Protein AF-A0AAN5C5C3-F1 (afdb_monomer)

Nearest PDB structures (foldseek):
  8wz2-assembly1_R  TM=2.291E-01  e=8.027E-01  Homo sapiens
  8jcw-assembly1_3  TM=1.690E-01  e=6.431E+00  Homo sapiens

pLDDT: mean 82.6, std 15.54, range [24.56, 98.69]

Structure (mmCIF, N/CA/C/O backbone):
data_AF-A0AAN5C5C3-F1
#
_entry.id   AF-A0AAN5C5C3-F1
#
loop_
_atom_site.group_PDB
_atom_site.id
_atom_site.type_symbol
_atom_site.label_atom_id
_atom_site.label_alt_id
_atom_site.label_comp_id
_atom_site.label_asym_id
_atom_site.label_entity_id
_atom_site.label_seq_id
_atom_site.pdbx_PDB_ins_code
_atom_site.Cartn_x
_atom_site.Cartn_y
_atom_site.Cartn_z
_atom_site.occupancy
_atom_site.B_iso_or_equiv
_atom_site.auth_seq_id
_atom_site.auth_comp_id
_atom_site.auth_asym_id
_atom_site.auth_atom_id
_atom_site.pdbx_PDB_model_num
ATOM 1 N N . GLN A 1 1 ? -3.144 19.388 16.489 1.00 56.44 1 GLN A N 1
ATOM 2 C CA . GLN A 1 1 ? -3.581 19.458 15.080 1.00 56.44 1 GLN A CA 1
ATOM 3 C C . GLN A 1 1 ? -3.253 18.118 14.445 1.00 56.44 1 GLN A C 1
ATOM 5 O O . GLN A 1 1 ? -2.147 17.645 14.670 1.00 56.44 1 GLN A O 1
ATOM 10 N N . GLY A 1 2 ? -4.219 17.470 13.795 1.00 73.62 2 GLY A N 1
ATOM 11 C CA . GLY A 1 2 ? -4.042 16.172 13.140 1.00 73.62 2 GLY A CA 1
ATOM 12 C C . GLY A 1 2 ? -3.839 16.317 11.632 1.00 73.62 2 GLY A C 1
ATOM 13 O O . GLY A 1 2 ? -3.724 17.427 11.111 1.00 73.62 2 GLY A O 1
ATOM 14 N N . PHE A 1 3 ? -3.787 15.183 10.933 1.00 79.75 3 PHE A N 1
ATOM 15 C CA . PHE A 1 3 ? -3.511 15.142 9.497 1.00 79.75 3 PHE A CA 1
ATOM 16 C C . PHE A 1 3 ? -4.696 15.624 8.640 1.00 79.75 3 PHE A C 1
ATOM 18 O O . PHE A 1 3 ? -4.510 16.448 7.748 1.00 79.75 3 PHE A O 1
ATOM 25 N N . MET A 1 4 ? -5.912 15.164 8.950 1.00 88.69 4 MET A N 1
ATOM 26 C CA . MET A 1 4 ? -7.164 15.534 8.259 1.00 88.69 4 MET A CA 1
ATOM 27 C C . MET A 1 4 ? -8.215 16.134 9.206 1.00 88.69 4 MET A C 1
ATOM 29 O O . MET A 1 4 ? -9.395 16.261 8.871 1.00 88.69 4 MET A O 1
ATOM 33 N N . SER A 1 5 ? -7.811 16.474 10.428 1.00 92.00 5 SER A N 1
ATOM 34 C CA . SER A 1 5 ? -8.719 16.986 11.446 1.00 92.00 5 SER A CA 1
ATOM 35 C C . SER A 1 5 ? -8.003 17.823 12.499 1.00 92.00 5 SER A C 1
ATOM 37 O O . SER A 1 5 ? -6.778 17.792 12.653 1.00 92.00 5 SER A O 1
ATOM 39 N N . VAL A 1 6 ? -8.781 18.586 13.256 1.00 93.38 6 VAL A N 1
ATOM 40 C CA . VAL A 1 6 ? -8.332 19.278 14.464 1.00 93.38 6 VAL A CA 1
ATOM 41 C C . VAL A 1 6 ? -9.159 18.771 15.635 1.00 93.38 6 VAL A C 1
ATOM 43 O O . VAL A 1 6 ? -10.382 18.757 15.555 1.00 93.38 6 VAL A O 1
ATOM 46 N N . CYS A 1 7 ? -8.489 18.393 16.725 1.00 92.06 7 CYS A N 1
ATOM 47 C CA . CYS A 1 7 ? -9.123 18.056 17.999 1.00 92.06 7 CYS A CA 1
ATOM 48 C C . CYS A 1 7 ? -8.905 19.191 19.007 1.00 92.06 7 CYS A C 1
ATOM 50 O O . CYS A 1 7 ? -7.772 19.638 19.210 1.00 92.06 7 CYS A O 1
ATOM 52 N N . CYS A 1 8 ? -9.977 19.615 19.667 1.00 93.50 8 CYS A N 1
ATOM 53 C CA . CYS A 1 8 ? -9.989 20.641 20.702 1.00 93.50 8 CYS A CA 1
ATOM 54 C C . CYS A 1 8 ? -10.593 20.081 21.993 1.00 93.50 8 CYS A C 1
ATOM 56 O O . CYS A 1 8 ? -11.620 19.407 21.959 1.00 93.50 8 CYS A O 1
ATOM 58 N N . LEU A 1 9 ? -9.991 20.401 23.140 1.00 93.62 9 LEU A N 1
ATOM 59 C CA . LEU A 1 9 ? -10.583 20.107 24.443 1.00 93.62 9 LEU A CA 1
ATOM 60 C C . LEU A 1 9 ? -11.595 21.201 24.800 1.00 93.62 9 LEU A C 1
ATOM 62 O O . LEU A 1 9 ? -11.223 22.358 24.991 1.00 93.62 9 LEU A O 1
ATOM 66 N N . LEU A 1 10 ? -12.860 20.824 24.936 1.00 92.81 10 LEU A N 1
ATOM 67 C CA . LEU A 1 10 ? -13.931 21.676 25.431 1.00 92.81 10 LEU A CA 1
ATOM 68 C C . LEU A 1 10 ? -14.189 21.391 26.913 1.00 92.81 10 LEU A C 1
ATOM 70 O O . LEU A 1 10 ? -14.230 20.242 27.352 1.00 92.81 10 LEU A O 1
ATOM 74 N N . ARG A 1 11 ? -14.390 22.458 27.687 1.00 92.62 11 ARG A N 1
ATOM 75 C CA . ARG A 1 11 ? -14.824 22.402 29.089 1.00 92.62 11 ARG A CA 1
ATOM 76 C C . ARG A 1 11 ? -16.151 23.150 29.206 1.00 92.62 11 ARG A C 1
ATOM 78 O O . ARG A 1 11 ? -16.129 24.366 29.406 1.00 92.62 11 ARG A O 1
ATOM 85 N N . PRO A 1 12 ? -17.285 22.473 28.972 1.00 88.44 12 PRO A N 1
ATOM 86 C CA . PRO A 1 12 ? -18.586 23.126 29.003 1.00 88.44 12 PRO A CA 1
ATOM 87 C C . PRO A 1 12 ? -18.926 23.607 30.419 1.00 88.44 12 PRO A C 1
ATOM 89 O O . PRO A 1 12 ? -18.671 22.920 31.406 1.00 88.44 12 PRO A O 1
ATOM 92 N N . ASN A 1 13 ? -19.523 24.797 30.506 1.00 88.69 13 ASN A N 1
ATOM 93 C CA . ASN A 1 13 ? -20.133 25.310 31.729 1.00 88.69 13 ASN A CA 1
ATOM 94 C C . ASN A 1 13 ? -21.654 25.183 31.595 1.00 88.69 13 ASN A C 1
ATOM 96 O O . ASN A 1 13 ? -22.300 26.047 31.002 1.00 88.69 13 ASN A O 1
ATOM 100 N N . TRP A 1 14 ? -22.209 24.074 32.083 1.00 87.88 14 TRP A N 1
ATOM 101 C CA . TRP A 1 14 ? -23.636 23.780 31.975 1.00 87.88 14 TRP A CA 1
ATOM 102 C C . TRP A 1 14 ? -24.447 24.672 32.926 1.00 87.88 14 TRP A C 1
ATOM 104 O O . TRP A 1 14 ? -24.346 24.564 34.149 1.00 87.88 14 TRP A O 1
ATOM 114 N N . ILE A 1 15 ? -25.247 25.576 32.356 1.00 87.25 15 ILE A N 1
ATOM 115 C CA . ILE A 1 15 ? -26.135 26.489 33.088 1.00 87.25 15 ILE A CA 1
ATOM 116 C C . ILE A 1 15 ? -27.577 26.004 32.912 1.00 87.25 15 ILE A C 1
ATOM 118 O O . ILE A 1 15 ? -27.973 25.639 31.809 1.00 87.25 15 ILE A O 1
ATOM 122 N N . GLY A 1 16 ? -28.369 26.026 33.987 1.00 83.06 16 GLY A N 1
ATOM 123 C CA . GLY A 1 16 ? -29.788 25.647 33.957 1.00 83.06 16 GLY A CA 1
ATOM 124 C C . GLY A 1 16 ? -30.074 24.161 34.196 1.00 83.06 16 GLY A C 1
ATOM 125 O O . GLY A 1 16 ? -31.240 23.802 34.308 1.00 83.06 16 GLY A O 1
ATOM 126 N N . SER A 1 17 ? -29.042 23.324 34.336 1.00 78.50 17 SER A N 1
ATOM 127 C CA . SER A 1 17 ? -29.181 21.921 34.734 1.00 78.50 17 SER A CA 1
ATOM 128 C C . SER A 1 17 ? -29.479 21.798 36.230 1.00 78.50 17 SER A C 1
ATOM 130 O O . SER A 1 17 ? -28.832 22.467 37.052 1.00 78.50 17 SER A O 1
ATOM 132 N N . ASN A 1 18 ? -30.418 20.929 36.596 1.00 82.38 18 ASN A N 1
ATOM 133 C CA . ASN A 1 18 ? -30.685 20.614 38.001 1.00 82.38 18 ASN A CA 1
ATOM 134 C C . ASN A 1 18 ? -29.505 19.835 38.639 1.00 82.38 18 ASN A C 1
ATOM 136 O O . ASN A 1 18 ? -28.556 19.448 37.954 1.00 82.38 18 ASN A O 1
ATOM 140 N N . GLU A 1 19 ? -29.512 19.663 39.968 1.00 76.19 19 GLU A N 1
ATOM 141 C CA . GLU A 1 19 ? -28.416 18.991 40.696 1.00 76.19 19 GLU A CA 1
ATOM 142 C C . GLU A 1 19 ? -28.151 17.570 40.171 1.00 76.19 19 GLU A C 1
ATOM 144 O O . GLU A 1 19 ? -26.992 17.199 40.024 1.00 76.19 19 GLU A O 1
ATOM 149 N N . GLU A 1 20 ? -29.190 16.807 39.818 1.00 76.88 20 GLU A N 1
ATOM 150 C CA . GLU A 1 20 ? -29.055 15.440 39.294 1.00 76.88 20 GLU A CA 1
ATOM 151 C C . GLU A 1 20 ? -28.475 15.419 37.869 1.00 76.88 20 GLU A C 1
ATOM 153 O O . GLU A 1 20 ? -27.585 14.626 37.567 1.00 76.88 20 GLU A O 1
ATOM 158 N N . GLU A 1 21 ? -28.901 16.342 37.003 1.00 78.19 21 GLU A N 1
ATOM 159 C CA . GLU A 1 21 ? -28.392 16.495 35.635 1.00 78.19 21 GLU A CA 1
ATOM 160 C C . GLU A 1 21 ? -26.916 16.904 35.611 1.00 78.19 21 GLU A C 1
ATOM 162 O O . GLU A 1 21 ? -26.162 16.444 34.753 1.00 78.19 21 GLU A O 1
ATOM 167 N N . LYS A 1 22 ? -26.462 17.720 36.572 1.00 74.19 22 LYS A N 1
ATOM 168 C CA . LYS A 1 22 ? -25.048 18.120 36.666 1.00 74.19 22 LYS A CA 1
ATOM 169 C C . LYS A 1 22 ? -24.101 16.936 36.850 1.00 74.19 22 LYS A C 1
ATOM 171 O O . LYS A 1 22 ? -22.965 17.022 36.393 1.00 74.19 22 LYS A O 1
ATOM 176 N N . PHE A 1 23 ? -24.546 15.856 37.496 1.00 75.31 23 PHE A N 1
ATOM 177 C CA . PHE A 1 23 ? -23.739 14.640 37.654 1.00 75.31 23 PHE A CA 1
ATOM 178 C C . PHE A 1 23 ? -23.695 13.777 36.387 1.00 75.31 23 PHE A C 1
ATOM 180 O O . PHE A 1 23 ? -22.777 12.974 36.242 1.00 75.31 23 PHE A O 1
ATOM 187 N N . LEU A 1 24 ? -24.661 13.939 35.480 1.00 80.44 24 LEU A N 1
ATOM 188 C CA . LEU A 1 24 ? -24.757 13.178 34.231 1.00 80.44 24 LEU A CA 1
ATOM 189 C C . LEU A 1 24 ? -24.098 13.894 33.045 1.00 80.44 24 LEU A C 1
ATOM 191 O O . LEU A 1 24 ? -23.748 13.252 32.057 1.00 80.44 24 LEU A O 1
ATOM 195 N N . LEU A 1 25 ? -23.934 15.217 33.120 1.00 84.88 25 LEU A N 1
ATOM 196 C CA . LEU A 1 25 ? -23.355 16.009 32.041 1.00 84.88 25 LEU A CA 1
ATOM 197 C C . LEU A 1 25 ? -21.815 15.933 32.026 1.00 84.88 25 LEU A C 1
ATOM 199 O O . LEU A 1 25 ? -21.166 16.079 33.065 1.00 84.88 25 LEU A O 1
ATOM 203 N N . PRO A 1 26 ? -21.190 15.780 30.846 1.00 83.75 26 PRO A N 1
ATOM 204 C CA . PRO A 1 26 ? -19.743 15.650 30.739 1.00 83.75 26 PRO A CA 1
ATOM 205 C C . PRO A 1 26 ? -19.029 16.966 31.072 1.00 83.75 26 PRO A C 1
ATOM 207 O O . PRO A 1 26 ? -19.395 18.039 30.587 1.00 83.75 26 PRO A O 1
ATOM 210 N N . CYS A 1 27 ? -17.961 16.885 31.869 1.00 86.31 27 CYS A N 1
ATOM 211 C CA . CYS A 1 27 ? -17.161 18.042 32.295 1.00 86.31 27 CYS A CA 1
ATOM 212 C C . CYS A 1 27 ? -15.995 18.377 31.345 1.00 86.31 27 CYS A C 1
ATOM 214 O O . CYS A 1 27 ? -15.473 19.495 31.350 1.00 86.31 27 CYS A O 1
ATOM 216 N N . LYS A 1 28 ? -15.575 17.408 30.525 1.00 91.81 28 LYS A N 1
ATOM 217 C CA . LYS A 1 28 ? -14.534 17.542 29.503 1.00 91.81 28 LYS A CA 1
ATOM 218 C C . LYS A 1 28 ? -14.973 16.790 28.252 1.00 91.81 28 LYS A C 1
ATOM 220 O O . LYS A 1 28 ? -15.345 15.622 28.327 1.00 91.81 28 LYS A O 1
ATOM 225 N N . LEU A 1 29 ? -14.885 17.457 27.111 1.00 92.06 29 LEU A N 1
ATOM 226 C CA . LEU A 1 29 ? -15.281 16.937 25.809 1.00 92.06 2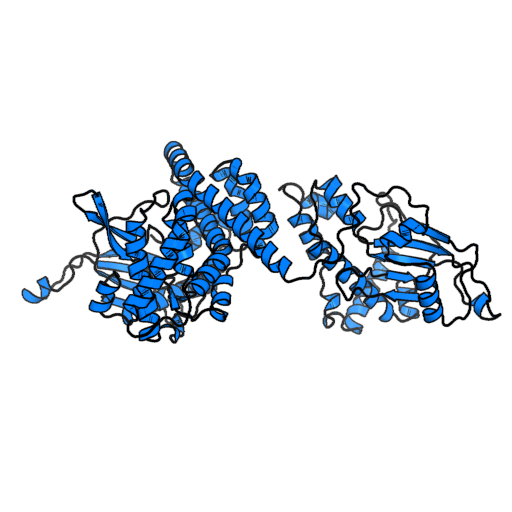9 LEU A CA 1
ATOM 227 C C . LEU A 1 29 ? -14.158 17.132 24.801 1.00 92.06 29 LEU A C 1
ATOM 229 O O . LEU A 1 29 ? -13.423 18.114 24.873 1.00 92.06 29 LEU A O 1
ATOM 233 N N . VAL A 1 30 ? -14.052 16.234 23.832 1.00 92.38 30 VAL A N 1
ATOM 234 C CA . VAL A 1 30 ? -13.208 16.432 22.653 1.00 92.38 30 VAL A CA 1
ATOM 235 C C . VAL A 1 30 ? -14.108 16.836 21.495 1.00 92.38 30 VAL A C 1
ATOM 237 O O . VAL A 1 30 ? -15.010 16.091 21.130 1.00 92.38 30 VAL A O 1
ATOM 240 N N . TYR A 1 31 ? -13.855 18.010 20.921 1.00 93.31 31 TYR A N 1
ATOM 241 C CA . TYR A 1 31 ? -14.450 18.466 19.668 1.00 93.31 31 TYR A CA 1
ATOM 242 C C . TYR A 1 31 ? -13.453 18.256 18.537 1.00 93.31 31 TYR A C 1
ATOM 244 O O . TYR A 1 31 ? -12.410 18.910 18.495 1.00 93.31 31 TYR A O 1
ATOM 252 N N . LYS A 1 32 ? -13.764 17.322 17.644 1.00 94.06 32 LYS A N 1
ATOM 253 C CA . LYS A 1 32 ? -12.986 17.004 16.450 1.00 94.06 32 LYS A CA 1
ATOM 254 C C . LYS A 1 32 ? -13.719 17.548 15.233 1.00 94.06 32 LYS A C 1
ATOM 256 O O . LYS A 1 32 ? -14.900 17.271 15.075 1.00 94.06 32 LYS A O 1
ATOM 261 N N . PHE A 1 33 ? -13.047 18.291 14.364 1.00 93.75 33 PHE A N 1
ATOM 262 C CA . PHE A 1 33 ? -13.636 18.754 13.106 1.00 93.75 33 PHE A CA 1
ATOM 263 C C . PHE A 1 33 ? -12.686 18.547 11.931 1.00 93.75 33 PHE A C 1
ATOM 265 O O . PHE A 1 33 ? -11.462 18.536 12.096 1.00 93.75 33 PHE A O 1
ATOM 272 N N . SER A 1 34 ? -13.268 18.348 10.752 1.00 93.88 34 SER A N 1
ATOM 273 C CA . SER A 1 34 ? -12.546 18.106 9.502 1.00 93.88 34 SER A CA 1
ATOM 274 C C . SER A 1 34 ? -11.717 19.325 9.107 1.00 93.88 34 SER A C 1
ATOM 276 O O . SER A 1 34 ? -12.213 20.451 9.125 1.00 93.88 34 SER A O 1
ATOM 278 N N . TYR A 1 35 ? -10.446 19.106 8.769 1.00 92.69 35 TYR A N 1
ATOM 279 C CA . TYR A 1 35 ? -9.515 20.181 8.430 1.00 92.69 35 TYR A CA 1
ATOM 280 C C . TYR A 1 35 ? -8.357 19.664 7.569 1.00 92.69 35 TYR A C 1
ATOM 282 O O . TYR A 1 35 ? -7.659 18.732 7.963 1.00 92.69 35 TYR A O 1
ATOM 290 N N . SER A 1 36 ? -8.109 20.291 6.419 1.00 90.06 36 SER A N 1
ATOM 291 C CA . SER A 1 36 ? -7.112 19.847 5.434 1.00 90.06 36 SER A CA 1
ATOM 292 C C . SER A 1 36 ? -5.690 20.346 5.676 1.00 90.06 36 SER A C 1
ATOM 294 O O . SER A 1 36 ? -4.762 19.822 5.068 1.00 90.06 36 SER A O 1
ATOM 296 N N . GLY A 1 37 ? -5.464 21.333 6.547 1.00 88.38 37 GLY A N 1
ATOM 297 C CA . GLY A 1 37 ? -4.162 22.010 6.587 1.00 88.38 37 GLY A CA 1
ATOM 298 C C . GLY A 1 37 ? -2.974 21.114 6.967 1.00 88.38 37 GLY A C 1
ATOM 299 O O . GLY A 1 37 ? -1.850 21.422 6.589 1.00 88.38 37 GLY A O 1
ATOM 300 N N . GLY A 1 38 ? -3.191 19.988 7.661 1.00 85.88 38 GLY A N 1
ATOM 301 C CA . GLY A 1 38 ? -2.140 18.983 7.880 1.00 85.88 38 GLY A CA 1
ATOM 302 C C . GLY A 1 38 ? -1.745 18.262 6.584 1.00 85.88 38 GLY A C 1
ATOM 303 O O . GLY A 1 38 ? -0.564 18.184 6.242 1.00 85.88 38 GLY A O 1
ATOM 304 N N . LEU A 1 39 ? -2.742 17.791 5.833 1.00 84.38 39 LEU A N 1
ATOM 305 C CA . LEU A 1 39 ? -2.598 17.191 4.506 1.00 84.38 39 LEU A CA 1
ATOM 306 C C . LEU A 1 39 ? -1.929 18.160 3.516 1.00 84.38 39 LEU A C 1
ATOM 308 O O . LEU A 1 39 ? -0.985 17.787 2.819 1.00 84.38 39 LEU A O 1
ATOM 312 N N . GLU A 1 40 ? -2.381 19.413 3.488 1.00 86.62 40 GLU A N 1
ATOM 313 C CA . GLU A 1 40 ? -1.831 20.472 2.635 1.00 86.62 40 GLU A CA 1
ATOM 314 C C . GLU A 1 40 ? -0.393 20.833 3.009 1.00 86.62 40 GLU A C 1
ATOM 316 O O . GLU A 1 40 ? 0.440 20.988 2.120 1.00 86.62 40 GLU A O 1
ATOM 321 N N . ALA A 1 41 ? -0.063 20.909 4.303 1.00 84.12 41 ALA A N 1
ATOM 322 C CA . ALA A 1 41 ? 1.305 21.168 4.748 1.00 84.12 41 ALA A CA 1
ATOM 323 C C . ALA A 1 41 ? 2.269 20.074 4.266 1.00 84.12 41 ALA A C 1
ATOM 325 O O . ALA A 1 41 ? 3.349 20.376 3.750 1.00 84.12 41 ALA A O 1
ATOM 326 N N . VAL A 1 42 ? 1.860 18.804 4.368 1.00 80.88 42 VAL A N 1
ATOM 327 C CA . VAL A 1 42 ? 2.649 17.677 3.854 1.00 80.88 42 VAL A CA 1
ATOM 328 C C . VAL A 1 42 ? 2.784 17.749 2.335 1.00 80.88 42 VAL A C 1
ATOM 330 O O . VAL A 1 42 ? 3.887 17.578 1.814 1.00 80.88 42 VAL A O 1
ATOM 333 N N . ALA A 1 43 ? 1.706 18.050 1.612 1.00 78.75 43 ALA A N 1
ATOM 334 C CA . ALA A 1 43 ? 1.766 18.215 0.165 1.00 78.75 43 ALA A CA 1
ATOM 335 C C . ALA A 1 43 ? 2.708 19.350 -0.244 1.00 78.75 43 ALA A C 1
ATOM 337 O O . ALA A 1 43 ? 3.620 19.132 -1.038 1.00 78.75 43 ALA A O 1
ATOM 338 N N . HIS A 1 44 ? 2.577 20.529 0.356 1.00 81.56 44 HIS A N 1
ATOM 339 C CA . HIS A 1 44 ? 3.449 21.661 0.076 1.00 81.56 44 HIS A CA 1
ATOM 340 C C . HIS A 1 44 ? 4.923 21.314 0.351 1.00 81.56 44 HIS A C 1
ATOM 342 O O . HIS A 1 44 ? 5.792 21.575 -0.481 1.00 81.56 44 HIS A O 1
ATOM 348 N N . GLN A 1 45 ? 5.217 20.650 1.473 1.00 79.88 45 GLN A N 1
ATOM 349 C CA . GLN A 1 45 ? 6.586 20.280 1.838 1.00 79.88 45 GLN A CA 1
ATOM 350 C C . GLN A 1 45 ? 7.188 19.183 0.940 1.00 79.88 45 GLN A C 1
ATOM 352 O O . GLN A 1 45 ? 8.387 19.210 0.642 1.00 79.88 45 GLN A O 1
ATOM 357 N N . LEU A 1 46 ? 6.395 18.197 0.511 1.00 73.81 46 LEU A N 1
ATOM 358 C CA . LEU A 1 46 ? 6.893 17.057 -0.266 1.00 73.81 46 LEU A CA 1
ATOM 359 C C . LEU A 1 46 ? 6.830 17.280 -1.776 1.00 73.81 46 LEU A C 1
ATOM 361 O O . LEU A 1 46 ? 7.810 16.989 -2.477 1.00 73.81 46 LEU A O 1
ATOM 365 N N . LEU A 1 47 ? 5.692 17.776 -2.259 1.00 68.56 47 LEU A N 1
ATOM 366 C CA . LEU A 1 47 ? 5.362 17.961 -3.670 1.00 68.56 47 LEU A CA 1
ATOM 367 C C . LEU A 1 47 ? 5.719 19.355 -4.188 1.00 68.56 47 LEU A C 1
ATOM 369 O O . LEU A 1 47 ? 5.909 19.503 -5.392 1.00 68.56 47 LEU A O 1
ATOM 373 N N . GLY A 1 48 ? 5.815 20.364 -3.315 1.00 72.88 48 GLY A N 1
ATOM 374 C CA . GLY A 1 48 ? 5.967 21.757 -3.748 1.00 72.88 48 GLY A CA 1
ATOM 375 C C . GLY A 1 48 ? 4.786 22.239 -4.594 1.00 72.88 48 GLY A C 1
ATOM 376 O O . GLY A 1 48 ? 4.957 23.109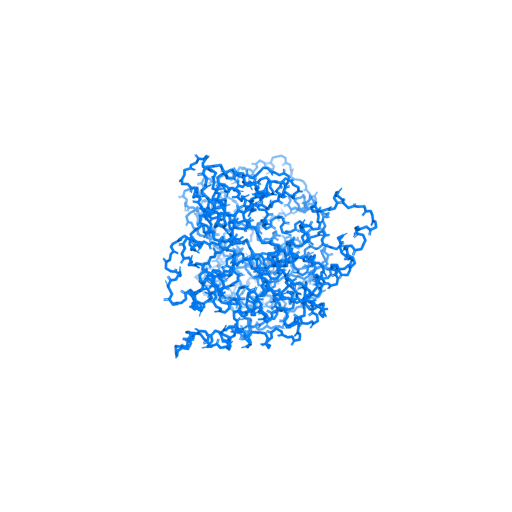 -5.444 1.00 72.88 48 GLY A O 1
ATOM 377 N N . CYS A 1 49 ? 3.611 21.631 -4.419 1.00 67.56 49 CYS A N 1
ATOM 378 C CA . CYS A 1 49 ? 2.403 21.969 -5.153 1.00 67.56 49 CYS A CA 1
ATOM 379 C C . CYS A 1 49 ? 1.211 22.086 -4.209 1.00 67.56 49 CYS A C 1
ATOM 381 O O . CYS A 1 49 ? 1.199 21.507 -3.119 1.00 67.56 49 CYS A O 1
ATOM 383 N N . ASN A 1 50 ? 0.192 22.800 -4.676 1.00 73.38 50 ASN A N 1
ATOM 384 C CA . ASN A 1 50 ? -1.119 22.775 -4.050 1.00 73.38 50 ASN A CA 1
ATOM 385 C C . ASN A 1 50 ? -1.830 21.479 -4.436 1.00 73.38 50 ASN A C 1
ATOM 387 O O . ASN A 1 50 ? -1.654 20.959 -5.544 1.00 73.38 50 ASN A O 1
ATOM 391 N N . LEU A 1 51 ? -2.612 20.950 -3.504 1.00 75.81 51 LEU A N 1
ATOM 392 C CA . LEU A 1 51 ? -3.490 19.823 -3.775 1.00 75.81 51 LEU A CA 1
ATOM 393 C C . LEU A 1 51 ? -4.734 20.295 -4.522 1.00 75.81 51 LEU A C 1
ATOM 395 O O . LEU A 1 51 ? -5.141 21.448 -4.415 1.00 75.81 51 LEU A O 1
ATOM 399 N N . ASN A 1 52 ? -5.336 19.382 -5.278 1.00 81.44 52 ASN A N 1
ATOM 400 C CA . ASN A 1 52 ? -6.634 19.624 -5.886 1.00 81.44 52 ASN A CA 1
ATOM 401 C C . ASN A 1 52 ? -7.706 19.657 -4.779 1.00 81.44 52 ASN A C 1
ATOM 403 O O . ASN A 1 52 ? -7.839 18.689 -4.026 1.00 81.44 52 ASN A O 1
ATOM 407 N N . GLU A 1 53 ? -8.451 20.761 -4.696 1.00 84.06 53 GLU A N 1
ATOM 408 C CA . GLU A 1 53 ? -9.475 20.995 -3.671 1.00 84.06 53 GLU A CA 1
ATOM 409 C C . GLU A 1 53 ? -10.582 19.932 -3.679 1.00 84.06 53 GLU A C 1
ATOM 411 O O . GLU A 1 53 ? -10.990 19.484 -2.611 1.00 84.06 53 GLU A O 1
ATOM 416 N N . GLU A 1 54 ? -11.007 19.442 -4.849 1.00 84.56 54 GLU A N 1
ATOM 417 C CA . GLU A 1 54 ? -12.018 18.379 -4.958 1.00 84.56 54 GLU A CA 1
ATOM 418 C C . GLU A 1 54 ? -11.515 17.065 -4.347 1.00 84.56 54 GLU A C 1
ATOM 420 O O . GLU A 1 54 ? -12.256 16.355 -3.669 1.00 84.56 54 GLU A O 1
ATOM 425 N N . VAL A 1 55 ? -10.233 16.743 -4.551 1.00 82.38 55 VAL A N 1
ATOM 426 C CA . VAL A 1 55 ? -9.619 15.527 -3.994 1.00 82.38 55 VAL A CA 1
ATOM 427 C C . VAL A 1 55 ? -9.490 15.638 -2.473 1.00 82.38 55 VAL A C 1
ATOM 429 O O . VAL A 1 55 ? -9.751 14.666 -1.762 1.00 82.38 55 VAL A O 1
ATOM 432 N N . ILE A 1 56 ? -9.121 16.818 -1.966 1.00 86.19 56 ILE A N 1
ATOM 433 C CA . ILE A 1 56 ? -9.080 17.095 -0.524 1.00 86.19 56 ILE A CA 1
ATOM 434 C C . ILE A 1 56 ? -10.477 16.962 0.077 1.00 86.19 56 ILE A C 1
ATOM 436 O O . ILE A 1 56 ? -10.648 16.266 1.078 1.00 86.19 56 ILE A O 1
ATOM 440 N N . TYR A 1 57 ? -11.467 17.611 -0.533 1.00 88.94 57 TYR A N 1
ATOM 441 C CA . TYR A 1 57 ? -12.846 17.585 -0.070 1.00 88.94 57 TYR A CA 1
ATOM 442 C C . TYR A 1 57 ? -13.379 16.152 -0.028 1.00 88.94 57 TYR A C 1
ATOM 444 O O . TYR A 1 57 ? -13.925 15.730 0.990 1.00 88.94 57 TYR A O 1
ATOM 452 N N . GLU A 1 58 ? -13.130 15.359 -1.073 1.00 88.56 58 GLU A N 1
ATOM 453 C CA . GLU A 1 58 ? -13.521 13.951 -1.109 1.00 88.56 58 GLU A CA 1
ATOM 454 C C . GLU A 1 58 ? -12.873 13.132 0.015 1.00 88.56 58 GLU A C 1
ATOM 456 O O . GLU A 1 58 ? -13.540 12.308 0.650 1.00 88.56 58 GLU A O 1
ATOM 461 N N . ALA A 1 59 ? -11.583 13.360 0.283 1.00 89.12 59 ALA A N 1
ATOM 462 C CA . ALA A 1 59 ? -10.863 12.691 1.360 1.00 89.12 59 ALA A CA 1
ATOM 463 C C . ALA A 1 59 ? -11.433 13.061 2.739 1.00 89.12 59 ALA A C 1
ATOM 465 O O . ALA A 1 59 ? -11.678 12.169 3.554 1.00 89.12 59 ALA A O 1
ATOM 466 N N . LEU A 1 60 ? -11.694 14.350 2.988 1.00 92.12 60 LEU A N 1
ATOM 467 C CA . LEU A 1 60 ? -12.298 14.829 4.233 1.00 92.12 60 LEU A CA 1
ATOM 468 C C . LEU A 1 60 ? -13.715 14.279 4.418 1.00 92.12 60 LEU A C 1
ATOM 470 O O . LEU A 1 60 ? -14.027 13.745 5.481 1.00 92.12 60 LEU A O 1
ATOM 474 N N . ARG A 1 61 ? -14.550 14.352 3.375 1.00 93.00 61 ARG A N 1
ATOM 475 C CA . ARG A 1 61 ? -15.935 13.872 3.388 1.00 93.00 61 ARG A CA 1
ATOM 476 C C . ARG A 1 61 ? -16.007 12.387 3.711 1.00 93.00 61 ARG A C 1
ATOM 478 O O . ARG A 1 61 ? -16.721 12.003 4.635 1.00 93.00 61 ARG A O 1
ATOM 485 N N . LYS A 1 62 ? -15.251 11.551 2.989 1.00 92.88 62 LYS A N 1
ATOM 486 C CA . LYS A 1 62 ? -15.213 10.103 3.241 1.00 92.88 62 LYS A CA 1
ATOM 487 C C . LYS A 1 62 ? -14.730 9.790 4.649 1.00 92.88 62 LYS A C 1
ATOM 489 O O . LYS A 1 62 ? -15.401 9.044 5.352 1.00 92.88 62 LYS A O 1
ATOM 494 N N . SER A 1 63 ? -13.625 10.401 5.069 1.00 92.75 63 SER A N 1
ATOM 495 C CA . SER A 1 63 ? -13.030 10.140 6.382 1.00 92.75 63 SER A CA 1
ATOM 496 C C . SER A 1 63 ? -13.978 10.513 7.527 1.00 92.75 63 SER A C 1
ATOM 498 O O . SER A 1 63 ? -14.207 9.715 8.432 1.00 92.75 63 SER A O 1
ATOM 500 N N . ASN A 1 64 ? -14.580 11.707 7.471 1.00 93.69 64 ASN A N 1
ATOM 501 C CA . ASN A 1 64 ? -15.518 12.187 8.486 1.00 93.69 64 ASN A CA 1
ATOM 502 C C . ASN A 1 64 ? -16.800 11.356 8.530 1.00 93.69 64 ASN A C 1
ATOM 504 O O . ASN A 1 64 ? -17.232 10.951 9.606 1.00 93.69 64 ASN A O 1
ATOM 508 N N . ASN A 1 65 ? -17.418 11.110 7.374 1.00 93.88 65 ASN A N 1
ATOM 509 C CA . ASN A 1 65 ? -18.717 10.444 7.331 1.00 93.88 65 ASN A CA 1
ATOM 510 C C . ASN A 1 65 ? -18.586 8.955 7.684 1.00 93.88 65 ASN A C 1
ATOM 512 O O . ASN A 1 65 ? -19.471 8.422 8.345 1.00 93.88 65 ASN A O 1
ATOM 516 N N . CYS A 1 66 ? -17.472 8.295 7.336 1.00 93.69 66 CYS A N 1
ATOM 517 C CA . CYS A 1 66 ? -17.209 6.923 7.785 1.00 93.69 66 CYS A CA 1
ATOM 518 C C . CYS A 1 66 ? -17.017 6.849 9.303 1.00 93.69 66 CYS A C 1
ATOM 520 O O . CYS A 1 66 ? -17.622 5.997 9.951 1.00 93.69 66 CYS A O 1
ATOM 522 N N . GLU A 1 67 ? -16.221 7.755 9.881 1.00 93.94 67 GLU A N 1
ATOM 523 C CA . GLU A 1 67 ? -16.032 7.821 11.333 1.00 93.94 67 GLU A CA 1
ATOM 524 C C . GLU A 1 67 ? -17.364 8.102 12.053 1.00 93.94 67 GLU A C 1
ATOM 526 O O . GLU A 1 67 ? -17.725 7.392 12.992 1.00 93.94 67 GLU A O 1
ATOM 531 N N . GLY A 1 68 ? -18.130 9.091 11.581 1.00 93.12 68 GLY A N 1
ATOM 532 C CA . GLY A 1 68 ? -19.443 9.441 12.125 1.00 93.12 68 GLY A CA 1
ATOM 533 C C . GLY A 1 68 ? -20.447 8.290 12.050 1.00 93.12 68 GLY A C 1
ATOM 534 O O . GLY A 1 68 ? -21.084 7.969 13.056 1.00 93.12 68 GLY A O 1
ATOM 535 N N . LEU A 1 69 ? -20.530 7.610 10.900 1.00 93.44 69 LEU A N 1
ATOM 536 C CA . LEU A 1 69 ? -21.386 6.438 10.727 1.00 93.44 69 LEU A CA 1
ATOM 537 C C . LEU A 1 69 ? -20.998 5.324 11.702 1.00 93.44 69 LEU A C 1
ATOM 539 O O . LEU A 1 69 ? -21.876 4.801 12.383 1.00 93.44 69 LEU A O 1
ATOM 543 N N . PHE A 1 70 ? -19.710 4.984 11.815 1.00 94.12 70 PHE A N 1
ATOM 544 C CA . PHE A 1 70 ? -19.248 3.953 12.749 1.00 94.12 70 PHE A CA 1
ATOM 545 C C . PHE A 1 70 ? -19.709 4.238 14.180 1.00 94.12 70 PHE A C 1
ATOM 547 O O . PHE A 1 70 ? -20.321 3.380 14.816 1.00 94.12 70 PHE A O 1
ATOM 554 N N . TYR A 1 71 ? -19.497 5.465 14.653 1.00 91.88 71 TYR A N 1
ATOM 555 C CA . TYR A 1 71 ? -19.951 5.882 15.974 1.00 91.88 71 TYR A CA 1
ATOM 556 C C . TYR A 1 71 ? -21.480 5.865 16.117 1.00 91.88 71 TYR A C 1
ATOM 558 O O . TYR A 1 71 ? -21.988 5.504 17.175 1.00 91.88 71 TYR A O 1
ATOM 566 N N . SER A 1 72 ? -22.232 6.196 15.065 1.00 90.50 72 SER A N 1
ATOM 567 C CA . SER A 1 72 ? -23.701 6.157 15.100 1.00 90.50 72 SER A CA 1
ATOM 568 C C . SER A 1 72 ? -24.284 4.741 15.204 1.00 90.50 72 SER A C 1
ATOM 570 O O . SER A 1 72 ? -25.406 4.572 15.682 1.00 90.50 72 SER A O 1
ATOM 572 N N . LEU A 1 73 ? -23.530 3.725 14.769 1.00 90.19 73 LEU A N 1
ATOM 573 C CA . LEU A 1 73 ? -23.966 2.327 14.744 1.00 90.19 73 LEU A CA 1
ATOM 574 C C . LEU A 1 73 ? -23.678 1.578 16.052 1.00 90.19 73 LEU A C 1
ATOM 576 O O . LEU A 1 73 ? -24.214 0.489 16.256 1.00 90.19 73 LEU A O 1
ATOM 580 N N . ILE A 1 74 ? -22.847 2.127 16.943 1.00 88.12 74 ILE A N 1
ATOM 581 C CA . ILE A 1 74 ? -22.443 1.450 18.179 1.00 88.12 74 ILE A CA 1
ATOM 582 C C . ILE A 1 74 ? -23.158 2.019 19.407 1.00 88.12 74 ILE A C 1
ATOM 584 O O . ILE A 1 74 ? -23.231 3.223 19.635 1.00 88.12 74 ILE A O 1
ATOM 588 N N . THR A 1 75 ? -23.663 1.126 20.255 1.00 88.12 75 THR A N 1
ATOM 589 C CA . THR A 1 75 ? -24.201 1.491 21.572 1.00 88.12 75 THR A CA 1
ATOM 590 C C . THR A 1 75 ? -23.066 1.751 22.573 1.00 88.12 75 THR A C 1
ATOM 592 O O . THR A 1 75 ? -21.965 1.231 22.383 1.00 88.12 75 THR A O 1
ATOM 595 N N . PRO A 1 76 ? -23.312 2.434 23.710 1.00 86.69 76 PRO A N 1
ATOM 596 C CA . PRO A 1 76 ? -22.306 2.582 24.769 1.00 86.69 76 PRO A CA 1
ATOM 597 C C . PRO A 1 76 ? -21.739 1.247 25.283 1.00 86.69 76 PRO A C 1
ATOM 599 O O . PRO A 1 76 ? -20.549 1.139 25.578 1.00 86.69 76 PRO A O 1
ATOM 602 N N . SER A 1 77 ? -22.566 0.196 25.346 1.00 89.44 77 SER A N 1
ATOM 603 C CA . SER A 1 77 ? -22.115 -1.150 25.720 1.00 89.44 77 SER A CA 1
ATOM 604 C C . SER A 1 77 ? -21.179 -1.762 24.673 1.00 89.44 77 SER A C 1
ATOM 606 O O . SER A 1 77 ? -20.157 -2.346 25.036 1.00 89.44 77 SER A O 1
ATOM 608 N N . THR A 1 78 ? -21.493 -1.587 23.387 1.00 90.69 78 THR A N 1
ATOM 609 C CA . THR A 1 78 ? -20.648 -2.031 22.269 1.00 90.69 78 THR A CA 1
ATOM 610 C C . THR A 1 78 ? -19.340 -1.246 22.238 1.00 90.69 78 THR A C 1
ATOM 612 O O . THR A 1 78 ? -18.277 -1.841 22.087 1.00 90.69 78 THR A O 1
ATOM 615 N N . ALA A 1 79 ? -19.398 0.069 22.470 1.00 90.25 79 ALA A N 1
ATOM 616 C CA . ALA A 1 79 ? -18.227 0.933 22.535 1.00 90.25 79 ALA A CA 1
ATOM 617 C C . ALA A 1 79 ? -17.253 0.491 23.642 1.00 90.25 79 ALA A C 1
ATOM 619 O O . ALA A 1 79 ? -16.064 0.293 23.390 1.00 90.25 79 ALA A O 1
ATOM 620 N N . ASN A 1 80 ? -17.764 0.224 24.848 1.00 90.50 80 ASN A N 1
ATOM 621 C CA . ASN A 1 80 ? -16.955 -0.291 25.953 1.00 90.50 80 ASN A CA 1
ATOM 622 C C . ASN A 1 80 ? -16.352 -1.676 25.640 1.00 90.50 80 ASN A C 1
ATOM 624 O O . ASN A 1 80 ? -15.174 -1.925 25.895 1.00 90.50 80 ASN A O 1
ATOM 628 N N . TRP A 1 81 ? -17.133 -2.577 25.035 1.00 92.06 81 TRP A N 1
ATOM 629 C CA . TRP A 1 81 ? -16.659 -3.908 24.635 1.00 92.06 81 TRP A CA 1
ATOM 630 C C . TRP A 1 81 ? -15.549 -3.854 23.570 1.00 92.06 81 TRP A C 1
ATOM 632 O O . TRP A 1 81 ? -14.575 -4.611 23.659 1.00 92.06 81 TRP A O 1
ATOM 642 N N . LEU A 1 82 ? -15.646 -2.927 22.612 1.00 92.19 82 LEU A N 1
ATOM 643 C CA . LEU A 1 82 ? -14.617 -2.670 21.599 1.00 92.19 82 LEU A CA 1
ATOM 644 C C . LEU A 1 82 ? -13.410 -1.883 22.136 1.00 92.19 82 LEU A C 1
ATOM 646 O O . LEU A 1 82 ? -12.347 -1.916 21.515 1.00 92.19 82 LEU A O 1
ATOM 650 N N . ARG A 1 83 ? -13.546 -1.231 23.299 1.00 92.62 83 ARG A N 1
ATOM 651 C CA . ARG A 1 83 ? -12.614 -0.219 23.825 1.00 92.62 83 ARG A CA 1
ATOM 652 C C . ARG A 1 83 ? -12.477 0.972 22.875 1.00 92.62 83 ARG A C 1
ATOM 654 O O . ARG A 1 83 ? -11.379 1.286 22.426 1.00 92.62 83 ARG A O 1
ATOM 661 N N . VAL A 1 84 ? -13.594 1.621 22.566 1.00 90.62 84 VAL A N 1
ATOM 662 C CA . VAL A 1 84 ? -13.641 2.876 21.796 1.00 90.62 84 VAL A CA 1
ATOM 663 C C . VAL A 1 84 ? -14.360 3.965 22.592 1.00 90.62 84 VAL A C 1
ATOM 665 O O . VAL A 1 84 ? -15.174 3.637 23.460 1.00 90.62 84 VAL A O 1
ATOM 668 N N . PRO A 1 85 ? -14.079 5.258 22.342 1.00 86.25 85 PRO A N 1
ATOM 669 C CA . PRO A 1 85 ? -14.759 6.346 23.035 1.00 86.25 85 PRO A CA 1
ATOM 670 C C . PRO A 1 85 ? -16.268 6.329 22.778 1.00 86.25 85 PRO A C 1
ATOM 672 O O . PRO A 1 85 ? -16.715 6.010 21.678 1.00 86.25 85 PRO A O 1
ATOM 675 N N . GLY A 1 86 ? -17.060 6.710 23.780 1.00 76.81 86 GLY A N 1
ATOM 676 C CA . GLY A 1 86 ? -18.492 6.926 23.595 1.00 76.81 86 GLY A CA 1
ATOM 677 C C . GLY A 1 86 ? -18.743 8.168 22.726 1.00 76.81 86 GLY A C 1
ATOM 678 O O . GLY A 1 86 ? -18.228 9.245 23.056 1.00 76.81 86 GLY A O 1
ATOM 679 N N . PRO A 1 87 ? -19.508 8.062 21.626 1.00 72.56 87 PRO A N 1
ATOM 680 C CA . PRO A 1 87 ? -19.865 9.226 20.829 1.00 72.56 87 PRO A CA 1
ATOM 681 C C . PRO A 1 87 ? -20.995 10.013 21.489 1.00 72.56 87 PRO A C 1
ATOM 683 O O . PRO A 1 87 ? -21.921 9.432 22.052 1.00 72.56 87 PRO A O 1
ATOM 686 N N . LEU A 1 88 ? -20.937 11.342 21.386 1.00 78.19 88 LEU A N 1
ATOM 687 C CA . LEU A 1 88 ? -22.000 12.224 21.877 1.00 78.19 88 LEU A CA 1
ATOM 688 C C . LEU A 1 88 ? -22.802 12.823 20.728 1.00 78.19 88 LEU A C 1
ATOM 690 O O . LEU A 1 88 ? -24.029 12.766 20.734 1.00 78.19 88 LEU A O 1
ATOM 694 N N . CYS A 1 89 ? -22.124 13.386 19.729 1.00 85.94 89 CYS A N 1
ATOM 695 C CA . CYS A 1 89 ? -22.776 13.869 18.518 1.00 85.94 89 CYS A CA 1
ATOM 696 C C . CYS A 1 89 ? -21.818 13.862 17.330 1.00 85.94 89 CYS A C 1
ATOM 698 O O . CYS A 1 89 ? -20.610 14.016 17.497 1.00 85.94 89 CYS A O 1
ATOM 700 N N . TYR A 1 90 ? -22.366 13.713 16.128 1.00 90.81 90 TYR A N 1
ATOM 701 C CA . TYR A 1 90 ? -21.617 13.828 14.884 1.00 90.81 90 TYR A CA 1
ATOM 702 C C . TYR A 1 90 ? -22.418 14.640 13.861 1.00 90.81 90 TYR A C 1
ATOM 704 O O . TYR A 1 90 ? -23.650 14.641 13.884 1.00 90.81 90 TYR A O 1
ATOM 712 N N . LYS A 1 91 ? -21.707 15.333 12.972 1.00 93.31 91 LYS A N 1
ATOM 713 C CA . LYS A 1 91 ? -22.246 16.014 11.798 1.00 93.31 91 LYS A CA 1
ATOM 714 C C . LYS A 1 91 ? -21.494 15.528 10.562 1.00 93.31 91 LYS A C 1
ATOM 716 O O . LYS A 1 91 ? -20.262 15.582 10.512 1.00 93.31 91 LYS A O 1
ATOM 721 N N . GLU A 1 92 ? -22.246 15.085 9.563 1.00 93.62 92 GLU A N 1
ATOM 722 C CA . GLU A 1 92 ? -21.719 14.719 8.249 1.00 93.62 92 GLU A CA 1
ATOM 723 C C . GLU A 1 92 ? -21.334 15.948 7.417 1.00 93.62 92 GLU A C 1
ATOM 725 O O . GLU A 1 92 ? -21.809 17.063 7.642 1.00 93.62 92 GLU A O 1
ATOM 730 N N . ILE A 1 93 ? -20.479 15.716 6.425 1.00 92.69 93 ILE A N 1
ATOM 731 C CA . ILE A 1 93 ? -20.253 16.623 5.301 1.00 92.69 93 ILE A CA 1
ATOM 732 C C . ILE A 1 93 ? -21.215 16.184 4.194 1.00 92.69 93 ILE A C 1
ATOM 734 O O . ILE A 1 93 ? -20.997 15.128 3.591 1.00 92.69 93 ILE A O 1
ATOM 738 N N . ALA A 1 94 ? -22.291 16.944 3.973 1.00 88.81 94 ALA A N 1
ATOM 739 C CA . ALA A 1 94 ? -23.323 16.614 2.991 1.00 88.81 94 ALA A CA 1
ATOM 740 C C . ALA A 1 94 ? -23.150 17.414 1.693 1.00 88.81 94 ALA A C 1
ATOM 742 O O . ALA A 1 94 ? -23.278 16.852 0.605 1.00 88.81 94 ALA A O 1
ATOM 743 N N . GLU A 1 95 ? -22.820 18.700 1.816 1.00 86.50 95 GLU A N 1
ATOM 744 C CA . GLU A 1 95 ? -22.664 19.628 0.694 1.00 86.50 95 GLU A CA 1
ATOM 745 C C . GLU A 1 95 ? -21.280 20.292 0.688 1.00 86.50 95 GLU A C 1
ATOM 747 O O . GLU A 1 95 ? -20.510 20.221 1.656 1.00 86.50 95 GLU A O 1
ATOM 752 N N . ASP A 1 96 ? -20.921 20.916 -0.433 1.00 74.56 96 ASP A N 1
ATOM 753 C CA . ASP A 1 96 ? -19.682 21.685 -0.534 1.00 74.56 96 ASP A CA 1
ATOM 754 C C . ASP A 1 96 ? -19.722 22.865 0.449 1.00 74.56 96 ASP A C 1
ATOM 756 O O . ASP A 1 96 ? -20.688 23.626 0.508 1.00 74.56 96 ASP A O 1
ATOM 760 N N . GLY A 1 97 ? -18.662 23.014 1.244 1.00 78.56 97 GLY A N 1
ATOM 761 C CA . GLY A 1 97 ? -18.576 24.026 2.302 1.00 78.56 97 GLY A CA 1
ATOM 762 C C . GLY A 1 97 ? -19.056 23.564 3.683 1.00 78.56 97 GLY A C 1
ATOM 763 O O . GLY A 1 97 ? -18.839 24.282 4.662 1.00 78.56 97 GLY A O 1
ATOM 764 N N . ASP A 1 98 ? -19.636 22.364 3.812 1.00 87.31 98 ASP A N 1
ATOM 765 C CA . ASP A 1 98 ? -19.887 21.775 5.126 1.00 87.31 98 ASP A CA 1
ATOM 766 C C . ASP A 1 98 ? -18.584 21.440 5.861 1.00 87.31 98 ASP A C 1
ATOM 768 O O . ASP A 1 98 ? -17.644 20.871 5.304 1.00 87.31 98 ASP A O 1
ATOM 772 N N . VAL A 1 99 ? -18.571 21.704 7.170 1.00 91.19 99 VAL A N 1
ATOM 773 C CA . VAL A 1 99 ? -17.535 21.207 8.081 1.00 91.19 99 VAL A CA 1
ATOM 774 C C . VAL A 1 99 ? -18.121 20.090 8.933 1.00 91.19 99 VAL A C 1
ATOM 776 O O . VAL A 1 99 ? -18.945 20.330 9.823 1.00 91.19 99 VAL A O 1
ATOM 779 N N . GLY A 1 100 ? -17.671 18.870 8.655 1.00 92.81 100 GLY A N 1
ATOM 780 C CA . GLY A 1 100 ? -17.986 17.694 9.452 1.00 92.81 100 GLY A CA 1
ATOM 781 C C . GLY A 1 100 ? -17.288 17.746 10.800 1.00 92.81 100 GLY A C 1
ATOM 782 O O . GLY A 1 100 ? -16.144 18.208 10.898 1.00 92.81 100 GLY A O 1
ATOM 783 N N . HIS A 1 101 ? -17.977 17.293 11.841 1.00 93.19 101 HIS A N 1
ATOM 784 C CA . HIS A 1 101 ? -17.432 17.278 13.189 1.00 93.19 101 HIS A CA 1
ATOM 785 C C . HIS A 1 101 ? -18.003 16.154 14.045 1.00 93.19 101 HIS A C 1
ATOM 787 O O . HIS A 1 101 ? -19.071 15.617 13.776 1.00 93.19 101 HIS A O 1
ATOM 793 N N . LEU A 1 102 ? -17.285 15.837 15.112 1.00 91.88 102 LEU A N 1
ATOM 794 C CA . LEU A 1 102 ? -17.584 14.793 16.074 1.00 91.88 102 LEU A CA 1
ATOM 795 C C . LEU A 1 102 ? -17.268 15.326 17.474 1.00 91.88 102 LEU A C 1
ATOM 797 O O . LEU A 1 102 ? -16.185 15.868 17.710 1.00 91.88 102 LEU A O 1
ATOM 801 N N . MET A 1 103 ? -18.205 15.173 18.406 1.00 91.00 103 MET A N 1
ATOM 802 C CA . MET A 1 103 ? -17.958 15.370 19.831 1.00 91.00 103 MET A CA 1
ATOM 803 C C . MET A 1 103 ? -18.005 14.031 20.552 1.00 91.00 103 MET A C 1
ATOM 805 O O . MET A 1 103 ? -18.920 13.230 20.358 1.00 91.00 103 MET A O 1
ATOM 809 N N . MET A 1 104 ? -17.020 13.816 21.412 1.00 89.06 104 MET A N 1
ATOM 810 C CA . MET A 1 104 ? -16.885 12.609 22.221 1.00 89.06 104 MET A CA 1
ATOM 811 C C . MET A 1 104 ? -16.423 12.966 23.629 1.00 89.06 104 MET A C 1
ATOM 813 O O . MET A 1 104 ? -15.899 14.059 23.877 1.00 89.06 104 MET A O 1
ATOM 817 N N . GLU A 1 105 ? -16.615 12.038 24.557 1.00 85.06 105 GLU A N 1
ATOM 818 C CA . GLU A 1 105 ? -16.103 12.185 25.914 1.00 85.06 105 GLU A CA 1
ATOM 819 C C . GLU A 1 105 ? -14.574 12.277 25.919 1.00 85.06 105 GLU A C 1
ATOM 821 O O . GLU A 1 105 ? -13.875 11.597 25.164 1.00 85.06 105 GLU A O 1
ATOM 826 N N . HIS A 1 106 ? -14.033 13.135 26.784 1.00 89.31 106 HIS A N 1
ATOM 827 C CA . HIS A 1 106 ? -12.593 13.185 26.991 1.00 89.31 106 HIS A CA 1
ATOM 828 C C . HIS A 1 106 ? -12.130 11.999 27.835 1.00 89.31 106 HIS A C 1
ATOM 830 O O . HIS A 1 106 ? -12.549 11.838 28.981 1.00 89.31 106 HIS A O 1
ATOM 836 N N . ILE A 1 107 ? -11.177 11.241 27.301 1.00 87.19 107 ILE A N 1
ATOM 837 C CA . ILE A 1 107 ? -10.561 10.113 27.991 1.00 87.19 107 ILE A CA 1
ATOM 838 C C . ILE A 1 107 ? -9.157 10.524 28.439 1.00 87.19 107 ILE A C 1
ATOM 840 O O . ILE A 1 107 ? -8.330 10.941 27.632 1.00 87.19 107 ILE A O 1
ATOM 844 N N . GLU A 1 108 ? -8.893 10.422 29.742 1.00 87.62 108 GLU A N 1
ATOM 845 C CA . GLU A 1 108 ? -7.548 10.605 30.293 1.00 87.62 108 GLU A CA 1
ATOM 846 C C . GLU A 1 108 ? -6.717 9.344 30.064 1.00 87.62 108 GLU A C 1
ATOM 848 O O . GLU A 1 108 ? -7.139 8.258 30.446 1.00 87.62 108 GLU A O 1
ATOM 853 N N . GLY A 1 109 ? -5.532 9.475 29.479 1.00 86.56 109 GLY A N 1
ATOM 854 C CA . GLY A 1 109 ? -4.608 8.364 29.276 1.00 86.56 109 GLY A CA 1
ATOM 855 C C . GLY A 1 109 ? -3.335 8.824 28.581 1.00 86.56 109 GLY A C 1
ATOM 856 O O . GLY A 1 109 ? -3.160 10.015 28.310 1.00 86.56 109 GLY A O 1
ATOM 857 N N . THR A 1 110 ? -2.433 7.885 28.308 1.00 88.19 110 THR A N 1
ATOM 858 C CA . THR A 1 110 ? -1.147 8.174 27.664 1.00 88.19 110 THR A CA 1
ATOM 859 C C . THR A 1 110 ? -0.974 7.393 26.366 1.00 88.19 110 THR A C 1
ATOM 861 O O . THR A 1 110 ? -1.482 6.286 26.207 1.00 88.19 110 THR A O 1
ATOM 864 N N . SER A 1 111 ? -0.247 7.992 25.427 1.00 88.06 111 SER A N 1
ATOM 865 C CA . SER A 1 111 ? 0.305 7.338 24.237 1.00 88.06 111 SER A CA 1
ATOM 866 C C . SER A 1 111 ? 1.830 7.375 24.341 1.00 88.06 111 SER A C 1
ATOM 868 O O . SER A 1 111 ? 2.380 8.116 25.158 1.00 88.06 111 SER A O 1
ATOM 870 N N . PHE A 1 112 ? 2.514 6.593 23.513 1.00 82.94 112 PHE A N 1
ATOM 871 C CA . PHE A 1 112 ? 3.971 6.613 23.388 1.00 82.94 112 PHE A CA 1
ATOM 872 C C . PHE A 1 112 ? 4.403 6.967 21.960 1.00 82.94 112 PHE A C 1
ATOM 874 O O . PHE A 1 112 ? 3.570 7.065 21.052 1.00 82.94 112 PHE A O 1
ATOM 881 N N . ASP A 1 113 ? 5.701 7.198 21.778 1.00 82.19 113 ASP A N 1
ATOM 882 C CA . ASP A 1 113 ? 6.262 7.671 20.518 1.00 82.19 113 ASP A CA 1
ATOM 883 C C . ASP A 1 113 ? 6.476 6.540 19.506 1.00 82.19 113 ASP A C 1
ATOM 885 O O . ASP A 1 113 ? 6.652 5.372 19.845 1.00 82.19 113 ASP A O 1
ATOM 889 N N . CYS A 1 114 ? 6.518 6.891 18.220 1.00 80.62 114 CYS A N 1
ATOM 890 C CA . CYS A 1 114 ? 6.653 5.928 17.122 1.00 80.62 114 CYS A CA 1
ATOM 891 C C . CYS A 1 114 ? 7.932 5.074 17.134 1.00 80.62 114 CYS A C 1
ATOM 893 O O . CYS A 1 114 ? 7.956 4.010 16.505 1.00 80.62 114 CYS A O 1
ATOM 895 N N . HIS A 1 115 ? 8.988 5.526 17.813 1.00 80.25 115 HIS A N 1
ATOM 896 C CA . HIS A 1 115 ? 10.235 4.773 17.966 1.00 80.25 115 HIS A CA 1
ATOM 897 C C . HIS A 1 115 ? 10.191 3.748 19.106 1.00 80.25 115 HIS A C 1
ATOM 899 O O . HIS A 1 115 ? 11.069 2.891 19.162 1.00 80.25 115 HIS A O 1
ATOM 905 N N . ASP A 1 116 ? 9.200 3.811 19.998 1.00 85.25 116 ASP A N 1
ATOM 906 C CA . ASP A 1 116 ? 9.043 2.841 21.082 1.00 85.25 116 ASP A CA 1
ATOM 907 C C . ASP A 1 116 ? 8.292 1.584 20.603 1.00 85.25 116 ASP A C 1
ATOM 909 O O . ASP A 1 116 ? 7.660 1.556 19.538 1.00 85.25 116 ASP A O 1
ATOM 913 N N . HIS A 1 117 ? 8.382 0.515 21.399 1.00 90.31 117 HIS A N 1
ATOM 914 C CA . HIS A 1 117 ? 7.794 -0.788 21.092 1.00 90.31 117 HIS A CA 1
ATOM 915 C C . HIS A 1 117 ? 6.792 -1.223 22.165 1.00 90.31 117 HIS A C 1
ATOM 917 O O . HIS A 1 117 ? 6.935 -0.923 23.356 1.00 90.31 117 HIS A O 1
ATOM 923 N N . SER A 1 118 ? 5.785 -1.975 21.732 1.00 92.94 118 SER A N 1
ATOM 924 C CA . SER A 1 118 ? 4.884 -2.716 22.611 1.00 92.94 118 SER A CA 1
ATOM 925 C C . SER A 1 118 ? 5.411 -4.126 22.850 1.00 92.94 118 SER A C 1
ATOM 927 O O . SER A 1 118 ? 5.976 -4.756 21.959 1.00 92.94 118 SER A O 1
ATOM 929 N N . SER A 1 119 ? 5.189 -4.636 24.053 1.00 94.38 119 SER A N 1
ATOM 930 C CA . SER A 1 119 ? 5.345 -6.052 24.361 1.00 94.38 119 SER A CA 1
ATOM 931 C C . SER A 1 119 ? 4.285 -6.890 23.639 1.00 94.38 119 SER A C 1
ATOM 933 O O . SER A 1 119 ? 3.225 -6.395 23.251 1.00 94.38 119 SER A O 1
ATOM 935 N N . ILE A 1 120 ? 4.538 -8.194 23.519 1.00 96.94 120 ILE A N 1
ATOM 936 C CA . ILE A 1 120 ? 3.587 -9.145 22.925 1.00 96.94 120 ILE A CA 1
ATOM 937 C C . ILE A 1 120 ? 2.234 -9.112 23.654 1.00 96.94 120 ILE A C 1
ATOM 939 O O . ILE A 1 120 ? 1.199 -9.029 23.001 1.00 96.94 120 ILE A O 1
ATOM 943 N N . ALA A 1 121 ? 2.238 -9.069 24.991 1.00 95.69 121 ALA A N 1
ATOM 944 C CA . ALA A 1 121 ? 1.016 -9.018 25.798 1.00 95.69 121 ALA A CA 1
ATOM 945 C C . ALA A 1 121 ? 0.188 -7.740 25.556 1.00 95.69 121 ALA A C 1
ATOM 947 O O . ALA A 1 121 ? -1.039 -7.765 25.595 1.00 95.69 121 ALA A O 1
ATOM 948 N N . GLU A 1 122 ? 0.838 -6.607 25.289 1.00 95.75 122 GLU A N 1
ATOM 949 C CA . GLU A 1 122 ? 0.149 -5.363 24.926 1.00 95.75 122 GLU A CA 1
ATOM 950 C C . GLU A 1 122 ? -0.449 -5.444 23.520 1.00 95.75 122 GLU A C 1
ATOM 952 O O . GLU A 1 122 ? -1.590 -5.030 23.314 1.00 95.75 122 GLU A O 1
ATOM 957 N N . VAL A 1 123 ? 0.269 -6.043 22.566 1.00 97.31 123 VAL A N 1
ATOM 958 C CA . VAL A 1 123 ? -0.250 -6.278 21.210 1.00 97.31 123 VAL A CA 1
ATOM 959 C C . VAL A 1 123 ? -1.448 -7.233 21.227 1.00 97.31 123 VAL A C 1
ATOM 961 O O . VAL A 1 123 ? -2.433 -6.986 20.533 1.00 97.31 123 VAL A O 1
ATOM 964 N N . GLU A 1 124 ? -1.431 -8.273 22.062 1.00 97.94 124 GLU A N 1
ATOM 965 C CA . GLU A 1 124 ? -2.556 -9.204 22.236 1.00 97.94 124 GLU A CA 1
ATOM 966 C C . GLU A 1 124 ? -3.834 -8.517 22.753 1.00 97.94 124 GLU A C 1
ATOM 968 O O . GLU A 1 124 ? -4.941 -8.887 22.343 1.00 97.94 124 GLU A O 1
ATOM 973 N N . GLN A 1 125 ? -3.713 -7.481 23.596 1.00 97.06 125 GLN A N 1
ATOM 974 C CA . GLN A 1 125 ? -4.870 -6.683 24.028 1.00 97.06 125 GLN A CA 1
ATOM 975 C C . GLN A 1 125 ? -5.546 -5.990 22.837 1.00 97.06 125 GLN A C 1
ATOM 977 O O . GLN A 1 125 ? -6.773 -5.995 22.739 1.00 97.06 125 GLN A O 1
ATOM 982 N N . ILE A 1 126 ? -4.753 -5.440 21.913 1.00 97.06 126 ILE A N 1
ATOM 983 C CA . ILE A 1 126 ? -5.255 -4.744 20.720 1.00 97.06 126 ILE A CA 1
ATOM 984 C C . ILE A 1 126 ? -5.840 -5.750 19.729 1.00 97.06 126 ILE A C 1
ATOM 986 O O . ILE A 1 126 ? -6.947 -5.553 19.235 1.00 97.06 126 ILE A O 1
ATOM 990 N N . ILE A 1 127 ? -5.145 -6.868 19.493 1.00 98.19 127 ILE A N 1
ATOM 991 C CA . ILE A 1 127 ? -5.628 -7.964 18.643 1.00 98.19 127 ILE A CA 1
ATOM 992 C C . ILE A 1 127 ? -6.984 -8.487 19.127 1.00 98.19 127 ILE A C 1
ATOM 994 O O . ILE A 1 127 ? -7.854 -8.777 18.308 1.00 98.19 127 ILE A O 1
ATOM 998 N N . SER A 1 128 ? -7.196 -8.561 20.443 1.00 97.69 128 SER A N 1
ATOM 999 C CA . SER A 1 128 ? -8.492 -8.946 21.010 1.00 97.69 128 SER A CA 1
ATOM 1000 C C . SER A 1 128 ? -9.597 -7.941 20.653 1.00 97.69 128 SER A C 1
ATOM 1002 O O . SER A 1 128 ? -10.693 -8.353 20.283 1.00 97.69 128 SER A O 1
ATOM 1004 N N . SER A 1 129 ? -9.321 -6.632 20.702 1.00 96.88 129 SER A N 1
ATOM 1005 C CA . SER A 1 129 ? -10.266 -5.596 20.252 1.00 96.88 129 SER A CA 1
ATOM 1006 C C . SER A 1 129 ? -10.533 -5.649 18.740 1.00 96.88 129 SER A C 1
ATOM 1008 O O . SER A 1 129 ? -11.686 -5.532 18.328 1.00 96.88 129 SER A O 1
ATOM 1010 N N . ILE A 1 130 ? -9.512 -5.897 17.910 1.00 97.31 130 ILE A N 1
ATOM 1011 C CA . ILE A 1 130 ? -9.674 -6.072 16.452 1.00 97.31 130 ILE A CA 1
ATOM 1012 C C . ILE A 1 130 ? -10.549 -7.294 16.152 1.00 97.31 130 ILE A C 1
ATOM 1014 O O . ILE A 1 130 ? -11.473 -7.211 15.345 1.00 97.31 130 ILE A O 1
ATOM 1018 N N . ALA A 1 131 ? -10.326 -8.416 16.841 1.00 97.56 131 ALA A N 1
ATOM 1019 C CA . ALA A 1 131 ? -11.136 -9.619 16.666 1.00 97.56 131 ALA A CA 1
ATOM 1020 C C . ALA A 1 131 ? -12.621 -9.368 16.993 1.00 97.56 131 ALA A C 1
ATOM 1022 O O . ALA A 1 131 ? -13.503 -9.879 16.297 1.00 97.56 131 ALA A O 1
ATOM 1023 N N . ARG A 1 132 ? -12.914 -8.540 18.006 1.00 97.06 132 ARG A N 1
ATOM 1024 C CA . ARG A 1 132 ? -14.283 -8.103 18.332 1.00 97.06 132 ARG A CA 1
ATOM 1025 C C . ARG A 1 132 ? -14.888 -7.234 17.239 1.00 97.06 132 ARG A C 1
ATOM 1027 O O . ARG A 1 132 ? -16.028 -7.482 16.859 1.00 97.06 132 ARG A O 1
ATOM 1034 N N . LEU A 1 133 ? -14.129 -6.276 16.700 1.00 96.56 133 LEU A N 1
ATOM 1035 C CA . LEU A 1 133 ? -14.559 -5.437 15.576 1.00 96.56 133 LEU A CA 1
ATOM 1036 C C . LEU A 1 133 ? -14.912 -6.288 14.350 1.00 96.56 133 LEU A C 1
ATOM 1038 O O . LEU A 1 133 ? -15.997 -6.147 13.791 1.00 96.56 133 LEU A O 1
ATOM 1042 N N . GLN A 1 134 ? -14.032 -7.211 13.961 1.00 95.81 134 GLN A N 1
ATOM 1043 C CA . GLN A 1 134 ? -14.255 -8.082 12.805 1.00 95.81 134 GLN A CA 1
ATOM 1044 C C . GLN A 1 134 ? -15.436 -9.040 13.035 1.00 95.81 134 GLN A C 1
ATOM 1046 O O . GLN A 1 134 ? -16.237 -9.280 12.131 1.00 95.81 134 GLN A O 1
ATOM 1051 N N . SER A 1 135 ? -15.615 -9.523 14.268 1.00 95.19 135 SER A N 1
ATOM 1052 C CA . SER A 1 135 ? -16.782 -10.330 14.647 1.00 95.19 135 SER A CA 1
ATOM 1053 C C . SER A 1 135 ? -18.082 -9.522 14.603 1.00 95.19 135 SER A C 1
ATOM 1055 O O . SER A 1 135 ? -19.097 -10.026 14.123 1.00 95.19 135 SER A O 1
ATOM 1057 N N . LEU A 1 136 ? -18.064 -8.269 15.073 1.00 94.00 136 LEU A N 1
ATOM 1058 C CA . LEU A 1 136 ? -19.196 -7.345 14.983 1.00 94.00 136 LEU A CA 1
ATOM 1059 C C . LEU A 1 136 ? -19.548 -7.055 13.522 1.00 94.00 136 LEU A C 1
ATOM 1061 O O . LEU A 1 136 ? -20.718 -7.115 13.158 1.00 94.00 136 LEU A O 1
ATOM 1065 N N . SER A 1 137 ? -18.537 -6.833 12.677 1.00 94.38 137 SER A N 1
ATOM 1066 C CA . SER A 1 137 ? -18.719 -6.638 11.238 1.00 94.38 137 SER A CA 1
ATOM 1067 C C . SER A 1 137 ? -19.520 -7.767 10.604 1.00 94.38 137 SER A C 1
ATOM 1069 O O . SER A 1 137 ? -20.404 -7.498 9.797 1.00 94.38 137 SER A O 1
ATOM 1071 N N . TYR A 1 138 ? -19.235 -9.017 10.974 1.00 91.31 138 TYR A N 1
ATOM 1072 C CA . TYR A 1 138 ? -19.964 -10.173 10.460 1.00 91.31 138 TYR A CA 1
ATOM 1073 C C . TYR A 1 138 ? -21.390 -10.259 11.018 1.00 91.31 138 TYR A C 1
ATOM 1075 O O . TYR A 1 138 ? -22.342 -10.466 10.266 1.00 91.31 138 TYR A O 1
ATOM 1083 N N . LYS A 1 139 ? -21.545 -10.103 12.340 1.00 90.56 139 LYS A N 1
ATOM 1084 C CA . LYS A 1 139 ? -22.840 -10.236 13.030 1.00 90.56 139 LYS A CA 1
ATOM 1085 C C . LYS A 1 139 ? -23.852 -9.194 12.556 1.00 90.56 139 LYS A C 1
ATOM 1087 O O . LYS A 1 139 ? -24.987 -9.549 12.253 1.00 90.56 139 LYS A O 1
ATOM 1092 N N . GLU A 1 140 ? -23.405 -7.949 12.430 1.00 91.50 140 GLU A N 1
ATOM 1093 C CA . GLU A 1 140 ? -24.245 -6.807 12.057 1.00 91.50 140 GLU A CA 1
ATOM 1094 C C . GLU A 1 140 ? -24.200 -6.498 10.554 1.00 91.50 140 GLU A C 1
ATOM 1096 O O . GLU A 1 140 ? -24.834 -5.551 10.099 1.00 91.50 140 GLU A O 1
ATOM 1101 N N . LYS A 1 141 ? -23.470 -7.300 9.762 1.00 91.94 141 LYS A N 1
ATOM 1102 C CA . LYS A 1 141 ? -23.317 -7.131 8.305 1.00 91.94 141 LYS A CA 1
ATOM 1103 C C . LYS A 1 141 ? -22.844 -5.725 7.925 1.00 91.94 141 LYS A C 1
ATOM 1105 O O . LYS A 1 141 ? -23.336 -5.115 6.971 1.00 91.94 141 LYS A O 1
ATOM 1110 N N . LEU A 1 142 ? -21.881 -5.200 8.687 1.00 91.81 142 LEU A N 1
ATOM 1111 C CA . LEU A 1 142 ? -21.389 -3.830 8.520 1.00 91.81 142 LEU A CA 1
ATOM 1112 C C . LEU A 1 142 ? -20.738 -3.615 7.146 1.00 91.81 142 LEU A C 1
ATOM 1114 O O . LEU A 1 142 ? -20.765 -2.509 6.614 1.00 91.81 142 LEU A O 1
ATOM 1118 N N . ASP A 1 143 ? -20.243 -4.680 6.516 1.00 89.06 143 ASP A N 1
ATOM 1119 C CA . ASP A 1 143 ? -19.701 -4.679 5.156 1.00 89.06 143 ASP A CA 1
ATOM 1120 C C . ASP A 1 143 ? -20.730 -4.294 4.072 1.00 89.06 143 ASP A C 1
ATOM 1122 O O . ASP A 1 143 ? -20.363 -3.957 2.942 1.00 89.06 143 ASP A O 1
ATOM 1126 N N . GLN A 1 144 ? -22.027 -4.317 4.393 1.00 92.00 144 GLN A N 1
ATOM 1127 C CA . GLN A 1 144 ? -23.094 -3.944 3.465 1.00 92.00 144 GLN A CA 1
ATOM 1128 C C . GLN A 1 144 ? -23.286 -2.430 3.350 1.00 92.00 144 GLN A C 1
ATOM 1130 O O . GLN A 1 144 ? -23.782 -1.972 2.315 1.00 92.00 144 GLN A O 1
ATOM 1135 N N . HIS A 1 145 ? -22.842 -1.652 4.341 1.00 93.50 145 HIS A N 1
ATOM 1136 C CA . HIS A 1 145 ? -22.900 -0.193 4.291 1.00 93.50 145 HIS A CA 1
ATOM 1137 C C . HIS A 1 145 ? -21.981 0.337 3.187 1.00 93.50 145 HIS A C 1
ATOM 1139 O O . HIS A 1 145 ? -20.800 -0.006 3.100 1.00 93.50 145 HIS A O 1
ATOM 1145 N N . LYS A 1 146 ? -22.537 1.162 2.296 1.00 92.31 146 LYS A N 1
ATOM 1146 C CA . LYS A 1 146 ? -21.823 1.683 1.120 1.00 92.31 146 LYS A CA 1
ATOM 1147 C C . LYS A 1 146 ? -20.737 2.685 1.511 1.00 92.31 146 LYS A C 1
ATOM 1149 O O . LYS A 1 146 ? -19.746 2.807 0.803 1.00 92.31 146 LYS A O 1
ATOM 1154 N N . GLU A 1 147 ? -20.922 3.373 2.629 1.00 91.69 147 GLU A N 1
ATOM 1155 C CA . GLU A 1 147 ? -20.033 4.402 3.152 1.00 91.69 147 GLU A CA 1
ATOM 1156 C C . GLU A 1 147 ? -18.668 3.798 3.501 1.00 91.69 147 GLU A C 1
ATOM 1158 O O . GLU A 1 147 ? -17.642 4.340 3.107 1.00 91.69 147 GLU A O 1
ATOM 1163 N N . PHE A 1 148 ? -18.644 2.601 4.097 1.00 95.00 148 PHE A N 1
ATOM 1164 C CA . PHE A 1 148 ? -17.402 1.884 4.399 1.00 95.00 148 PHE A CA 1
ATOM 1165 C C . PHE A 1 148 ? -16.699 1.306 3.156 1.00 95.00 148 PHE A C 1
ATOM 1167 O O . PHE A 1 148 ? -15.569 0.832 3.261 1.00 95.00 148 PHE A O 1
ATOM 1174 N N . LYS A 1 149 ? -17.311 1.346 1.962 1.00 92.81 149 LYS A N 1
ATOM 1175 C CA . LYS A 1 149 ? -16.722 0.825 0.712 1.00 92.81 149 LYS A CA 1
ATOM 1176 C C . LYS A 1 149 ? -15.879 1.885 0.014 1.00 92.81 149 LYS A C 1
ATOM 1178 O O . LYS A 1 149 ? -16.209 2.367 -1.071 1.00 92.81 149 LYS A O 1
ATOM 1183 N N . TRP A 1 150 ? -14.757 2.227 0.630 1.00 91.56 150 TRP A N 1
ATOM 1184 C CA . TRP A 1 150 ? -13.775 3.140 0.062 1.00 91.56 150 TRP A CA 1
ATOM 1185 C C . TRP A 1 150 ? -12.353 2.653 0.341 1.00 91.56 150 TRP A C 1
ATOM 1187 O O . TRP A 1 150 ? -12.125 1.803 1.194 1.00 91.56 150 TRP A O 1
ATOM 1197 N N . ASN A 1 151 ? -11.395 3.180 -0.422 1.00 91.06 151 ASN A N 1
ATOM 1198 C CA . ASN A 1 151 ? -9.984 2.844 -0.275 1.00 91.06 151 ASN A CA 1
ATOM 1199 C C . ASN A 1 151 ? -9.237 4.063 0.310 1.00 91.06 151 ASN A C 1
ATOM 1201 O O . ASN A 1 151 ? -8.943 4.997 -0.456 1.00 91.06 151 ASN A O 1
ATOM 1205 N N . PRO A 1 152 ? -8.937 4.088 1.626 1.00 89.00 152 PRO A N 1
ATOM 1206 C CA . PRO A 1 152 ? -8.193 5.186 2.246 1.00 89.00 152 PRO A CA 1
ATOM 1207 C C . PRO A 1 152 ? -6.784 5.318 1.669 1.00 89.00 152 PRO A C 1
ATOM 1209 O O . PRO A 1 152 ? -6.347 6.428 1.371 1.00 89.00 152 PRO A O 1
ATOM 1212 N N . TRP A 1 153 ? -6.108 4.200 1.393 1.00 86.06 153 TRP A N 1
ATOM 1213 C CA . TRP A 1 153 ? -4.758 4.186 0.823 1.00 86.06 153 TRP A CA 1
ATOM 1214 C C . TRP A 1 153 ? -4.694 4.856 -0.542 1.00 86.06 153 TRP A C 1
ATOM 1216 O O . TRP A 1 153 ? -3.763 5.607 -0.822 1.00 86.06 153 TRP A O 1
ATOM 1226 N N . LYS A 1 154 ? -5.701 4.624 -1.388 1.00 85.81 154 LYS A N 1
ATOM 1227 C CA . LYS A 1 154 ? -5.814 5.288 -2.687 1.00 85.81 154 LYS A CA 1
ATOM 1228 C C . LYS A 1 154 ? -6.189 6.754 -2.529 1.00 85.81 154 LYS A C 1
ATOM 1230 O O . LYS A 1 154 ? -5.510 7.596 -3.098 1.00 85.81 154 LYS A O 1
ATOM 1235 N N . THR A 1 155 ? -7.244 7.048 -1.771 1.00 83.38 155 THR A N 1
ATOM 1236 C CA . THR A 1 155 ? -7.824 8.400 -1.671 1.00 83.38 155 THR A CA 1
ATOM 1237 C C . THR A 1 155 ? -6.843 9.378 -1.020 1.00 83.38 155 THR A C 1
ATOM 1239 O O . THR A 1 155 ? -6.587 10.459 -1.542 1.00 83.38 155 THR A O 1
ATOM 1242 N N . ILE A 1 156 ? -6.213 8.973 0.082 1.00 77.12 156 ILE A N 1
ATOM 1243 C CA . ILE A 1 156 ? -5.191 9.773 0.769 1.00 77.12 156 ILE A CA 1
ATOM 1244 C C . ILE A 1 156 ? -3.865 9.710 -0.002 1.00 77.12 156 ILE A C 1
ATOM 1246 O O . ILE A 1 156 ? -3.150 10.708 -0.123 1.00 77.12 156 ILE A O 1
ATOM 1250 N N . GLY A 1 157 ? -3.537 8.549 -0.579 1.00 74.31 157 GLY A N 1
ATOM 1251 C CA . GLY A 1 157 ? -2.329 8.365 -1.378 1.00 74.31 157 GLY A CA 1
ATOM 1252 C C . GLY A 1 157 ? -2.277 9.262 -2.613 1.00 74.31 157 GLY A C 1
ATOM 1253 O O . GLY A 1 157 ? -1.207 9.785 -2.930 1.00 74.31 157 GLY A O 1
ATOM 1254 N N . THR A 1 158 ? -3.419 9.519 -3.260 1.00 71.88 158 THR A N 1
ATOM 1255 C CA . THR A 1 158 ? -3.522 10.477 -4.369 1.00 71.88 158 THR A CA 1
ATOM 1256 C C . THR A 1 158 ? -3.227 11.912 -3.954 1.00 71.88 158 THR A C 1
ATOM 1258 O O . THR A 1 158 ? -2.770 12.683 -4.793 1.00 71.88 158 THR A O 1
ATOM 1261 N N . CYS A 1 159 ? -3.418 12.260 -2.679 1.00 69.50 159 CYS A N 1
ATOM 1262 C CA . CYS A 1 159 ? -3.070 13.577 -2.163 1.00 69.50 159 CYS A CA 1
ATOM 1263 C C . CYS A 1 159 ? -1.559 13.694 -1.933 1.00 69.50 159 CYS A C 1
ATOM 1265 O O . CYS A 1 159 ? -0.902 14.542 -2.520 1.00 69.50 159 CYS A O 1
ATOM 1267 N N . VAL A 1 160 ? -0.981 12.834 -1.090 1.00 70.31 160 VAL A N 1
ATOM 1268 C CA . VAL A 1 160 ? 0.357 13.096 -0.517 1.00 70.31 160 VAL A CA 1
ATOM 1269 C C . VAL A 1 160 ? 1.406 12.020 -0.768 1.00 70.31 160 VAL A C 1
ATOM 1271 O O . VAL A 1 160 ? 2.593 12.305 -0.648 1.00 70.31 160 VAL A O 1
ATOM 1274 N N . LEU A 1 161 ? 1.015 10.796 -1.129 1.00 71.81 161 LEU A N 1
ATOM 1275 C CA . LEU A 1 161 ? 1.944 9.665 -1.246 1.00 71.81 161 LEU A CA 1
ATOM 1276 C C . LEU A 1 161 ? 2.092 9.154 -2.678 1.00 71.81 161 LEU A C 1
ATOM 1278 O O . LEU A 1 161 ? 2.518 8.022 -2.863 1.00 71.81 161 LEU A O 1
ATOM 1282 N N . THR A 1 162 ? 1.803 9.975 -3.693 1.00 74.06 162 THR A N 1
ATOM 1283 C CA . THR A 1 162 ? 1.876 9.587 -5.114 1.00 74.06 162 THR A CA 1
ATOM 1284 C C . THR A 1 162 ? 3.171 8.842 -5.469 1.00 74.06 162 THR A C 1
ATOM 1286 O O . THR A 1 162 ? 4.205 9.016 -4.826 1.00 74.06 162 THR A O 1
ATOM 1289 N N . LYS A 1 163 ? 3.179 8.060 -6.556 1.00 76.19 163 LYS A N 1
ATOM 1290 C CA . LYS A 1 163 ? 4.388 7.338 -7.011 1.00 76.19 163 LYS A CA 1
ATOM 1291 C C . LYS A 1 163 ? 5.628 8.234 -7.139 1.00 76.19 163 LYS A C 1
ATOM 1293 O O . LYS A 1 163 ? 6.738 7.803 -6.834 1.00 76.19 163 LYS A O 1
ATOM 1298 N N . ALA A 1 164 ? 5.443 9.483 -7.572 1.00 75.00 164 ALA A N 1
ATOM 1299 C CA . ALA A 1 164 ? 6.523 10.458 -7.683 1.00 75.00 164 ALA A CA 1
ATOM 1300 C C . ALA A 1 164 ? 7.072 10.872 -6.306 1.00 75.00 164 ALA A C 1
ATOM 1302 O O . ALA A 1 164 ? 8.289 10.865 -6.112 1.00 75.00 164 ALA A O 1
ATOM 1303 N N . VAL A 1 165 ? 6.191 11.163 -5.340 1.00 75.31 165 VAL A N 1
ATOM 1304 C CA . VAL A 1 165 ? 6.589 11.447 -3.946 1.00 75.31 165 VAL A CA 1
ATOM 1305 C C . VAL A 1 165 ? 7.252 10.239 -3.329 1.00 75.31 165 VAL A C 1
ATOM 1307 O O . VAL A 1 165 ? 8.304 10.374 -2.712 1.00 75.31 165 VAL A O 1
ATOM 1310 N N . SER A 1 166 ? 6.672 9.062 -3.551 1.00 81.19 166 SER A N 1
ATOM 1311 C CA . SER A 1 166 ? 7.213 7.808 -3.064 1.00 81.19 166 SER A CA 1
ATOM 1312 C C . SER A 1 166 ? 8.651 7.634 -3.540 1.00 81.19 166 SER A C 1
ATOM 1314 O O . SER A 1 166 ? 9.548 7.445 -2.730 1.00 81.19 166 SER A O 1
ATOM 1316 N N . ARG A 1 167 ? 8.921 7.839 -4.833 1.00 85.25 167 ARG A N 1
ATOM 1317 C CA . ARG A 1 167 ? 10.286 7.775 -5.369 1.00 85.25 167 ARG A CA 1
ATOM 1318 C C . ARG A 1 167 ? 11.230 8.789 -4.717 1.00 85.25 167 ARG A C 1
ATOM 1320 O O . ARG A 1 167 ? 12.364 8.434 -4.409 1.00 85.25 167 ARG A O 1
ATOM 1327 N N . LYS A 1 168 ? 10.772 10.029 -4.509 1.00 82.88 168 LYS A N 1
ATOM 1328 C CA . LYS A 1 168 ? 11.568 11.100 -3.889 1.00 82.88 168 LYS A CA 1
ATOM 1329 C C . LYS A 1 168 ? 11.921 10.766 -2.440 1.00 82.88 168 LYS A C 1
ATOM 1331 O O . LYS A 1 168 ? 13.088 10.801 -2.081 1.00 82.88 168 LYS A O 1
ATOM 1336 N N . VAL A 1 169 ? 10.928 10.408 -1.630 1.00 84.12 169 VAL A N 1
ATOM 1337 C CA . VAL A 1 169 ? 11.131 10.107 -0.210 1.00 84.12 169 VAL A CA 1
ATOM 1338 C C . VAL A 1 169 ? 11.960 8.832 -0.039 1.00 84.12 169 VAL A C 1
ATOM 1340 O O . VAL A 1 169 ? 12.910 8.869 0.732 1.00 84.12 169 VAL A O 1
ATOM 1343 N N . VAL A 1 170 ? 11.708 7.761 -0.811 1.00 87.56 170 VAL A N 1
ATOM 1344 C CA . VAL A 1 170 ? 12.546 6.540 -0.805 1.00 87.56 170 VAL A CA 1
ATOM 1345 C C . VAL A 1 170 ? 14.016 6.873 -1.075 1.00 87.56 170 VAL A C 1
ATOM 1347 O O . VAL A 1 170 ? 14.895 6.375 -0.379 1.00 87.56 170 VAL A O 1
ATOM 1350 N N . ALA A 1 171 ? 14.297 7.723 -2.067 1.00 88.25 171 ALA A N 1
ATOM 1351 C CA . ALA A 1 171 ? 15.665 8.098 -2.421 1.00 88.25 171 ALA A CA 1
ATOM 1352 C C . ALA A 1 171 ? 16.386 8.905 -1.324 1.00 88.25 171 ALA A C 1
ATOM 1354 O O . ALA A 1 171 ? 17.613 8.913 -1.288 1.00 88.25 171 ALA A O 1
ATOM 1355 N N . GLU A 1 172 ? 15.644 9.565 -0.433 1.00 89.19 172 GLU A N 1
ATOM 1356 C CA . GLU A 1 172 ? 16.194 10.350 0.675 1.00 89.19 172 GLU A CA 1
ATOM 1357 C C . GLU A 1 172 ? 16.393 9.523 1.963 1.00 89.19 172 GLU A C 1
ATOM 1359 O O . GLU A 1 172 ? 17.140 9.959 2.838 1.00 89.19 172 GLU A O 1
ATOM 1364 N N . ILE A 1 173 ? 15.811 8.315 2.072 1.00 89.62 173 ILE A N 1
ATOM 1365 C CA . ILE A 1 173 ? 15.928 7.435 3.256 1.00 89.62 173 ILE A CA 1
ATOM 1366 C C . ILE A 1 173 ? 17.389 7.221 3.700 1.00 89.62 173 ILE A C 1
ATOM 1368 O O . ILE A 1 173 ? 17.646 7.352 4.899 1.00 89.62 173 ILE A O 1
ATOM 1372 N N . PRO A 1 174 ? 18.373 6.963 2.808 1.00 90.19 174 PRO A N 1
ATOM 1373 C CA . PRO A 1 174 ? 19.767 6.830 3.235 1.00 90.19 174 PRO A CA 1
ATOM 1374 C C . PRO A 1 174 ? 20.331 8.105 3.880 1.00 90.19 174 PRO A C 1
ATOM 1376 O O . PRO A 1 174 ? 21.139 8.027 4.800 1.00 90.19 174 PRO A O 1
ATOM 1379 N N . GLY A 1 175 ? 19.874 9.282 3.442 1.00 86.31 175 GLY A N 1
ATOM 1380 C CA . GLY A 1 175 ? 20.233 10.562 4.056 1.00 86.31 175 GLY A CA 1
ATOM 1381 C C . GLY A 1 175 ? 19.537 10.814 5.397 1.00 86.31 175 GLY A C 1
ATOM 1382 O O . GLY A 1 175 ? 20.032 11.598 6.200 1.00 86.31 175 GLY A O 1
ATOM 1383 N N . PHE A 1 176 ? 18.405 10.156 5.655 1.00 84.94 176 PHE A N 1
ATOM 1384 C CA . PH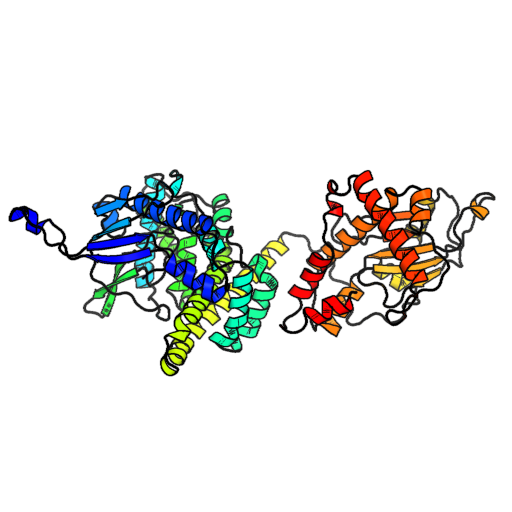E A 1 176 ? 17.667 10.271 6.913 1.00 84.94 176 PHE A CA 1
ATOM 1385 C C . PHE A 1 176 ? 18.209 9.363 8.006 1.00 84.94 176 PHE A C 1
ATOM 1387 O O . PHE A 1 176 ? 18.335 9.801 9.147 1.00 84.94 176 PHE A O 1
ATOM 1394 N N . TYR A 1 177 ? 18.495 8.109 7.655 1.00 85.38 177 TYR A N 1
ATOM 1395 C CA . TYR A 1 177 ? 18.743 7.048 8.631 1.00 85.38 177 TYR A CA 1
ATOM 1396 C C . TYR A 1 177 ? 20.117 6.385 8.498 1.00 85.38 177 TYR A C 1
ATOM 1398 O O . TYR A 1 177 ? 20.499 5.647 9.400 1.00 85.38 177 TYR A O 1
ATOM 1406 N N . GLY A 1 178 ? 20.866 6.647 7.420 1.00 86.69 178 GLY A N 1
ATOM 1407 C CA . GLY A 1 178 ? 22.230 6.149 7.225 1.00 86.69 178 GLY A CA 1
ATOM 1408 C C . GLY A 1 178 ? 22.449 5.406 5.903 1.00 86.69 178 GLY A C 1
ATOM 1409 O O . GLY A 1 178 ? 21.531 4.833 5.311 1.00 86.69 178 GLY A O 1
ATOM 1410 N N . ALA A 1 179 ? 23.707 5.379 5.451 1.00 88.75 179 ALA A N 1
ATOM 1411 C CA . ALA A 1 179 ? 24.114 4.782 4.173 1.00 88.75 179 ALA A CA 1
ATOM 1412 C C . ALA A 1 179 ? 23.862 3.264 4.083 1.00 88.75 179 ALA A C 1
ATOM 1414 O O . ALA A 1 179 ? 23.740 2.718 2.989 1.00 88.75 179 ALA A O 1
ATOM 1415 N N . GLU A 1 180 ? 23.723 2.576 5.217 1.00 88.88 180 GLU A N 1
ATOM 1416 C CA . GLU A 1 180 ? 23.358 1.156 5.283 1.00 88.88 180 GLU A CA 1
ATOM 1417 C C . GLU A 1 180 ? 22.048 0.827 4.558 1.00 88.88 180 GLU A C 1
ATOM 1419 O O . GLU A 1 180 ? 21.909 -0.269 4.021 1.00 88.88 180 GLU A O 1
ATOM 1424 N N . PHE A 1 181 ? 21.116 1.780 4.453 1.00 91.38 181 PHE A N 1
ATOM 1425 C CA . PHE A 1 181 ? 19.867 1.603 3.712 1.00 91.38 181 PHE A CA 1
ATOM 1426 C C . PHE A 1 181 ? 20.068 1.503 2.194 1.00 91.38 181 PHE A C 1
ATOM 1428 O O . PHE A 1 181 ? 19.190 0.977 1.507 1.00 91.38 181 PHE A O 1
ATOM 1435 N N . GLU A 1 182 ? 21.190 1.980 1.640 1.00 88.62 182 GLU A N 1
ATOM 1436 C CA . GLU A 1 182 ? 21.389 2.088 0.189 1.00 88.62 182 GLU A CA 1
ATOM 1437 C C . GLU A 1 182 ? 21.059 0.809 -0.601 1.00 88.62 182 GLU A C 1
ATOM 1439 O O . GLU A 1 182 ? 20.318 0.910 -1.584 1.00 88.62 182 GLU A O 1
ATOM 1444 N N . PRO A 1 183 ? 21.530 -0.398 -0.222 1.00 85.44 183 PRO A N 1
ATOM 1445 C CA . PRO A 1 183 ? 21.253 -1.609 -0.991 1.00 85.44 183 PRO A CA 1
ATOM 1446 C C . PRO A 1 183 ? 19.756 -1.943 -1.051 1.00 85.44 183 PRO A C 1
ATOM 1448 O O . PRO A 1 183 ? 19.251 -2.356 -2.097 1.00 85.44 183 PRO A O 1
ATOM 1451 N N . LEU A 1 184 ? 19.033 -1.736 0.053 1.00 89.94 184 LEU A N 1
ATOM 1452 C CA . LEU A 1 184 ? 17.591 -1.979 0.144 1.00 89.94 184 LEU A CA 1
ATOM 1453 C C . LEU A 1 184 ? 16.816 -0.945 -0.672 1.00 89.94 184 LEU A C 1
ATOM 1455 O O . LEU A 1 184 ? 15.914 -1.290 -1.434 1.00 89.94 184 LEU A O 1
ATOM 1459 N N . ILE A 1 185 ? 17.227 0.316 -0.577 1.00 88.50 185 ILE A N 1
ATOM 1460 C CA . ILE A 1 185 ? 16.609 1.435 -1.282 1.00 88.50 185 ILE A CA 1
ATOM 1461 C C . ILE A 1 185 ? 16.783 1.316 -2.792 1.00 88.50 185 ILE A C 1
ATOM 1463 O O . ILE A 1 185 ? 15.819 1.526 -3.527 1.00 88.50 185 ILE A O 1
ATOM 1467 N N . ARG A 1 186 ? 17.950 0.879 -3.277 1.00 81.81 186 ARG A N 1
ATOM 1468 C CA . ARG A 1 186 ? 18.157 0.581 -4.706 1.00 81.81 186 ARG A CA 1
ATOM 1469 C C . ARG A 1 186 ? 17.160 -0.467 -5.210 1.00 81.81 186 ARG A C 1
ATOM 1471 O O . ARG A 1 186 ? 16.525 -0.259 -6.244 1.00 81.81 186 ARG A O 1
ATOM 1478 N N . LYS A 1 187 ? 16.947 -1.552 -4.455 1.00 85.69 187 LYS A N 1
ATOM 1479 C CA . LYS A 1 187 ? 15.963 -2.597 -4.797 1.00 85.69 187 LYS A CA 1
ATOM 1480 C C . LYS A 1 187 ? 14.521 -2.082 -4.780 1.00 85.69 187 LYS A C 1
ATOM 1482 O O . LYS A 1 187 ? 13.742 -2.405 -5.680 1.00 85.69 187 LYS A O 1
ATOM 1487 N N . MET A 1 188 ? 14.168 -1.263 -3.789 1.00 86.62 188 MET A N 1
ATOM 1488 C CA . MET A 1 188 ? 12.846 -0.638 -3.712 1.00 86.62 188 MET A CA 1
ATOM 1489 C C . MET A 1 188 ? 12.600 0.313 -4.882 1.00 86.62 188 MET A C 1
ATOM 1491 O O . MET A 1 188 ? 11.558 0.224 -5.519 1.00 86.62 188 MET A O 1
ATOM 1495 N N . LEU A 1 189 ? 13.565 1.173 -5.223 1.00 82.88 189 LEU A N 1
ATOM 1496 C CA . LEU A 1 189 ? 13.466 2.105 -6.351 1.00 82.88 189 LEU A CA 1
ATOM 1497 C C . LEU A 1 189 ? 13.334 1.389 -7.702 1.00 82.88 189 LEU A C 1
ATOM 1499 O O . LEU A 1 189 ? 12.592 1.872 -8.565 1.00 82.88 189 LEU A O 1
ATOM 1503 N N . PHE A 1 190 ? 14.017 0.248 -7.867 1.00 79.06 190 PHE A N 1
ATOM 1504 C CA . PHE A 1 190 ? 13.926 -0.609 -9.054 1.00 79.06 190 PHE A CA 1
ATOM 1505 C C . PHE A 1 190 ? 12.496 -1.124 -9.274 1.00 79.06 190 PHE A C 1
ATOM 1507 O O . PHE A 1 190 ? 11.975 -1.072 -10.390 1.00 79.06 190 PHE A O 1
ATOM 1514 N N . SER A 1 191 ? 11.840 -1.576 -8.199 1.00 80.81 191 SER A N 1
ATOM 1515 C CA . SER A 1 191 ? 10.503 -2.195 -8.249 1.00 80.81 191 SER A CA 1
ATOM 1516 C C . SER A 1 191 ? 9.401 -1.293 -7.682 1.00 80.81 191 SER A C 1
ATOM 1518 O O . SER A 1 191 ? 8.347 -1.781 -7.283 1.00 80.81 191 SER A O 1
ATOM 1520 N N . ILE A 1 192 ? 9.616 0.025 -7.606 1.00 82.06 192 ILE A N 1
ATOM 1521 C CA . ILE A 1 192 ? 8.732 0.918 -6.835 1.00 82.06 192 ILE A CA 1
ATOM 1522 C C . ILE A 1 192 ? 7.291 0.937 -7.353 1.00 82.06 192 ILE A C 1
ATOM 1524 O O . ILE A 1 192 ? 6.358 1.123 -6.581 1.00 82.06 192 ILE A O 1
ATOM 1528 N N . ASP A 1 193 ? 7.101 0.719 -8.655 1.00 77.81 193 ASP A N 1
ATOM 1529 C CA . ASP A 1 193 ? 5.773 0.640 -9.262 1.00 77.81 193 ASP A CA 1
ATOM 1530 C C . ASP A 1 193 ? 4.963 -0.568 -8.792 1.00 77.81 193 ASP A C 1
ATOM 1532 O O . ASP A 1 193 ? 3.737 -0.505 -8.837 1.00 77.81 193 ASP A O 1
ATOM 1536 N N . GLU A 1 194 ? 5.651 -1.629 -8.369 1.00 81.12 194 GLU A N 1
ATOM 1537 C CA . GLU A 1 194 ? 5.080 -2.870 -7.845 1.00 81.12 194 GLU A CA 1
ATOM 1538 C C . GLU A 1 194 ? 4.942 -2.808 -6.313 1.00 81.12 194 GLU A C 1
ATOM 1540 O O . GLU A 1 194 ? 3.983 -3.340 -5.766 1.00 81.12 194 GLU A O 1
ATOM 1545 N N . PHE A 1 195 ? 5.857 -2.119 -5.614 1.00 79.12 195 PHE A N 1
ATOM 1546 C CA . PHE A 1 195 ? 5.732 -1.850 -4.174 1.00 79.12 195 PHE A CA 1
ATOM 1547 C C . PHE A 1 195 ? 4.589 -0.878 -3.855 1.00 79.12 195 PHE A C 1
ATOM 1549 O O . PHE A 1 195 ? 3.847 -1.080 -2.894 1.00 79.12 195 PHE A O 1
ATOM 1556 N N . TYR A 1 196 ? 4.440 0.184 -4.653 1.00 82.69 196 TYR A N 1
ATOM 1557 C CA . TYR A 1 196 ? 3.400 1.194 -4.471 1.00 82.69 196 TYR A CA 1
ATOM 1558 C C . TYR A 1 196 ? 2.098 0.776 -5.165 1.00 82.69 196 TYR A C 1
ATOM 1560 O O . TYR A 1 196 ? 1.673 1.356 -6.170 1.00 82.69 196 TYR A O 1
ATOM 1568 N N . ASP A 1 197 ? 1.469 -0.258 -4.616 1.00 86.44 197 ASP A N 1
ATOM 1569 C CA . ASP A 1 197 ? 0.220 -0.822 -5.114 1.00 86.44 197 ASP A CA 1
ATOM 1570 C C . ASP A 1 197 ? -0.923 -0.602 -4.116 1.00 86.44 197 ASP A C 1
ATOM 1572 O O . ASP A 1 197 ? -1.371 -1.511 -3.421 1.00 86.44 197 ASP A O 1
ATOM 1576 N N . VAL A 1 198 ? -1.419 0.636 -4.055 1.00 84.31 198 VAL A N 1
ATOM 1577 C CA . VAL A 1 198 ? -2.496 1.062 -3.135 1.00 84.31 198 VAL A CA 1
ATOM 1578 C C . VAL A 1 198 ? -3.827 0.323 -3.331 1.00 84.31 198 VAL A C 1
ATOM 1580 O O . VAL A 1 198 ? -4.742 0.479 -2.530 1.00 84.31 198 VAL A O 1
ATOM 1583 N N . GLU A 1 199 ? -3.957 -0.483 -4.385 1.00 88.62 199 GLU A N 1
ATOM 1584 C CA . GLU A 1 199 ? -5.136 -1.313 -4.649 1.00 88.62 199 GLU A CA 1
ATOM 1585 C C . GLU A 1 199 ? -4.982 -2.743 -4.114 1.00 88.62 199 GLU A C 1
ATOM 1587 O O . GLU A 1 199 ? -5.942 -3.513 -4.155 1.00 88.62 199 GLU A O 1
ATOM 1592 N N . ALA A 1 200 ? -3.800 -3.135 -3.620 1.00 87.31 200 ALA A N 1
ATOM 1593 C CA . ALA A 1 200 ? -3.576 -4.480 -3.088 1.00 87.31 200 ALA A CA 1
ATOM 1594 C C . ALA A 1 200 ? -4.559 -4.868 -1.967 1.00 87.31 200 ALA A C 1
ATOM 1596 O O . ALA A 1 200 ? -5.139 -5.951 -2.084 1.00 87.31 200 ALA A O 1
ATOM 1597 N N . PRO A 1 201 ? -4.854 -4.004 -0.970 1.00 86.06 201 PRO A N 1
ATOM 1598 C CA . PRO A 1 201 ? -5.870 -4.303 0.044 1.00 86.06 201 PRO A CA 1
ATOM 1599 C C . PRO A 1 201 ? -7.244 -4.609 -0.561 1.00 86.06 201 PRO A C 1
ATOM 1601 O O . PRO A 1 201 ? -7.879 -5.604 -0.221 1.00 86.06 201 PRO A O 1
ATOM 1604 N N . MET A 1 202 ? -7.661 -3.826 -1.559 1.00 88.00 202 MET A N 1
ATOM 1605 C CA . MET A 1 202 ? -8.954 -4.007 -2.225 1.00 88.00 202 MET A CA 1
ATOM 1606 C C . MET A 1 202 ? -9.006 -5.279 -3.079 1.00 88.00 202 MET A C 1
ATOM 1608 O O . MET A 1 202 ? -10.055 -5.910 -3.198 1.00 88.00 202 MET A O 1
ATOM 1612 N N . ARG A 1 203 ? -7.884 -5.695 -3.682 1.00 88.69 203 ARG A N 1
ATOM 1613 C CA . ARG A 1 203 ? -7.821 -6.958 -4.438 1.00 88.69 203 ARG A CA 1
ATOM 1614 C C . ARG A 1 203 ? -7.890 -8.185 -3.532 1.00 88.69 203 ARG A C 1
ATOM 1616 O O . ARG A 1 203 ? -8.426 -9.201 -3.972 1.00 88.69 203 ARG A O 1
ATOM 1623 N N . GLU A 1 204 ? -7.408 -8.101 -2.293 1.00 87.88 204 GLU A N 1
ATOM 1624 C CA . GLU A 1 204 ? -7.522 -9.197 -1.321 1.00 87.88 204 GLU A CA 1
ATOM 1625 C C . GLU A 1 204 ? -8.975 -9.513 -0.946 1.00 87.88 204 GLU A C 1
ATOM 1627 O O . GLU A 1 204 ? -9.284 -10.672 -0.676 1.00 87.88 204 GLU A O 1
ATOM 1632 N N . LEU A 1 205 ? -9.892 -8.544 -1.051 1.00 85.00 205 LEU A N 1
ATOM 1633 C CA . LEU A 1 205 ? -11.331 -8.756 -0.827 1.00 85.00 205 LEU A CA 1
ATOM 1634 C C . LEU A 1 205 ? -11.968 -9.751 -1.811 1.00 85.00 205 LEU A C 1
ATOM 1636 O O . LEU A 1 205 ? -13.078 -10.224 -1.592 1.00 85.00 205 LEU A O 1
ATOM 1640 N N . LYS A 1 206 ? -11.285 -10.072 -2.919 1.00 83.00 206 LYS A N 1
ATOM 1641 C CA . LYS A 1 206 ? -11.719 -11.122 -3.855 1.00 83.00 206 LYS A CA 1
ATOM 1642 C C . LYS A 1 206 ? -11.368 -12.530 -3.373 1.00 83.00 206 LYS A C 1
ATOM 1644 O O . LYS A 1 206 ? -11.889 -13.493 -3.925 1.00 83.00 206 LYS A O 1
ATOM 1649 N N . GLN A 1 207 ? -10.445 -12.646 -2.419 1.00 81.31 207 GLN A N 1
ATOM 1650 C CA . GLN A 1 207 ? -9.929 -13.917 -1.910 1.00 81.31 207 GLN A CA 1
ATOM 1651 C C . GLN A 1 207 ? -10.462 -14.237 -0.515 1.00 81.31 207 GLN A C 1
ATOM 1653 O O . GLN A 1 207 ? -10.697 -15.406 -0.228 1.00 81.31 207 GLN A O 1
ATOM 1658 N N . LEU A 1 208 ? -10.655 -13.222 0.335 1.00 87.50 208 LEU A N 1
ATOM 1659 C CA . LEU A 1 208 ? -11.164 -13.390 1.694 1.00 87.50 208 LEU A CA 1
ATOM 1660 C C . LEU A 1 208 ? -12.498 -12.672 1.905 1.00 87.50 208 LEU A C 1
ATOM 1662 O O . LEU A 1 208 ? -12.694 -11.591 1.346 1.00 87.50 208 LEU A O 1
ATOM 1666 N N . PRO A 1 209 ? -13.385 -13.230 2.751 1.00 89.75 209 PRO A N 1
ATOM 1667 C CA . PRO A 1 209 ? -14.579 -12.540 3.210 1.00 89.75 209 PRO A CA 1
ATOM 1668 C C . PRO A 1 209 ? -14.218 -11.162 3.791 1.00 89.75 209 PRO A C 1
ATOM 1670 O O . PRO A 1 209 ? -13.355 -11.088 4.673 1.00 89.75 209 PRO A O 1
ATOM 1673 N N . PRO A 1 210 ? -14.843 -10.082 3.297 1.00 93.44 210 PRO A N 1
ATOM 1674 C CA . PRO A 1 210 ? -14.566 -8.736 3.773 1.00 93.44 210 PRO A CA 1
ATOM 1675 C C . PRO A 1 210 ? -14.979 -8.564 5.237 1.00 93.44 210 PRO A C 1
ATOM 1677 O O . PRO A 1 210 ? -15.995 -9.105 5.674 1.00 93.44 210 PRO A O 1
ATOM 1680 N N . VAL A 1 211 ? -14.219 -7.755 5.972 1.00 94.81 211 VAL A N 1
ATOM 1681 C CA . VAL A 1 211 ? -14.546 -7.330 7.340 1.00 94.81 211 VAL A CA 1
ATOM 1682 C C . VAL A 1 211 ? -14.332 -5.829 7.482 1.00 94.81 211 VAL A C 1
ATOM 1684 O O . VAL A 1 211 ? -13.632 -5.212 6.681 1.00 94.81 211 VAL A O 1
ATOM 1687 N N . LEU A 1 212 ? -14.915 -5.231 8.514 1.00 96.12 212 LEU A N 1
ATOM 1688 C CA . LEU A 1 212 ? -14.579 -3.872 8.907 1.00 96.12 212 LEU A CA 1
ATOM 1689 C C . LEU A 1 212 ? -13.185 -3.858 9.543 1.00 96.12 212 LEU A C 1
ATOM 1691 O O . LEU A 1 212 ? -12.915 -4.614 10.480 1.00 96.12 212 LEU A O 1
ATOM 1695 N N . VAL A 1 213 ? -12.317 -2.998 9.022 1.00 96.44 213 VAL A N 1
ATOM 1696 C CA . VAL A 1 213 ? -10.970 -2.747 9.542 1.00 96.44 213 VAL A CA 1
ATOM 1697 C C . VAL A 1 213 ? -10.857 -1.289 9.960 1.00 96.44 213 VAL A C 1
ATOM 1699 O O . VAL A 1 213 ? -11.519 -0.419 9.392 1.00 96.44 213 VAL A O 1
ATOM 1702 N N . HIS A 1 214 ? -10.015 -1.012 10.948 1.00 96.38 214 HIS A N 1
ATOM 1703 C CA . HIS A 1 214 ? -9.743 0.345 11.407 1.00 96.38 214 HIS A CA 1
ATOM 1704 C C . HIS A 1 214 ? -8.910 1.134 10.385 1.00 96.38 214 HIS A C 1
ATOM 1706 O O . HIS A 1 214 ? -9.135 2.329 10.196 1.00 96.38 214 HIS A O 1
ATOM 1712 N N . GLY A 1 215 ? -7.916 0.500 9.757 1.00 93.06 215 GLY A N 1
ATOM 1713 C CA . GLY A 1 215 ? -7.120 1.079 8.670 1.00 93.06 215 GLY A CA 1
ATOM 1714 C C . GLY A 1 215 ? -6.024 2.074 9.081 1.00 93.06 215 GLY A C 1
ATOM 1715 O O . GLY A 1 215 ? -5.303 2.554 8.215 1.00 93.06 215 GLY A O 1
ATOM 1716 N N . ASP A 1 216 ? -5.854 2.384 10.372 1.00 92.31 216 ASP A N 1
ATOM 1717 C CA . ASP A 1 216 ? -4.781 3.272 10.867 1.00 92.31 216 ASP A CA 1
ATOM 1718 C C . ASP A 1 216 ? -4.364 2.912 12.305 1.00 92.31 216 ASP A C 1
ATOM 1720 O O . ASP A 1 216 ? -4.386 3.741 13.213 1.00 92.31 216 ASP A O 1
ATOM 1724 N N . LEU A 1 217 ? -4.026 1.642 12.552 1.00 92.12 217 LEU A N 1
ATOM 1725 C CA . LEU A 1 217 ? -3.647 1.153 13.886 1.00 92.12 217 LEU A CA 1
ATOM 1726 C C . LEU A 1 217 ? -2.148 1.300 14.163 1.00 92.12 217 LEU A C 1
ATOM 1728 O O . LEU A 1 217 ? -1.342 0.398 13.937 1.00 92.12 217 LEU A O 1
ATOM 1732 N N . TRP A 1 218 ? -1.783 2.450 14.710 1.00 91.19 218 TRP A N 1
ATOM 1733 C CA . TRP A 1 218 ? -0.429 2.780 15.149 1.00 91.19 218 TRP A CA 1
ATOM 1734 C C . TRP A 1 218 ? -0.462 3.381 16.554 1.00 91.19 218 TRP A C 1
ATOM 1736 O O . TRP A 1 218 ? -1.522 3.736 17.064 1.00 91.19 218 TRP A O 1
ATOM 1746 N N . GLN A 1 219 ? 0.699 3.499 17.197 1.00 90.00 219 GLN A N 1
ATOM 1747 C CA . GLN A 1 219 ? 0.796 3.847 18.617 1.00 90.00 219 GLN A CA 1
ATOM 1748 C C . GLN A 1 219 ? 0.073 5.141 19.011 1.00 90.00 219 GLN A C 1
ATOM 1750 O O . GLN A 1 219 ? -0.530 5.177 20.074 1.00 90.00 219 GLN A O 1
ATOM 1755 N N . SER A 1 220 ? 0.059 6.163 18.148 1.00 89.56 220 SER A N 1
ATOM 1756 C CA . SER A 1 220 ? -0.591 7.448 18.447 1.00 89.56 220 SER A CA 1
ATOM 1757 C C . SER A 1 220 ? -2.122 7.388 18.453 1.00 89.56 220 SER A C 1
ATOM 1759 O O . SER A 1 220 ? -2.758 8.297 18.979 1.00 89.56 220 SER A O 1
ATOM 1761 N N . ASN A 1 221 ? -2.703 6.309 17.922 1.00 93.50 221 ASN A N 1
ATOM 1762 C CA . ASN A 1 221 ? -4.141 6.040 17.940 1.00 93.50 221 ASN A CA 1
ATOM 1763 C C . ASN A 1 221 ? -4.527 5.065 19.068 1.00 93.50 221 ASN A C 1
ATOM 1765 O O . ASN A 1 221 ? -5.655 4.580 19.123 1.00 93.50 221 ASN A O 1
ATOM 1769 N N . LEU A 1 222 ? -3.598 4.769 19.982 1.00 94.19 222 LEU A N 1
ATOM 1770 C CA . LEU A 1 222 ? -3.799 3.847 21.093 1.00 94.19 222 LEU A CA 1
ATOM 1771 C C . LEU A 1 222 ? -3.530 4.565 22.408 1.00 94.19 222 LEU A C 1
ATOM 1773 O O . LEU A 1 222 ? -2.447 5.102 22.638 1.00 94.19 222 LEU A O 1
ATOM 1777 N N . MET A 1 223 ? -4.514 4.535 23.296 1.00 93.88 223 MET A N 1
ATOM 1778 C CA . MET A 1 223 ? -4.408 5.150 24.608 1.00 93.88 223 MET A CA 1
ATOM 1779 C C . MET A 1 223 ? -4.339 4.083 25.692 1.00 93.88 223 MET A C 1
ATOM 1781 O O . MET A 1 223 ? -5.087 3.104 25.667 1.00 93.88 223 MET A O 1
ATOM 1785 N N . TRP A 1 224 ? -3.460 4.300 26.663 1.00 94.00 224 TRP A N 1
ATOM 1786 C CA . TRP A 1 224 ? -3.120 3.338 27.701 1.00 94.00 224 TRP A CA 1
ATOM 1787 C C . TRP A 1 224 ? -3.330 3.922 29.095 1.00 94.00 224 TRP A C 1
ATOM 1789 O O . TRP A 1 224 ? -3.084 5.106 29.332 1.00 94.00 224 TRP A O 1
ATOM 1799 N N . ASP A 1 225 ? -3.734 3.056 30.020 1.00 93.94 225 ASP A N 1
ATOM 1800 C CA . ASP A 1 225 ? -3.548 3.264 31.451 1.00 93.94 225 ASP A CA 1
ATOM 1801 C C . ASP A 1 225 ? -2.240 2.590 31.881 1.00 93.94 225 ASP A C 1
ATOM 1803 O O . ASP A 1 225 ? -1.937 1.468 31.465 1.00 93.94 225 ASP A O 1
ATOM 1807 N N . ILE A 1 226 ? -1.460 3.278 32.716 1.00 90.31 226 ILE A N 1
ATOM 1808 C CA . ILE A 1 226 ? -0.261 2.711 33.338 1.00 90.31 226 ILE A CA 1
ATOM 1809 C C . ILE A 1 226 ? -0.672 2.172 34.702 1.00 90.31 226 ILE A C 1
ATOM 1811 O O . ILE A 1 226 ? -1.089 2.924 35.583 1.00 90.31 226 ILE A O 1
ATOM 1815 N N . THR A 1 227 ? -0.564 0.864 34.872 1.00 86.38 227 THR A N 1
ATOM 1816 C CA . THR A 1 227 ? -0.884 0.178 36.124 1.00 86.38 227 THR A CA 1
ATOM 1817 C C . THR A 1 227 ? 0.232 0.366 37.158 1.00 86.38 227 THR A C 1
ATOM 1819 O O . THR A 1 227 ? 1.349 0.795 36.855 1.00 86.38 227 THR A O 1
ATOM 1822 N N . ASN A 1 228 ? -0.048 0.002 38.414 1.00 84.38 228 ASN A N 1
ATOM 1823 C CA . ASN A 1 228 ? 0.906 0.140 39.523 1.00 84.38 228 ASN A CA 1
ATOM 1824 C C . ASN A 1 228 ? 2.225 -0.630 39.307 1.00 84.38 228 ASN A C 1
ATOM 1826 O O . ASN A 1 228 ? 3.264 -0.219 39.820 1.00 84.38 228 ASN A O 1
ATOM 1830 N N . ASP A 1 229 ? 2.198 -1.728 38.548 1.00 87.38 229 ASP A N 1
ATOM 1831 C CA . ASP A 1 229 ? 3.371 -2.536 38.186 1.00 87.38 229 ASP A CA 1
ATOM 1832 C C . ASP A 1 229 ? 4.091 -2.039 36.916 1.00 87.38 229 ASP A C 1
ATOM 1834 O O . ASP A 1 229 ? 4.994 -2.705 36.414 1.00 87.38 229 ASP A O 1
ATOM 1838 N N . LYS A 1 230 ? 3.734 -0.842 36.425 1.00 83.00 230 LYS A N 1
ATOM 1839 C CA . LYS A 1 230 ? 4.259 -0.214 35.201 1.00 83.00 230 LYS A CA 1
ATOM 1840 C C . LYS A 1 230 ? 3.953 -0.986 33.913 1.00 83.00 230 LYS A C 1
ATOM 1842 O O . LYS A 1 230 ? 4.604 -0.735 32.897 1.00 83.00 230 LYS A O 1
ATOM 1847 N N . THR A 1 231 ? 2.978 -1.894 33.926 1.00 86.50 231 THR A N 1
ATOM 1848 C CA . THR A 1 231 ? 2.445 -2.482 32.692 1.00 86.50 231 THR A CA 1
ATOM 1849 C C . THR A 1 231 ? 1.420 -1.537 32.058 1.00 86.50 231 THR A C 1
ATOM 1851 O O . THR A 1 231 ? 0.902 -0.624 32.709 1.00 86.50 231 THR A O 1
ATOM 1854 N N . ARG A 1 232 ? 1.172 -1.677 30.750 1.00 92.50 232 ARG A N 1
ATOM 1855 C CA . ARG A 1 232 ? 0.156 -0.871 30.064 1.00 92.50 232 ARG A CA 1
ATOM 1856 C C . ARG A 1 232 ? -1.098 -1.689 29.806 1.00 92.50 232 ARG A C 1
ATOM 1858 O O . ARG A 1 232 ? -1.061 -2.769 29.210 1.00 92.50 232 ARG A O 1
ATOM 1865 N N . GLN A 1 233 ? -2.229 -1.125 30.204 1.00 94.19 233 GLN A N 1
ATOM 1866 C CA . GLN A 1 233 ? -3.549 -1.651 29.895 1.00 94.19 233 GLN A CA 1
ATOM 1867 C C . GLN A 1 233 ? -4.179 -0.801 28.795 1.00 94.19 233 GLN A C 1
ATOM 1869 O O . GLN A 1 233 ? -4.271 0.418 28.930 1.00 94.19 233 GLN A O 1
ATOM 1874 N N . LEU A 1 234 ? -4.591 -1.431 27.691 1.00 94.75 234 LEU A N 1
ATOM 1875 C CA . LEU A 1 234 ? -5.215 -0.717 26.577 1.00 94.75 234 LEU A CA 1
ATOM 1876 C C . LEU A 1 234 ? -6.527 -0.100 27.065 1.00 94.75 234 LEU A C 1
ATOM 1878 O O . LEU A 1 234 ? -7.458 -0.829 27.409 1.00 94.75 234 LEU A O 1
ATOM 1882 N N . LYS A 1 235 ? -6.601 1.226 27.072 1.00 94.00 235 LYS A N 1
ATOM 1883 C CA . LYS A 1 235 ? -7.769 1.969 27.531 1.00 94.00 235 LYS A CA 1
ATOM 1884 C C . LYS A 1 235 ? -8.769 2.171 26.407 1.00 94.00 235 LYS A C 1
ATOM 1886 O O . LYS A 1 235 ? -9.940 1.840 26.564 1.00 94.00 235 LYS A O 1
ATOM 1891 N N . THR A 1 236 ? -8.308 2.700 25.275 1.00 93.88 236 THR A N 1
ATOM 1892 C CA . THR A 1 236 ? -9.172 2.979 24.125 1.00 93.88 236 THR A CA 1
ATOM 1893 C C . THR A 1 236 ? -8.391 3.055 22.810 1.00 93.88 236 THR A C 1
ATOM 1895 O O . THR A 1 236 ? -7.209 3.413 22.806 1.00 93.88 236 THR A O 1
ATOM 1898 N N . ILE A 1 237 ? -9.057 2.713 21.706 1.00 95.12 237 ILE A N 1
ATOM 1899 C CA . ILE A 1 237 ? -8.592 2.861 20.323 1.00 95.12 237 ILE A CA 1
ATOM 1900 C C . ILE A 1 237 ? -9.271 4.092 19.713 1.00 95.12 237 ILE A C 1
ATOM 1902 O O . ILE A 1 237 ? -10.496 4.235 19.760 1.00 95.12 237 ILE A O 1
ATOM 1906 N N . LEU A 1 238 ? -8.464 4.983 19.148 1.00 93.12 238 LEU A N 1
ATOM 1907 C CA . LEU A 1 238 ? -8.853 6.310 18.680 1.00 93.12 238 LEU A CA 1
ATOM 1908 C C . LEU A 1 238 ? -8.710 6.445 17.161 1.00 93.12 238 LEU A C 1
ATOM 1910 O O . LEU A 1 238 ? -7.998 5.684 16.527 1.00 93.12 238 LEU A O 1
ATOM 1914 N N . ASP A 1 239 ? -9.312 7.506 16.624 1.00 91.94 239 ASP A N 1
ATOM 1915 C CA . ASP A 1 239 ? -9.161 7.961 15.235 1.00 91.94 239 ASP A CA 1
ATOM 1916 C C . ASP A 1 239 ? -9.640 6.966 14.162 1.00 91.94 239 ASP A C 1
ATOM 1918 O O . ASP A 1 239 ? -8.877 6.399 13.383 1.00 91.94 239 ASP A O 1
ATOM 1922 N N . TRP A 1 240 ? -10.963 6.820 14.072 1.00 93.88 240 TRP A N 1
ATOM 1923 C CA . TRP A 1 240 ? -11.633 5.867 13.181 1.00 93.88 240 TRP A CA 1
ATOM 1924 C C . TRP A 1 240 ? -11.873 6.432 11.768 1.00 93.88 240 TRP A C 1
ATOM 1926 O O . TRP A 1 240 ? -12.724 5.948 11.028 1.00 93.88 240 TRP A O 1
ATOM 1936 N N . GLN A 1 241 ? -11.114 7.457 11.365 1.00 92.06 241 GLN A N 1
ATOM 1937 C CA . GLN A 1 241 ? -11.247 8.141 10.068 1.00 92.06 241 GLN A CA 1
ATOM 1938 C C . GLN A 1 241 ? -10.915 7.273 8.861 1.00 92.06 241 GLN A C 1
ATOM 1940 O O . GLN A 1 241 ? -11.378 7.564 7.765 1.00 92.06 241 GLN A O 1
ATOM 1945 N N . SER A 1 242 ? -10.116 6.224 9.054 1.00 93.62 242 SER A N 1
ATOM 1946 C CA . SER A 1 242 ? -9.730 5.292 7.989 1.00 93.62 242 SER A CA 1
ATOM 1947 C C . SER A 1 242 ? -10.554 4.004 8.005 1.00 93.62 242 SER A C 1
ATOM 1949 O O . SER A 1 242 ? -10.201 3.055 7.305 1.00 93.62 242 SER A O 1
ATOM 1951 N N . ILE A 1 243 ? -11.642 3.952 8.786 1.00 95.44 243 ILE A N 1
ATOM 1952 C CA . ILE A 1 243 ? -12.468 2.752 8.893 1.00 95.44 243 ILE A CA 1
ATOM 1953 C C . ILE A 1 243 ? -13.100 2.416 7.539 1.00 95.44 243 ILE A C 1
ATOM 1955 O O . ILE A 1 243 ? -13.677 3.277 6.862 1.00 95.44 243 ILE A O 1
ATOM 1959 N N . HIS A 1 244 ? -12.962 1.164 7.115 1.00 96.25 244 HIS A N 1
ATOM 1960 C CA . HIS A 1 244 ? -13.446 0.718 5.813 1.00 96.25 244 HIS A CA 1
ATOM 1961 C C . HIS A 1 244 ? -13.607 -0.801 5.753 1.00 96.25 244 HIS A C 1
ATOM 1963 O O . HIS A 1 244 ? -13.203 -1.535 6.655 1.00 96.25 244 HIS A O 1
ATOM 1969 N N . VAL A 1 245 ? -14.220 -1.276 4.671 1.00 96.19 245 VAL A N 1
ATOM 1970 C CA . VAL A 1 245 ? -14.283 -2.700 4.345 1.00 96.19 245 VAL A CA 1
ATOM 1971 C C . VAL A 1 245 ? -12.929 -3.148 3.795 1.00 96.19 245 VAL A C 1
ATOM 1973 O O . VAL A 1 245 ? -12.551 -2.759 2.690 1.00 96.19 245 VAL A O 1
ATOM 1976 N N . GLY A 1 246 ? -12.221 -3.973 4.562 1.00 94.94 246 GLY A N 1
ATOM 1977 C CA . GLY A 1 246 ? -10.850 -4.403 4.298 1.00 94.94 246 GLY A CA 1
ATOM 1978 C C . GLY A 1 246 ? -10.634 -5.906 4.493 1.00 94.94 246 GLY A C 1
ATOM 1979 O O . GLY A 1 246 ? -11.555 -6.670 4.806 1.00 94.94 246 GLY A O 1
ATOM 1980 N N . SER A 1 247 ? -9.396 -6.344 4.254 1.00 94.69 247 SER A N 1
ATOM 1981 C CA . SER A 1 247 ? -8.989 -7.731 4.516 1.00 94.69 247 SER A CA 1
ATOM 1982 C C . SER A 1 247 ? -8.811 -7.946 6.023 1.00 94.69 247 SER A C 1
ATOM 1984 O O . SER A 1 247 ? -8.209 -7.094 6.677 1.00 94.69 247 SER A O 1
ATOM 1986 N N . PRO A 1 248 ? -9.199 -9.102 6.596 1.00 94.06 248 PRO A N 1
ATOM 1987 C CA . PRO A 1 248 ? -8.968 -9.384 8.017 1.00 94.06 248 PRO A CA 1
ATOM 1988 C C . PRO A 1 248 ? -7.482 -9.372 8.419 1.00 94.06 248 PRO A C 1
ATOM 1990 O O . PRO A 1 248 ? -7.168 -9.251 9.603 1.00 94.06 248 PRO A O 1
ATOM 1993 N N . ALA A 1 249 ? -6.562 -9.476 7.452 1.00 96.31 249 ALA A N 1
ATOM 1994 C CA . ALA A 1 249 ? -5.122 -9.377 7.681 1.00 96.31 249 ALA A CA 1
ATOM 1995 C C . ALA A 1 249 ? -4.584 -7.934 7.697 1.00 96.31 249 ALA A C 1
ATOM 1997 O O . ALA A 1 249 ? -3.464 -7.717 8.156 1.00 96.31 249 ALA A O 1
ATOM 1998 N N . GLU A 1 250 ? -5.333 -6.958 7.186 1.00 95.50 250 GLU A N 1
ATOM 1999 C CA . GLU A 1 250 ? -4.845 -5.601 6.915 1.00 95.50 250 GLU A CA 1
ATOM 2000 C C . GLU A 1 250 ? -4.408 -4.860 8.183 1.00 95.50 250 GLU A C 1
ATOM 2002 O O . GLU A 1 250 ? -3.245 -4.461 8.298 1.00 95.50 250 GLU A O 1
ATOM 2007 N N . ASP A 1 251 ? -5.307 -4.770 9.165 1.00 96.88 251 ASP A N 1
ATOM 2008 C CA . ASP A 1 251 ? -5.021 -4.162 10.467 1.00 96.88 251 ASP A CA 1
ATOM 2009 C C . ASP A 1 251 ? -3.858 -4.867 11.175 1.00 96.88 251 ASP A C 1
ATOM 2011 O O . ASP A 1 251 ? -3.037 -4.212 11.810 1.00 96.88 251 ASP A O 1
ATOM 2015 N N . LEU A 1 252 ? -3.734 -6.193 11.034 1.00 97.94 252 LEU A N 1
ATOM 2016 C CA . LEU A 1 252 ? -2.647 -6.957 11.651 1.00 97.94 252 LEU A CA 1
ATOM 2017 C C . LEU A 1 252 ? -1.294 -6.623 11.026 1.00 97.94 252 LEU A C 1
ATOM 2019 O O . LEU A 1 252 ? -0.321 -6.434 11.749 1.00 97.94 252 LEU A O 1
ATOM 2023 N N . VAL A 1 253 ? -1.208 -6.531 9.697 1.00 96.38 253 VAL A N 1
ATOM 2024 C CA . VAL A 1 253 ? 0.037 -6.131 9.026 1.00 96.38 253 VAL A CA 1
ATOM 2025 C C . VAL A 1 253 ? 0.470 -4.754 9.519 1.00 96.38 253 VAL A C 1
ATOM 2027 O O . VAL A 1 253 ? 1.617 -4.581 9.930 1.00 96.38 253 VAL A O 1
ATOM 2030 N N . PHE A 1 254 ? -0.450 -3.791 9.521 1.00 93.19 254 PHE A N 1
ATOM 2031 C CA . PHE A 1 254 ? -0.153 -2.421 9.923 1.00 93.19 254 PHE A CA 1
ATOM 2032 C C . PHE A 1 254 ? 0.250 -2.334 11.407 1.00 93.19 254 PHE A C 1
ATOM 2034 O O . PHE A 1 254 ? 1.300 -1.775 11.733 1.00 93.19 254 PHE A O 1
ATOM 2041 N N . LEU A 1 255 ? -0.516 -2.983 12.290 1.00 96.25 255 LEU A N 1
ATOM 2042 C CA . LEU A 1 255 ? -0.272 -3.053 13.732 1.00 96.25 255 LEU A CA 1
ATOM 2043 C C . LEU A 1 255 ? 1.104 -3.647 14.055 1.00 96.25 255 LEU A C 1
ATOM 2045 O O . LEU A 1 255 ? 1.888 -3.038 14.784 1.00 96.25 255 LEU A O 1
ATOM 2049 N N . LEU A 1 256 ? 1.418 -4.831 13.516 1.00 97.31 256 LEU A N 1
ATOM 2050 C CA . LEU A 1 256 ? 2.667 -5.527 13.840 1.00 97.31 256 LEU A CA 1
ATOM 2051 C C . LEU A 1 256 ? 3.899 -4.765 13.341 1.00 97.31 256 LEU A C 1
ATOM 2053 O O . LEU A 1 256 ? 4.964 -4.846 13.949 1.00 97.31 256 LEU A O 1
ATOM 2057 N N . ILE A 1 257 ? 3.775 -4.014 12.248 1.00 95.62 257 ILE A N 1
ATOM 2058 C CA . ILE A 1 257 ? 4.860 -3.171 11.743 1.00 95.62 257 ILE A CA 1
ATOM 2059 C C . ILE A 1 257 ? 5.056 -1.939 12.631 1.00 95.62 257 ILE A C 1
ATOM 2061 O O . ILE A 1 257 ? 6.196 -1.585 12.940 1.00 95.62 257 ILE A O 1
ATOM 2065 N N . CYS A 1 258 ? 3.965 -1.292 13.042 1.00 93.81 258 CYS A N 1
ATOM 2066 C CA . CYS A 1 258 ? 4.022 -0.055 13.812 1.00 93.81 258 CYS A CA 1
ATOM 2067 C C . CYS A 1 258 ? 4.420 -0.274 15.276 1.00 93.81 258 CYS A C 1
ATOM 2069 O O . CYS A 1 258 ? 5.127 0.566 15.827 1.00 93.81 258 CYS A O 1
ATOM 2071 N N . LEU A 1 259 ? 4.003 -1.371 15.914 1.00 94.25 259 LEU A N 1
ATOM 2072 C CA . LEU A 1 259 ? 4.156 -1.541 17.365 1.00 94.25 259 LEU A CA 1
ATOM 2073 C C . LEU A 1 259 ? 5.310 -2.450 17.793 1.00 94.25 259 LEU A C 1
ATOM 2075 O O . LEU A 1 259 ? 5.801 -2.288 18.909 1.00 94.25 259 LEU A O 1
ATOM 2079 N N . LEU A 1 260 ? 5.742 -3.401 16.965 1.00 95.12 260 LEU A N 1
ATOM 2080 C CA . LEU A 1 260 ? 6.808 -4.334 17.341 1.00 95.12 260 LEU A CA 1
ATOM 2081 C C . LEU A 1 260 ? 8.183 -3.874 16.855 1.00 95.12 260 LEU A C 1
ATOM 2083 O O . LEU A 1 260 ? 8.313 -3.150 15.862 1.00 95.12 260 LEU A O 1
ATOM 2087 N N . SER A 1 261 ? 9.220 -4.362 17.538 1.00 93.06 261 SER A N 1
ATOM 2088 C CA . SER A 1 261 ? 10.578 -4.372 16.993 1.00 93.06 261 SER A CA 1
ATOM 2089 C C . SER A 1 261 ? 10.645 -5.279 15.754 1.00 93.06 261 SER A C 1
ATOM 2091 O O . SER A 1 261 ? 9.771 -6.126 15.527 1.00 93.06 261 SER A O 1
ATOM 2093 N N . GLY A 1 262 ? 11.679 -5.124 14.921 1.00 92.94 262 GLY A N 1
ATOM 2094 C CA . GLY A 1 262 ? 11.856 -6.011 13.767 1.00 92.94 262 GLY A CA 1
ATOM 2095 C C . GLY A 1 262 ? 12.099 -7.463 14.190 1.00 92.94 262 GLY A C 1
ATOM 2096 O O . GLY A 1 262 ? 11.571 -8.389 13.574 1.00 92.94 262 GLY A O 1
ATOM 2097 N N . GLU A 1 263 ? 12.842 -7.659 15.276 1.00 94.31 263 GLU A N 1
ATOM 2098 C CA . GLU A 1 263 ? 13.136 -8.954 15.881 1.00 94.31 263 GLU A CA 1
ATOM 2099 C C . GLU A 1 263 ? 11.868 -9.648 16.407 1.00 94.31 263 GLU A C 1
ATOM 2101 O O . GLU A 1 263 ? 11.597 -10.799 16.043 1.00 94.31 263 GLU A O 1
ATOM 2106 N N . ASP A 1 264 ? 11.049 -8.941 17.191 1.00 95.88 264 ASP A N 1
ATOM 2107 C CA . ASP A 1 264 ? 9.802 -9.492 17.728 1.00 95.88 264 ASP A CA 1
ATOM 2108 C C . ASP A 1 264 ? 8.809 -9.791 16.608 1.00 95.88 264 ASP A C 1
ATOM 2110 O O . ASP A 1 264 ? 8.191 -10.855 16.593 1.00 95.88 264 ASP A O 1
ATOM 2114 N N . ARG A 1 265 ? 8.695 -8.900 15.614 1.00 96.12 265 ARG A N 1
ATOM 2115 C CA . ARG A 1 265 ? 7.834 -9.119 14.446 1.00 96.12 265 ARG A CA 1
ATOM 2116 C C . ARG A 1 265 ? 8.227 -10.391 13.698 1.00 96.12 265 ARG A C 1
ATOM 2118 O O . ARG A 1 265 ? 7.362 -11.221 13.428 1.00 96.12 265 ARG A O 1
ATOM 2125 N N . ARG A 1 266 ? 9.515 -10.580 13.383 1.00 95.25 266 ARG A N 1
ATOM 2126 C CA . ARG A 1 266 ? 10.019 -11.781 12.684 1.00 95.25 266 ARG A CA 1
ATOM 2127 C C . ARG A 1 266 ? 9.740 -13.064 13.470 1.00 95.25 266 ARG A C 1
ATOM 2129 O O . ARG A 1 266 ? 9.422 -14.086 12.861 1.00 95.25 266 ARG A O 1
ATOM 2136 N N . THR A 1 267 ? 9.818 -12.992 14.797 1.00 97.19 267 THR A N 1
ATOM 2137 C CA . THR A 1 267 ? 9.651 -14.138 15.700 1.00 97.19 267 THR A CA 1
ATOM 2138 C C . THR A 1 267 ? 8.179 -14.486 15.940 1.00 97.19 267 THR A C 1
ATOM 2140 O O . THR A 1 267 ? 7.802 -15.656 15.873 1.00 97.19 267 THR A O 1
ATOM 2143 N N . HIS A 1 268 ? 7.328 -13.485 16.174 1.00 97.69 268 HIS A N 1
ATOM 2144 C CA . HIS A 1 268 ? 5.996 -13.673 16.758 1.00 97.69 268 HIS A CA 1
ATOM 2145 C C . HIS A 1 268 ? 4.822 -13.450 15.799 1.00 97.69 268 HIS A C 1
ATOM 2147 O O . HIS A 1 268 ? 3.687 -13.745 16.171 1.00 97.69 268 HIS A O 1
ATOM 2153 N N . TRP A 1 269 ? 5.031 -12.977 14.562 1.00 97.19 269 TRP A N 1
ATOM 2154 C CA . TRP A 1 269 ? 3.902 -12.655 13.673 1.00 97.19 269 TRP A CA 1
ATOM 2155 C C . TRP A 1 269 ? 2.942 -13.835 13.452 1.00 97.19 269 TRP A C 1
ATOM 2157 O O . TRP A 1 269 ? 1.730 -13.647 13.477 1.00 97.19 269 TRP A O 1
ATOM 2167 N N . ARG A 1 270 ? 3.453 -15.068 13.308 1.00 97.94 270 ARG A N 1
ATOM 2168 C CA . ARG A 1 270 ? 2.599 -16.258 13.141 1.00 97.94 270 ARG A CA 1
ATOM 2169 C C . ARG A 1 270 ? 1.781 -16.562 14.389 1.00 97.94 270 ARG A C 1
ATOM 2171 O O . ARG A 1 270 ? 0.591 -16.822 14.268 1.00 97.94 270 ARG A O 1
ATOM 2178 N N . SER A 1 271 ? 2.396 -16.529 15.574 1.00 98.31 271 SER A N 1
ATOM 2179 C CA . SER A 1 271 ? 1.682 -16.807 16.826 1.00 98.31 271 SER A CA 1
ATOM 2180 C C . SER A 1 271 ? 0.625 -15.745 17.117 1.00 98.31 271 SER A C 1
ATOM 2182 O O . SER A 1 271 ? -0.464 -16.090 17.562 1.00 98.31 271 SER A O 1
ATOM 2184 N N . LEU A 1 272 ? 0.907 -14.479 16.797 1.00 98.69 272 LEU A N 1
ATOM 2185 C CA . LEU A 1 272 ? -0.044 -13.377 16.940 1.00 98.69 272 LEU A CA 1
ATOM 2186 C C . LEU A 1 272 ? -1.229 -13.507 15.971 1.00 98.69 272 LEU A C 1
ATOM 2188 O O . LEU A 1 272 ? -2.368 -13.284 16.371 1.00 98.69 272 LEU A O 1
ATOM 2192 N N . LEU A 1 273 ? -0.994 -13.937 14.726 1.00 98.50 273 LEU A N 1
ATOM 2193 C CA . LEU A 1 273 ? -2.074 -14.232 13.776 1.00 98.50 273 LEU A CA 1
ATOM 2194 C C . LEU A 1 273 ? -2.921 -15.437 14.208 1.00 98.50 273 LEU A C 1
ATOM 2196 O O . LEU A 1 273 ? -4.146 -15.393 14.097 1.00 98.50 273 LEU A O 1
ATOM 2200 N N . SER A 1 274 ? -2.298 -16.484 14.752 1.00 98.44 274 SER A N 1
ATOM 2201 C CA . SER A 1 274 ? -3.023 -17.610 15.349 1.00 98.44 274 SER A CA 1
ATOM 2202 C C . SER A 1 274 ? -3.870 -17.169 16.544 1.00 98.44 274 SER A C 1
ATOM 2204 O O . SER A 1 274 ? -5.031 -17.557 16.647 1.00 98.44 274 SER A O 1
ATOM 2206 N N . PHE A 1 275 ? -3.320 -16.323 17.420 1.00 98.62 275 PHE A N 1
ATOM 2207 C CA . PHE A 1 275 ? -4.044 -15.760 18.560 1.00 98.62 275 PHE A CA 1
ATOM 2208 C C . PHE A 1 275 ? -5.226 -14.884 18.116 1.00 98.62 275 PHE A C 1
ATOM 2210 O O . PHE A 1 275 ? -6.312 -14.972 18.694 1.00 98.62 275 PHE A O 1
ATOM 2217 N N . HIS A 1 276 ? -5.054 -14.085 17.059 1.00 98.50 276 HIS A N 1
ATOM 2218 C CA . HIS A 1 276 ? -6.144 -13.329 16.442 1.00 98.50 276 HIS A CA 1
ATOM 2219 C C . HIS A 1 276 ? -7.253 -14.255 15.934 1.00 98.50 276 HIS A C 1
ATOM 2221 O O . HIS A 1 276 ? -8.410 -14.076 16.307 1.00 98.50 276 HIS A O 1
ATOM 2227 N N . TYR A 1 277 ? -6.906 -15.280 15.149 1.00 98.06 277 TYR A N 1
ATOM 2228 C CA . TYR A 1 277 ? -7.877 -16.234 14.606 1.00 98.06 277 TYR A CA 1
ATOM 2229 C C . TYR A 1 277 ? -8.680 -16.929 15.714 1.00 98.06 277 TYR A C 1
ATOM 2231 O O . TYR A 1 277 ? -9.908 -16.929 15.685 1.00 98.06 277 TYR A O 1
ATOM 2239 N N . GLN A 1 278 ? -7.996 -17.424 16.751 1.00 98.19 278 GLN A N 1
ATOM 2240 C CA . GLN A 1 278 ? -8.633 -18.023 17.930 1.00 98.19 278 GLN A CA 1
ATOM 2241 C C . GLN A 1 278 ? -9.524 -17.028 18.684 1.00 98.19 278 GLN A C 1
ATOM 2243 O O . GLN A 1 278 ? -10.542 -17.400 19.265 1.00 98.19 278 GLN A O 1
ATOM 2248 N N . SER A 1 279 ? -9.150 -15.749 18.704 1.00 98.06 279 SER A N 1
ATOM 2249 C CA . SER A 1 279 ? -9.965 -14.704 19.320 1.00 98.06 279 SER A CA 1
ATOM 2250 C C . SER A 1 279 ? -11.239 -14.445 18.520 1.00 98.06 279 SER A C 1
ATOM 2252 O O . SER A 1 279 ? -12.299 -14.369 19.130 1.00 98.06 279 SER A O 1
ATOM 2254 N N . ILE A 1 280 ? -11.181 -14.432 17.184 1.00 96.75 280 ILE A N 1
ATOM 2255 C CA . ILE A 1 280 ? -12.391 -14.365 16.350 1.00 96.75 280 ILE A CA 1
ATOM 2256 C C . ILE A 1 280 ? -13.270 -15.598 16.576 1.00 96.75 280 ILE A C 1
ATOM 2258 O O . ILE A 1 280 ? -14.470 -15.450 16.786 1.00 96.75 280 ILE A O 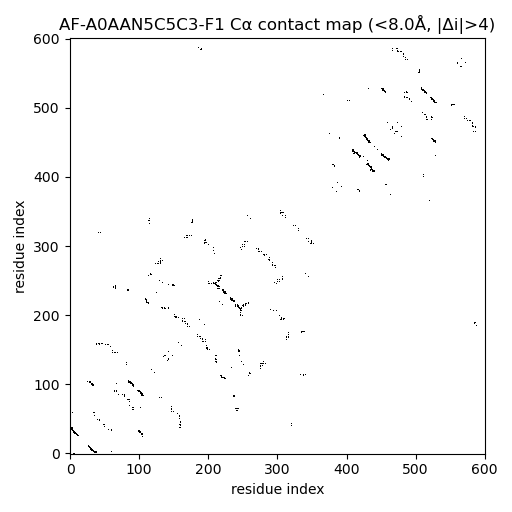1
ATOM 2262 N N . GLU A 1 281 ? -12.705 -16.810 16.591 1.00 96.62 281 GLU A N 1
ATOM 2263 C CA . GLU A 1 281 ? -13.483 -18.031 16.856 1.00 96.62 281 GLU A CA 1
ATOM 2264 C C . GLU A 1 281 ? -14.237 -17.956 18.192 1.00 96.62 281 GLU A C 1
ATOM 2266 O O . GLU A 1 281 ? -15.408 -18.332 18.264 1.00 96.62 281 GLU A O 1
ATOM 2271 N N . ARG A 1 282 ? -13.595 -17.426 19.244 1.00 96.94 282 ARG A N 1
ATOM 2272 C CA . ARG A 1 282 ? -14.241 -17.211 20.547 1.00 96.94 282 ARG A CA 1
ATOM 2273 C C . ARG A 1 282 ? -15.361 -16.176 20.476 1.00 96.94 282 ARG A C 1
ATOM 2275 O O . ARG A 1 282 ? -16.436 -16.426 21.010 1.00 96.94 282 ARG A O 1
ATOM 2282 N N . GLU A 1 283 ? -15.125 -15.040 19.826 1.00 96.12 283 GLU A N 1
ATOM 2283 C CA . GLU A 1 283 ? -16.103 -13.949 19.737 1.00 96.12 283 GLU A CA 1
ATOM 2284 C C . GLU A 1 283 ? -17.285 -14.290 18.804 1.00 96.12 283 GLU A C 1
ATOM 2286 O O . GLU A 1 283 ? -18.390 -13.774 18.988 1.00 96.12 283 GLU A O 1
ATOM 2291 N N . MET A 1 284 ? -17.102 -15.181 17.822 1.00 94.50 284 MET A N 1
ATOM 2292 C CA . MET A 1 284 ? -18.152 -15.635 16.897 1.00 94.50 284 MET A CA 1
ATOM 2293 C C . MET A 1 284 ? -18.956 -16.847 17.390 1.00 94.50 284 MET A C 1
ATOM 2295 O O . MET A 1 284 ? -20.020 -17.123 16.828 1.00 94.50 284 MET A O 1
ATOM 2299 N N . ALA A 1 285 ? -18.488 -17.562 18.417 1.00 93.38 285 ALA A N 1
ATOM 2300 C CA . ALA A 1 285 ? -19.105 -18.804 18.876 1.00 93.38 285 ALA A CA 1
ATOM 2301 C C . ALA A 1 285 ? -20.627 -18.660 19.138 1.00 93.38 285 ALA A C 1
ATOM 2303 O O . ALA A 1 285 ? -21.060 -17.665 19.727 1.00 93.38 285 ALA A O 1
ATOM 2304 N N . PRO A 1 286 ? -21.458 -19.646 18.730 1.00 92.25 286 PRO A N 1
ATOM 2305 C CA . PRO A 1 286 ? -21.096 -20.953 18.160 1.00 92.25 286 PRO A CA 1
ATOM 2306 C C . PRO A 1 286 ? -20.817 -20.946 16.644 1.00 92.25 286 PRO A C 1
ATOM 2308 O O . PRO A 1 286 ? -20.487 -21.994 16.088 1.00 92.25 286 PRO A O 1
ATOM 2311 N N . ALA A 1 287 ? -20.962 -19.804 15.964 1.00 92.00 287 ALA A N 1
ATOM 2312 C CA . ALA A 1 287 ? -20.580 -19.680 14.561 1.00 92.00 287 ALA A CA 1
ATOM 2313 C C . ALA A 1 287 ? -19.049 -19.680 14.412 1.00 92.00 287 ALA A C 1
ATOM 2315 O O . ALA A 1 287 ? -18.313 -19.440 15.369 1.00 92.00 287 ALA A O 1
ATOM 2316 N N . LYS A 1 288 ? -18.567 -19.948 13.197 1.00 89.81 288 LYS A N 1
ATOM 2317 C CA . LYS A 1 288 ? -17.140 -19.912 12.859 1.00 89.81 288 LYS A CA 1
ATOM 2318 C C . LYS A 1 288 ? -16.858 -18.860 11.786 1.00 89.81 288 LYS A C 1
ATOM 2320 O O . LYS A 1 288 ? -17.763 -18.568 10.999 1.00 89.81 288 LYS A O 1
ATOM 2325 N N . PRO A 1 289 ? -15.625 -18.329 11.723 1.00 91.31 289 PRO A N 1
ATOM 2326 C CA . PRO A 1 289 ? -15.191 -17.500 10.606 1.00 91.31 289 PRO A CA 1
ATOM 2327 C C . PRO A 1 289 ? -15.352 -18.246 9.279 1.00 91.31 289 PRO A C 1
ATOM 2329 O O . PRO A 1 289 ? -15.144 -19.457 9.203 1.00 91.31 289 PRO A O 1
ATOM 2332 N N . SER A 1 290 ? -15.680 -17.519 8.215 1.00 90.38 290 SER A N 1
ATOM 2333 C CA . SER A 1 290 ? -15.808 -18.055 6.853 1.00 90.38 290 SER A CA 1
ATOM 2334 C C . SER A 1 290 ? -14.466 -18.241 6.127 1.00 90.38 290 SER A C 1
ATOM 2336 O O . SER A 1 290 ? -14.453 -18.585 4.949 1.00 90.38 290 SER A O 1
ATOM 2338 N N . PHE A 1 291 ? -13.344 -18.030 6.819 1.00 93.12 291 PHE A N 1
ATOM 2339 C CA . PHE A 1 291 ? -11.979 -18.232 6.330 1.00 93.12 291 PHE A CA 1
ATOM 2340 C C . PHE A 1 291 ? -11.168 -19.067 7.331 1.00 93.12 291 PHE A C 1
ATOM 2342 O O . PHE A 1 291 ? -11.496 -19.127 8.520 1.00 93.12 291 PHE A O 1
ATOM 2349 N N . SER A 1 292 ? -10.105 -19.720 6.863 1.00 95.62 292 SER A N 1
ATOM 2350 C CA . SER A 1 292 ? -9.195 -20.514 7.697 1.00 95.62 292 SER A CA 1
ATOM 2351 C C . SER A 1 292 ? -8.015 -19.695 8.244 1.00 95.62 292 SER A C 1
ATOM 2353 O O . SER A 1 292 ? -7.738 -18.579 7.802 1.00 95.62 292 SER A O 1
ATOM 2355 N N . LEU A 1 293 ? -7.267 -20.252 9.201 1.00 96.44 293 LEU A N 1
ATOM 2356 C CA . LEU A 1 293 ? -6.009 -19.645 9.652 1.00 96.44 293 LEU A CA 1
ATOM 2357 C C . LEU A 1 293 ? -4.984 -19.536 8.506 1.00 96.44 293 LEU A C 1
ATOM 2359 O O . LEU A 1 293 ? -4.283 -18.530 8.407 1.00 96.44 293 LEU A O 1
ATOM 2363 N N . ASP A 1 294 ? -4.918 -20.535 7.623 1.00 96.94 294 ASP A N 1
ATOM 2364 C CA . ASP A 1 294 ? -4.004 -20.527 6.474 1.00 96.94 294 ASP A CA 1
ATOM 2365 C C . ASP A 1 294 ? -4.357 -19.420 5.474 1.00 96.94 294 ASP A C 1
ATOM 2367 O O . ASP A 1 294 ? -3.465 -18.751 4.945 1.00 96.94 294 ASP A O 1
ATOM 2371 N N . ASP A 1 295 ? -5.651 -19.165 5.281 1.00 95.50 295 ASP A N 1
ATOM 2372 C CA . ASP A 1 295 ? -6.155 -18.055 4.474 1.00 95.50 295 ASP A CA 1
ATOM 2373 C C . ASP A 1 295 ? -5.695 -16.696 5.032 1.00 95.50 295 ASP A C 1
ATOM 2375 O O . ASP A 1 295 ? -5.177 -15.851 4.290 1.00 95.50 295 ASP A O 1
ATOM 2379 N N . LEU A 1 296 ? -5.808 -16.508 6.355 1.00 96.19 296 LEU A N 1
ATOM 2380 C CA . LEU A 1 296 ? -5.352 -15.303 7.055 1.00 96.19 296 LEU A CA 1
ATOM 2381 C C . LEU A 1 296 ? -3.830 -15.118 6.936 1.00 96.19 296 LEU A C 1
ATOM 2383 O O . LEU A 1 296 ? -3.361 -14.030 6.593 1.00 96.19 296 LEU A O 1
ATOM 2387 N N . LEU A 1 297 ? -3.053 -16.181 7.175 1.00 96.25 297 LEU A N 1
ATOM 2388 C CA . LEU A 1 297 ? -1.593 -16.175 7.023 1.00 96.25 297 LEU A CA 1
ATOM 2389 C C . LEU A 1 297 ? -1.185 -15.847 5.580 1.00 96.25 297 LEU A C 1
ATOM 2391 O O . LEU A 1 297 ? -0.255 -15.070 5.354 1.00 96.25 297 LEU A O 1
ATOM 2395 N N . GLY A 1 298 ? -1.889 -16.416 4.600 1.00 94.31 298 GLY A N 1
ATOM 2396 C CA . GLY A 1 298 ? -1.681 -16.148 3.183 1.00 94.31 298 GLY A CA 1
ATOM 2397 C C . GLY A 1 298 ? -1.922 -14.682 2.827 1.00 94.31 298 GLY A C 1
ATOM 2398 O O . GLY A 1 298 ? -1.080 -14.077 2.159 1.00 94.31 298 GLY A O 1
ATOM 2399 N N . SER A 1 299 ? -3.025 -14.096 3.303 1.00 95.12 299 SER A N 1
ATOM 2400 C CA . SER A 1 299 ? -3.341 -12.685 3.046 1.00 95.12 299 SER A CA 1
ATOM 2401 C C . SER A 1 299 ? -2.350 -11.739 3.719 1.00 95.12 299 SER A C 1
ATOM 2403 O O . SER A 1 299 ? -1.861 -10.817 3.068 1.00 95.12 299 SER A O 1
ATOM 2405 N N . TYR A 1 300 ? -1.929 -12.026 4.956 1.00 95.88 300 TYR A N 1
ATOM 2406 C CA . TYR A 1 300 ? -0.869 -11.264 5.623 1.00 95.88 300 TYR A CA 1
ATOM 2407 C C . TYR A 1 300 ? 0.418 -11.236 4.795 1.00 95.88 300 TYR A C 1
ATOM 2409 O O . TYR A 1 300 ? 0.975 -10.167 4.563 1.00 95.88 300 TYR A O 1
ATOM 2417 N N . ILE A 1 301 ? 0.873 -12.389 4.289 1.00 93.75 301 ILE A N 1
ATOM 2418 C CA . ILE A 1 301 ? 2.092 -12.470 3.467 1.00 93.75 301 ILE A CA 1
ATOM 2419 C C . ILE A 1 301 ? 1.967 -11.621 2.195 1.00 93.75 301 ILE A C 1
ATOM 2421 O O . ILE A 1 301 ? 2.930 -10.953 1.819 1.00 93.75 301 ILE A O 1
ATOM 2425 N N . ARG A 1 302 ? 0.804 -11.642 1.531 1.00 91.75 302 ARG A N 1
ATOM 2426 C CA . ARG A 1 302 ? 0.569 -10.882 0.291 1.00 91.75 302 ARG A CA 1
ATOM 2427 C C . ARG A 1 302 ? 0.481 -9.376 0.533 1.00 91.75 302 ARG A C 1
ATOM 2429 O O . ARG A 1 302 ? 0.992 -8.609 -0.279 1.00 91.75 302 ARG A O 1
ATOM 2436 N N . LEU A 1 303 ? -0.123 -8.958 1.644 1.00 93.19 303 LEU A N 1
ATOM 2437 C CA . LEU A 1 303 ? -0.285 -7.545 1.998 1.00 93.19 303 LEU A CA 1
ATOM 2438 C C . LEU A 1 303 ? 0.977 -6.919 2.595 1.00 93.19 303 LEU A C 1
ATOM 2440 O O . LEU A 1 303 ? 1.224 -5.732 2.385 1.00 93.19 303 LEU A O 1
ATOM 2444 N N . PHE A 1 304 ? 1.797 -7.707 3.294 1.00 95.56 304 PHE A N 1
ATOM 2445 C CA . PHE A 1 304 ? 3.005 -7.239 3.970 1.00 95.56 304 PHE A CA 1
ATOM 2446 C C . PHE A 1 304 ? 3.942 -6.367 3.114 1.00 95.56 304 PHE A C 1
ATOM 2448 O O . PHE A 1 304 ? 4.292 -5.282 3.576 1.00 95.56 304 PHE A O 1
ATOM 2455 N N . PRO A 1 305 ? 4.371 -6.762 1.894 1.00 93.25 305 PRO A N 1
ATOM 2456 C CA . PRO A 1 305 ? 5.312 -5.947 1.123 1.00 93.25 305 PRO A CA 1
ATOM 2457 C C . PRO A 1 305 ? 4.731 -4.582 0.730 1.00 93.25 305 PRO A C 1
ATOM 2459 O O . PRO A 1 305 ? 5.474 -3.606 0.681 1.00 93.25 305 PRO A O 1
ATOM 2462 N N . VAL A 1 306 ? 3.419 -4.494 0.493 1.00 91.06 306 VAL A N 1
ATOM 2463 C CA . VAL A 1 306 ? 2.754 -3.246 0.093 1.00 91.06 306 VAL A CA 1
ATOM 2464 C C . VAL A 1 306 ? 2.511 -2.349 1.303 1.00 91.06 306 VAL A C 1
ATOM 2466 O O . VAL A 1 306 ? 2.947 -1.200 1.322 1.00 91.06 306 VAL A O 1
ATOM 2469 N N . LEU A 1 307 ? 1.851 -2.866 2.342 1.00 91.88 307 LEU A N 1
ATOM 2470 C CA . LEU A 1 307 ? 1.540 -2.076 3.535 1.00 91.88 307 LEU A CA 1
ATOM 2471 C C . LEU A 1 307 ? 2.807 -1.725 4.320 1.00 91.88 307 LEU A C 1
ATOM 2473 O O . LEU A 1 307 ? 2.933 -0.608 4.814 1.00 91.88 307 LEU A O 1
ATOM 2477 N N . GLY A 1 308 ? 3.794 -2.622 4.372 1.00 94.50 308 GLY A N 1
ATOM 2478 C CA . GLY A 1 308 ? 5.089 -2.326 4.976 1.00 94.50 308 GLY A CA 1
ATOM 2479 C C . GLY A 1 308 ? 5.874 -1.265 4.216 1.00 94.50 308 GLY A C 1
ATOM 2480 O O . GLY A 1 308 ? 6.493 -0.409 4.847 1.00 94.50 308 GLY A O 1
ATOM 2481 N N . PHE A 1 309 ? 5.787 -1.246 2.881 1.00 92.69 309 PHE A N 1
ATOM 2482 C CA . PHE A 1 309 ? 6.320 -0.138 2.092 1.00 92.69 309 PHE A CA 1
ATOM 2483 C C . PHE A 1 309 ? 5.600 1.175 2.432 1.00 92.69 309 PHE A C 1
ATOM 2485 O O . PHE A 1 309 ? 6.260 2.166 2.727 1.00 92.69 309 PHE A O 1
ATOM 2492 N N . ILE A 1 310 ? 4.263 1.185 2.489 1.00 88.88 310 ILE A N 1
ATOM 2493 C CA . ILE A 1 310 ? 3.477 2.373 2.869 1.00 88.88 310 ILE A CA 1
ATOM 2494 C C . ILE A 1 310 ? 3.866 2.893 4.263 1.00 88.88 310 ILE A C 1
ATOM 2496 O O . ILE A 1 310 ? 4.030 4.101 4.439 1.00 88.88 310 ILE A O 1
ATOM 2500 N N . VAL A 1 311 ? 4.068 2.014 5.248 1.00 90.62 311 VAL A N 1
ATOM 2501 C CA . VAL A 1 311 ? 4.480 2.418 6.602 1.00 90.62 311 VAL A CA 1
ATOM 2502 C C . VAL A 1 311 ? 5.907 2.974 6.621 1.00 90.62 311 VAL A C 1
ATOM 2504 O O . VAL A 1 311 ? 6.144 4.016 7.235 1.00 90.62 311 VAL A O 1
ATOM 2507 N N . LEU A 1 312 ? 6.848 2.346 5.906 1.00 91.75 312 LEU A N 1
ATOM 2508 C CA . LEU A 1 312 ? 8.214 2.864 5.755 1.00 91.75 312 LEU A CA 1
ATOM 2509 C C . LEU A 1 312 ? 8.203 4.284 5.165 1.00 91.75 312 LEU A C 1
ATOM 2511 O O . LEU A 1 312 ? 8.896 5.181 5.654 1.00 91.75 312 LEU A O 1
ATOM 2515 N N . MET A 1 313 ? 7.359 4.501 4.155 1.00 87.44 313 MET A N 1
ATOM 2516 C CA . MET A 1 313 ? 7.142 5.808 3.542 1.00 87.44 313 MET A CA 1
ATOM 2517 C C . MET A 1 313 ? 6.552 6.816 4.519 1.00 87.44 313 MET A C 1
ATOM 2519 O O . MET A 1 313 ? 7.068 7.927 4.637 1.00 87.44 313 MET A O 1
ATOM 2523 N N . ARG A 1 314 ? 5.505 6.428 5.250 1.00 85.06 314 ARG A N 1
ATOM 2524 C CA . ARG A 1 314 ? 4.853 7.278 6.249 1.00 85.06 314 ARG A CA 1
ATOM 2525 C C . ARG A 1 314 ? 5.840 7.747 7.313 1.00 85.06 314 ARG A C 1
ATOM 2527 O O . ARG A 1 314 ? 5.899 8.944 7.576 1.00 85.06 314 ARG A O 1
ATOM 2534 N N . PHE A 1 315 ? 6.637 6.851 7.895 1.00 87.44 315 PHE A N 1
ATOM 2535 C CA . PHE A 1 315 ? 7.613 7.249 8.915 1.00 87.44 315 PHE A CA 1
ATOM 2536 C C . PHE A 1 315 ? 8.719 8.144 8.353 1.00 87.44 315 PHE A C 1
ATOM 2538 O O . PHE A 1 315 ? 9.111 9.102 9.018 1.00 87.44 315 PHE A O 1
ATOM 2545 N N . SER A 1 316 ? 9.145 7.909 7.111 1.00 86.75 316 SER A N 1
ATOM 2546 C CA . SER A 1 316 ? 10.103 8.783 6.421 1.00 86.75 316 SER A CA 1
ATOM 2547 C C . SER A 1 316 ? 9.533 10.189 6.187 1.00 86.75 316 SER A C 1
ATOM 2549 O O . SER A 1 316 ? 10.237 11.184 6.357 1.00 86.75 316 SER A O 1
ATOM 2551 N N . VAL A 1 317 ? 8.243 10.291 5.847 1.00 84.12 317 VAL A N 1
ATOM 2552 C CA . VAL A 1 317 ? 7.533 11.573 5.715 1.00 84.12 317 VAL A CA 1
ATOM 2553 C C . VAL A 1 317 ? 7.405 12.276 7.062 1.00 84.12 317 VAL A C 1
ATOM 2555 O O . VAL A 1 317 ? 7.766 13.445 7.155 1.00 84.12 317 VAL A O 1
ATOM 2558 N N . ILE A 1 318 ? 6.945 11.575 8.104 1.00 81.81 318 ILE A N 1
ATOM 2559 C CA . ILE A 1 318 ? 6.824 12.132 9.459 1.00 81.81 318 ILE A CA 1
ATOM 2560 C C . ILE A 1 318 ? 8.174 12.677 9.914 1.00 81.81 318 ILE A C 1
ATOM 2562 O O . ILE A 1 318 ? 8.255 13.821 10.350 1.00 81.81 318 ILE A O 1
ATOM 2566 N N . TYR A 1 319 ? 9.240 11.894 9.750 1.00 83.94 319 TYR A N 1
ATOM 2567 C CA . TYR A 1 319 ? 10.582 12.329 10.101 1.00 83.94 319 TYR A CA 1
ATOM 2568 C C . TYR A 1 319 ? 10.966 13.612 9.363 1.00 83.94 319 TYR A C 1
ATOM 2570 O O . TYR A 1 319 ? 11.299 14.607 10.007 1.00 83.94 319 TYR A O 1
ATOM 2578 N N . LYS A 1 320 ? 10.829 13.631 8.030 1.00 82.19 320 LYS A N 1
ATOM 2579 C CA . LYS A 1 320 ? 11.141 14.798 7.195 1.00 82.19 320 LYS A CA 1
ATOM 2580 C C . LYS A 1 320 ? 10.348 16.045 7.596 1.00 82.19 320 LYS A C 1
ATOM 2582 O O . LYS A 1 320 ? 10.911 17.140 7.628 1.00 82.19 320 LYS A O 1
ATOM 2587 N N . CYS A 1 321 ? 9.061 15.890 7.896 1.00 80.56 321 CYS A N 1
ATOM 2588 C CA . CYS A 1 321 ? 8.185 16.978 8.327 1.00 80.56 321 CYS A CA 1
ATOM 2589 C C . CYS A 1 321 ? 8.530 17.493 9.728 1.00 80.56 321 CYS A C 1
ATOM 2591 O O . CYS A 1 321 ? 8.407 18.689 9.975 1.00 80.56 321 CYS A O 1
ATOM 2593 N N . SER A 1 322 ? 9.029 16.629 10.612 1.00 80.19 322 SER A N 1
ATOM 2594 C CA . SER A 1 322 ? 9.470 17.009 11.956 1.00 80.19 322 SER A CA 1
ATOM 2595 C C . SER A 1 322 ? 10.853 17.671 11.978 1.00 80.19 322 SER A C 1
ATOM 2597 O O . SER A 1 322 ? 11.119 18.464 12.883 1.00 80.19 322 SER A O 1
ATOM 2599 N N . LEU A 1 323 ? 11.721 17.417 10.985 1.00 77.62 323 LEU A N 1
ATOM 2600 C CA . LEU A 1 323 ? 13.099 17.943 10.932 1.00 77.62 323 LEU A CA 1
ATOM 2601 C C . LEU A 1 323 ? 13.244 19.445 11.244 1.00 77.62 323 LEU A C 1
ATOM 2603 O O . LEU A 1 323 ? 14.167 19.779 11.985 1.00 77.62 323 LEU A O 1
ATOM 2607 N N . PRO A 1 324 ? 12.402 20.363 10.722 1.00 79.88 324 PRO A N 1
ATOM 2608 C CA . PRO A 1 324 ? 12.557 21.797 10.984 1.00 79.88 324 PRO A CA 1
ATOM 2609 C C . PRO A 1 324 ? 12.331 22.191 12.449 1.00 79.88 324 PRO A C 1
ATOM 2611 O O . PRO A 1 324 ? 12.759 23.265 12.857 1.00 79.88 324 PRO A O 1
ATOM 2614 N N . SER A 1 325 ? 11.644 21.347 13.225 1.00 80.25 325 SER A N 1
ATOM 2615 C CA . SER A 1 325 ? 11.317 21.605 14.633 1.00 80.25 325 SER A CA 1
ATOM 2616 C C . SER A 1 325 ? 12.298 20.979 15.630 1.00 80.25 325 SER A C 1
ATOM 2618 O O . SER A 1 325 ? 12.283 21.346 16.802 1.00 80.25 325 SER A O 1
ATOM 2620 N N . LEU A 1 326 ? 13.152 20.053 15.181 1.00 81.81 326 LEU A N 1
ATOM 2621 C CA . LEU A 1 326 ? 14.103 19.339 16.034 1.00 81.81 326 LEU A CA 1
ATOM 2622 C C . LEU A 1 326 ? 15.460 20.052 16.054 1.00 81.81 326 LEU A C 1
ATOM 2624 O O . LEU A 1 326 ? 15.997 20.401 14.999 1.00 81.81 326 LEU A O 1
ATOM 2628 N N . ASN A 1 327 ? 16.042 20.203 17.246 1.00 87.69 327 ASN A N 1
ATOM 2629 C CA . ASN A 1 327 ? 17.457 20.558 17.388 1.00 87.69 327 ASN A CA 1
ATOM 2630 C C . ASN A 1 327 ? 18.359 19.372 16.974 1.00 87.69 327 ASN A C 1
ATOM 2632 O O . ASN A 1 327 ? 17.880 18.254 16.763 1.00 87.69 327 ASN A O 1
ATOM 2636 N N . ASP A 1 328 ? 19.666 19.611 16.847 1.00 84.69 328 ASP A N 1
ATOM 2637 C CA . ASP A 1 328 ? 20.608 18.596 16.357 1.00 84.69 328 ASP A CA 1
ATOM 2638 C C . ASP A 1 328 ? 20.685 17.356 17.266 1.00 84.69 328 ASP A C 1
ATOM 2640 O O . ASP A 1 328 ? 20.724 16.232 16.765 1.00 84.69 328 ASP A O 1
ATOM 2644 N N . GLU A 1 329 ? 20.643 17.526 18.593 1.00 86.31 329 GLU A N 1
ATOM 2645 C CA . GLU A 1 329 ? 20.681 16.400 19.536 1.00 86.31 329 GLU A CA 1
ATOM 2646 C C . GLU A 1 329 ? 19.434 15.515 19.439 1.00 86.31 329 GLU A C 1
ATOM 2648 O O . GLU A 1 329 ? 19.537 14.286 19.405 1.00 86.31 329 GLU A O 1
ATOM 2653 N N . ASP A 1 330 ? 18.251 16.127 19.386 1.00 83.81 330 ASP A N 1
ATOM 2654 C CA . ASP A 1 330 ? 16.980 15.415 19.281 1.00 83.81 330 ASP A CA 1
ATOM 2655 C C . ASP A 1 330 ? 16.837 14.744 17.915 1.00 83.81 330 ASP A C 1
ATOM 2657 O O . ASP A 1 330 ? 16.316 13.633 17.825 1.00 83.81 330 ASP A O 1
ATOM 2661 N N . ARG A 1 331 ? 17.375 15.360 16.853 1.00 81.88 331 ARG A N 1
ATOM 2662 C CA . ARG A 1 331 ? 17.457 14.749 15.523 1.00 81.88 331 ARG A CA 1
ATOM 2663 C C . ARG A 1 331 ? 18.309 13.483 15.539 1.00 81.88 331 ARG A C 1
ATOM 2665 O O . ARG A 1 331 ? 17.872 12.472 14.989 1.00 81.88 331 ARG A O 1
ATOM 2672 N N . ILE A 1 332 ? 19.489 13.518 16.163 1.00 82.12 332 ILE A N 1
ATOM 2673 C CA . ILE A 1 332 ? 20.366 12.342 16.285 1.00 82.12 332 ILE A CA 1
ATOM 2674 C C . ILE A 1 332 ? 19.649 11.240 17.068 1.00 82.12 332 ILE A C 1
ATOM 2676 O O . ILE A 1 332 ? 19.485 10.139 16.547 1.00 82.12 332 ILE A O 1
ATOM 2680 N N . LYS A 1 333 ? 19.123 11.547 18.261 1.00 81.94 333 LYS A N 1
ATOM 2681 C CA . LYS A 1 333 ? 18.413 10.568 19.105 1.00 81.94 333 LYS A CA 1
ATOM 2682 C C . LYS A 1 333 ? 17.206 9.957 18.394 1.00 81.94 333 LYS A C 1
ATOM 2684 O O . LYS A 1 333 ? 17.003 8.746 18.459 1.00 81.94 333 LYS A O 1
ATOM 2689 N N . PHE A 1 334 ? 16.397 10.777 17.722 1.00 80.25 334 PHE A N 1
ATOM 2690 C CA . PHE A 1 334 ? 15.237 10.298 16.973 1.00 80.25 334 PHE A CA 1
ATOM 2691 C C . PHE A 1 334 ? 15.664 9.375 15.825 1.00 80.25 334 PHE A C 1
ATOM 2693 O O . PHE A 1 334 ? 15.095 8.295 15.653 1.00 80.25 334 PHE A O 1
ATOM 2700 N N . SER A 1 335 ? 16.698 9.770 15.074 1.00 82.62 335 SER A N 1
ATOM 2701 C CA . SER A 1 335 ? 17.240 8.974 13.967 1.00 82.62 335 SER A CA 1
ATOM 2702 C C . SER A 1 335 ? 17.772 7.633 14.448 1.00 82.62 335 SER A C 1
ATOM 2704 O O . SER A 1 335 ? 17.410 6.614 13.875 1.00 82.62 335 SER A O 1
ATOM 2706 N N . GLU A 1 336 ? 18.572 7.616 15.515 1.00 83.06 336 GLU A N 1
ATOM 2707 C CA . GLU A 1 336 ? 19.158 6.395 16.081 1.00 83.06 336 GLU A CA 1
ATOM 2708 C C . GLU A 1 336 ? 18.094 5.410 16.570 1.00 83.06 336 GLU A C 1
ATOM 2710 O O . GLU A 1 336 ? 18.200 4.206 16.338 1.00 83.06 336 GLU A O 1
ATOM 2715 N N . ARG A 1 337 ? 17.040 5.905 17.230 1.00 81.81 337 ARG A N 1
ATOM 2716 C CA . ARG A 1 337 ? 15.970 5.036 17.740 1.00 81.81 337 ARG A CA 1
ATOM 2717 C C . ARG A 1 337 ? 15.102 4.467 16.621 1.00 81.81 337 ARG A C 1
ATOM 2719 O O . ARG A 1 337 ? 14.653 3.327 16.712 1.00 81.81 337 ARG A O 1
ATOM 2726 N N . MET A 1 338 ? 14.862 5.247 15.569 1.00 85.81 338 MET A N 1
ATOM 2727 C CA . MET A 1 338 ? 13.995 4.845 14.464 1.00 85.81 338 MET A CA 1
ATOM 2728 C C . MET A 1 338 ? 14.727 4.027 13.387 1.00 85.81 338 MET A C 1
ATOM 2730 O O . MET A 1 338 ? 14.126 3.134 12.784 1.00 85.81 338 MET A O 1
ATOM 2734 N N . SER A 1 339 ? 16.015 4.298 13.142 1.00 88.31 339 SER A N 1
ATOM 2735 C CA . SER A 1 339 ? 16.782 3.720 12.029 1.00 88.31 339 SER A CA 1
ATOM 2736 C C . SER A 1 339 ? 16.770 2.199 12.066 1.00 88.31 339 SER A C 1
ATOM 2738 O O . SER A 1 339 ? 16.409 1.572 11.075 1.00 88.31 339 SER A O 1
ATOM 2740 N N . ARG A 1 340 ? 17.047 1.586 13.222 1.00 88.88 340 ARG A N 1
ATOM 2741 C CA . ARG A 1 340 ? 17.067 0.125 13.358 1.00 88.88 340 ARG A CA 1
ATOM 2742 C C . ARG A 1 340 ? 15.719 -0.506 13.003 1.00 88.88 340 ARG A C 1
ATOM 2744 O O . ARG A 1 340 ? 15.672 -1.478 12.249 1.00 88.88 340 ARG A O 1
ATOM 2751 N N . LYS A 1 341 ? 14.622 0.061 13.511 1.00 89.38 341 LYS A N 1
ATOM 2752 C CA . LYS A 1 341 ? 13.253 -0.414 13.257 1.00 89.38 341 LYS A CA 1
ATOM 2753 C C . LYS A 1 341 ? 12.909 -0.348 11.769 1.00 89.38 341 LYS A C 1
ATOM 2755 O O . LYS A 1 341 ? 12.415 -1.328 11.205 1.00 89.38 341 LYS A O 1
ATOM 2760 N N . LEU A 1 342 ? 13.204 0.783 11.127 1.00 92.38 342 LEU A N 1
ATOM 2761 C CA . LEU A 1 342 ? 12.929 0.988 9.705 1.00 92.38 342 LEU A CA 1
ATOM 2762 C C . LEU A 1 342 ? 13.868 0.199 8.796 1.00 92.38 342 LEU A C 1
ATOM 2764 O O . LEU A 1 342 ? 13.436 -0.241 7.735 1.00 92.38 342 LEU A O 1
ATOM 2768 N N . PHE A 1 343 ? 15.112 -0.032 9.209 1.00 94.06 343 PHE A N 1
ATOM 2769 C CA . PHE A 1 343 ? 16.065 -0.851 8.467 1.00 94.06 343 PHE A CA 1
ATOM 2770 C C . PHE A 1 343 ? 15.564 -2.290 8.371 1.00 94.06 343 PHE A C 1
ATOM 2772 O O . PHE A 1 343 ? 15.426 -2.836 7.278 1.00 94.06 343 PHE A O 1
ATOM 2779 N N . LEU A 1 344 ? 15.185 -2.876 9.510 1.00 94.69 344 LEU A N 1
ATOM 2780 C CA . LEU A 1 344 ? 14.625 -4.227 9.550 1.00 94.69 344 LEU A CA 1
ATOM 2781 C C . LEU A 1 344 ? 13.292 -4.324 8.803 1.00 94.69 344 LEU A C 1
ATOM 2783 O O . LEU A 1 344 ? 13.025 -5.334 8.157 1.00 94.69 344 LEU A O 1
ATOM 2787 N N . LEU A 1 345 ? 12.457 -3.280 8.858 1.00 95.62 345 LEU A N 1
ATOM 2788 C CA . LEU A 1 345 ? 11.251 -3.202 8.032 1.00 95.62 345 LEU A CA 1
ATOM 2789 C C . LEU A 1 345 ? 11.591 -3.192 6.538 1.00 95.62 345 LEU A C 1
ATOM 2791 O O . LEU A 1 345 ? 10.972 -3.925 5.771 1.00 95.62 345 LEU A O 1
ATOM 2795 N N . ALA A 1 346 ? 12.578 -2.399 6.120 1.00 95.69 346 ALA A N 1
ATOM 2796 C CA . ALA A 1 346 ? 12.999 -2.330 4.729 1.00 95.69 346 ALA A CA 1
ATOM 2797 C C . ALA A 1 346 ? 13.547 -3.678 4.231 1.00 95.69 346 ALA A C 1
ATOM 2799 O O . ALA A 1 346 ? 13.199 -4.108 3.129 1.00 95.69 346 ALA A O 1
ATOM 2800 N N . GLU A 1 347 ? 14.333 -4.380 5.053 1.00 96.38 347 GLU A N 1
ATOM 2801 C CA . GLU A 1 347 ? 14.776 -5.749 4.770 1.00 96.38 347 GLU A CA 1
ATOM 2802 C C . GLU A 1 347 ? 13.594 -6.708 4.600 1.00 96.38 347 GLU A C 1
ATOM 2804 O O . GLU A 1 347 ? 13.545 -7.459 3.624 1.00 96.38 347 GLU A O 1
ATOM 2809 N N . ASP A 1 348 ? 12.632 -6.674 5.526 1.00 96.19 348 ASP A N 1
ATOM 2810 C CA . ASP A 1 348 ? 11.466 -7.559 5.501 1.00 96.19 348 ASP A CA 1
ATOM 2811 C C . ASP A 1 348 ? 10.609 -7.314 4.255 1.00 96.19 348 ASP A C 1
ATOM 2813 O O . ASP A 1 348 ? 10.183 -8.264 3.596 1.00 96.19 348 ASP A O 1
ATOM 2817 N N . VAL A 1 349 ? 10.376 -6.045 3.908 1.00 95.19 349 VAL A N 1
ATOM 2818 C CA . VAL A 1 349 ? 9.605 -5.633 2.727 1.00 95.19 349 VAL A CA 1
ATOM 2819 C C . VAL A 1 349 ? 10.274 -6.141 1.452 1.00 95.19 349 VAL A C 1
ATOM 2821 O O . VAL A 1 349 ? 9.620 -6.794 0.637 1.00 95.19 349 VAL A O 1
ATOM 2824 N N . VAL A 1 350 ? 11.582 -5.909 1.297 1.00 93.44 350 VAL A N 1
ATOM 2825 C CA . VAL A 1 350 ? 12.351 -6.374 0.133 1.00 93.44 350 VAL A CA 1
ATOM 2826 C C . VAL A 1 350 ? 12.347 -7.900 0.045 1.00 93.44 350 VAL A C 1
ATOM 2828 O O . VAL A 1 350 ? 12.040 -8.456 -1.010 1.00 93.44 350 VAL A O 1
ATOM 2831 N N . SER A 1 351 ? 12.638 -8.588 1.150 1.00 92.88 351 SER A N 1
ATOM 2832 C CA . SER A 1 351 ? 12.703 -10.053 1.206 1.00 92.88 351 SER A CA 1
ATOM 2833 C C . SER A 1 351 ? 11.351 -10.708 0.899 1.00 92.88 351 SER A C 1
ATOM 2835 O O . SER A 1 351 ? 11.268 -11.666 0.117 1.00 92.88 351 SER A O 1
ATOM 2837 N N . SER A 1 352 ? 10.268 -10.166 1.464 1.00 90.31 352 SER A N 1
ATOM 2838 C CA . SER A 1 352 ? 8.903 -10.643 1.227 1.00 90.31 352 SER A CA 1
ATOM 2839 C C . SER A 1 352 ? 8.480 -10.444 -0.231 1.00 90.31 352 SER A C 1
ATOM 2841 O O . SER A 1 352 ? 7.928 -11.356 -0.861 1.00 90.31 352 SER A O 1
ATOM 2843 N N . PHE A 1 353 ? 8.809 -9.289 -0.812 1.00 88.31 353 PHE A N 1
ATOM 2844 C CA . PHE A 1 353 ? 8.524 -8.983 -2.210 1.00 88.31 353 PHE A CA 1
ATOM 2845 C C . PHE A 1 353 ? 9.278 -9.906 -3.181 1.00 88.31 353 PHE A C 1
ATOM 2847 O O . PHE A 1 353 ? 8.668 -10.528 -4.055 1.00 88.31 353 PHE A O 1
ATOM 2854 N N . GLU A 1 354 ? 10.589 -10.083 -2.990 1.00 86.75 354 GLU A N 1
ATOM 2855 C CA . GLU A 1 354 ? 11.404 -10.995 -3.804 1.00 86.75 354 GLU A CA 1
ATOM 2856 C C . GLU A 1 354 ? 10.900 -12.446 -3.714 1.00 86.75 354 GLU A C 1
ATOM 2858 O O . GLU A 1 354 ? 10.828 -13.161 -4.719 1.00 86.75 354 GLU A O 1
ATOM 2863 N N . SER A 1 355 ? 10.504 -12.883 -2.516 1.00 82.25 355 SER A N 1
ATOM 2864 C CA . SER A 1 355 ? 9.929 -14.213 -2.291 1.00 82.25 355 SER A CA 1
ATOM 2865 C C . SER A 1 355 ? 8.593 -14.394 -3.013 1.00 82.25 355 SER A C 1
ATOM 2867 O O . SER A 1 355 ? 8.341 -15.457 -3.589 1.00 82.25 355 SER A O 1
ATOM 2869 N N . SER A 1 356 ? 7.754 -13.358 -3.027 1.00 77.50 356 SER A N 1
ATOM 2870 C CA . SER A 1 356 ? 6.462 -13.362 -3.718 1.00 77.50 356 SER A CA 1
ATOM 2871 C C . SER A 1 356 ? 6.633 -13.474 -5.236 1.00 77.50 356 SER A C 1
ATOM 2873 O O . SER A 1 356 ? 5.978 -14.311 -5.861 1.00 77.50 356 SER A O 1
ATOM 2875 N N . ARG A 1 357 ? 7.604 -12.756 -5.823 1.00 71.81 357 ARG A N 1
ATOM 2876 C CA . ARG A 1 357 ? 7.956 -12.900 -7.250 1.00 71.81 357 ARG A CA 1
ATOM 2877 C C . ARG A 1 357 ? 8.459 -14.302 -7.587 1.00 71.81 357 ARG A C 1
ATOM 2879 O O . ARG A 1 357 ? 8.043 -14.877 -8.588 1.00 71.81 357 ARG A O 1
ATOM 2886 N N . LYS A 1 358 ? 9.310 -14.902 -6.746 1.00 63.59 358 LYS A N 1
ATOM 2887 C CA . LYS A 1 358 ? 9.788 -16.285 -6.955 1.00 63.59 358 LYS A CA 1
ATOM 2888 C C . LYS A 1 358 ? 8.645 -17.308 -6.947 1.00 63.59 358 LYS A C 1
ATOM 2890 O O . LYS A 1 358 ? 8.701 -18.278 -7.697 1.00 63.59 358 LYS A O 1
ATOM 2895 N N . ARG A 1 359 ? 7.610 -17.106 -6.121 1.00 56.88 359 ARG A N 1
ATOM 2896 C CA . ARG A 1 359 ? 6.414 -17.970 -6.099 1.00 56.88 359 ARG A CA 1
ATOM 2897 C C . ARG A 1 359 ? 5.559 -17.804 -7.353 1.00 56.88 359 ARG A C 1
ATOM 2899 O O . ARG A 1 359 ? 5.129 -18.813 -7.897 1.00 56.88 359 ARG A O 1
ATOM 2906 N N . GLN A 1 360 ? 5.383 -16.577 -7.845 1.00 49.81 360 GLN A N 1
ATOM 2907 C CA . GLN A 1 360 ? 4.720 -16.332 -9.133 1.00 49.81 360 GLN A CA 1
ATOM 2908 C C . GLN A 1 360 ? 5.486 -16.986 -10.295 1.00 49.81 360 GLN A C 1
ATOM 2910 O O . GLN A 1 360 ? 4.875 -17.652 -11.124 1.00 49.81 360 GLN A O 1
ATOM 2915 N N . LYS A 1 361 ? 6.827 -16.914 -10.295 1.00 38.62 361 LYS A N 1
ATOM 2916 C CA . LYS A 1 361 ? 7.678 -17.577 -11.300 1.00 38.62 361 LYS A CA 1
ATOM 2917 C C . LYS A 1 361 ? 7.617 -19.108 -11.263 1.00 38.62 361 LYS A C 1
ATOM 2919 O O . LYS A 1 361 ? 7.779 -19.722 -12.302 1.00 38.62 361 LYS A O 1
ATOM 2924 N N . LYS A 1 362 ? 7.346 -19.745 -10.114 1.00 32.03 362 LYS A N 1
ATOM 2925 C CA . LYS A 1 362 ? 7.159 -21.213 -10.030 1.00 32.03 362 LYS A CA 1
ATOM 2926 C C . LYS A 1 362 ? 5.888 -21.719 -10.725 1.00 32.03 362 LYS A C 1
ATOM 2928 O O . LYS A 1 362 ? 5.785 -22.919 -10.956 1.00 32.03 362 LYS A O 1
ATOM 2933 N N . HIS A 1 363 ? 4.941 -20.835 -11.040 1.00 30.23 363 HIS A N 1
ATOM 2934 C CA . HIS A 1 363 ? 3.732 -21.166 -11.796 1.00 30.23 363 HIS A CA 1
ATOM 2935 C C . HIS A 1 363 ? 3.808 -20.786 -13.283 1.00 30.23 363 HIS A C 1
ATOM 2937 O O . HIS A 1 363 ? 2.855 -21.061 -14.006 1.00 30.23 363 HIS A O 1
ATOM 2943 N N . LEU A 1 364 ? 4.932 -20.232 -13.757 1.00 25.59 364 LEU A N 1
ATOM 2944 C CA . LEU A 1 364 ? 5.236 -20.125 -15.186 1.00 25.59 364 LEU A CA 1
ATOM 2945 C C . LEU A 1 364 ? 6.348 -21.130 -15.546 1.00 25.59 364 LEU A C 1
ATOM 2947 O O . LEU A 1 364 ? 7.351 -21.192 -14.831 1.00 25.59 364 LEU A O 1
ATOM 2951 N N . PRO A 1 365 ? 6.215 -21.931 -16.619 1.00 24.56 365 PRO A N 1
ATOM 2952 C CA . PRO A 1 365 ? 7.306 -22.784 -17.070 1.00 24.56 365 PRO A CA 1
ATOM 2953 C C . PRO A 1 365 ? 8.475 -21.907 -17.534 1.00 24.56 365 PRO A C 1
ATOM 2955 O O . PRO A 1 365 ? 8.311 -21.040 -18.384 1.00 24.56 365 PRO A O 1
ATOM 2958 N N . LEU A 1 366 ? 9.660 -22.134 -16.967 1.00 27.72 366 LEU A N 1
ATOM 2959 C CA . LEU A 1 366 ? 10.911 -21.545 -17.440 1.00 27.72 366 LEU A CA 1
ATOM 2960 C C . LEU A 1 366 ? 11.342 -22.261 -18.725 1.00 27.72 366 LEU A C 1
ATOM 2962 O O . LEU A 1 366 ? 11.697 -23.439 -18.669 1.00 27.72 366 LEU A O 1
ATOM 2966 N N . THR A 1 367 ? 11.371 -21.560 -19.855 1.00 29.75 367 THR A N 1
ATOM 2967 C CA . THR A 1 367 ? 12.083 -22.008 -21.057 1.00 29.75 367 THR A CA 1
ATOM 2968 C C . THR A 1 367 ? 13.472 -21.359 -21.134 1.00 29.75 367 THR A C 1
ATOM 2970 O O . THR A 1 367 ? 13.641 -20.153 -21.009 1.00 29.75 367 THR A O 1
ATOM 2973 N N . CYS A 1 368 ? 14.462 -22.247 -21.262 1.00 28.67 368 CYS A N 1
ATOM 2974 C CA . CYS A 1 368 ? 15.863 -22.121 -21.687 1.00 28.67 368 CYS A CA 1
ATOM 2975 C C . CYS A 1 368 ? 16.740 -20.941 -21.202 1.00 28.67 368 CYS A C 1
ATOM 2977 O O . CYS A 1 368 ? 16.733 -19.844 -21.742 1.00 28.67 368 CYS A O 1
ATOM 2979 N N . ALA A 1 369 ? 17.637 -21.241 -20.256 1.00 29.55 369 ALA A N 1
ATOM 2980 C CA . ALA A 1 369 ? 18.624 -20.328 -19.673 1.00 29.55 369 ALA A CA 1
ATOM 2981 C C . ALA A 1 369 ? 20.055 -20.506 -20.241 1.00 29.55 369 ALA A C 1
ATOM 2983 O O . ALA A 1 369 ? 20.991 -20.613 -19.450 1.00 29.55 369 ALA A O 1
ATOM 2984 N N . HIS A 1 370 ? 20.258 -20.644 -21.560 1.00 31.20 370 HIS A N 1
ATOM 2985 C CA . HIS A 1 370 ? 21.562 -21.104 -22.093 1.00 31.20 370 HIS A CA 1
ATOM 2986 C C . HIS A 1 370 ? 22.426 -20.141 -22.920 1.00 31.20 370 HIS A C 1
ATOM 2988 O O . HIS A 1 370 ? 23.566 -20.507 -23.180 1.00 31.20 370 HIS A O 1
ATOM 2994 N N . CYS A 1 371 ? 22.029 -18.898 -23.206 1.00 34.81 371 CYS A N 1
ATOM 2995 C CA . CYS A 1 371 ? 22.932 -17.960 -23.897 1.00 34.81 371 CYS A CA 1
ATOM 2996 C C . CYS A 1 371 ? 22.974 -16.593 -23.196 1.00 34.81 371 CYS A C 1
ATOM 2998 O O . CYS A 1 371 ? 22.086 -15.769 -23.374 1.00 34.81 371 CYS A O 1
ATOM 3000 N N . ARG A 1 372 ? 24.012 -16.336 -22.385 1.00 34.22 372 ARG A N 1
ATOM 3001 C CA . ARG A 1 372 ? 24.347 -14.992 -21.872 1.00 34.22 372 ARG A CA 1
ATOM 3002 C C . ARG A 1 372 ? 25.777 -14.625 -22.287 1.00 34.22 372 ARG A C 1
ATOM 3004 O O . ARG A 1 372 ? 26.701 -15.275 -21.795 1.00 34.22 372 ARG A O 1
ATOM 3011 N N . PRO A 1 373 ? 26.004 -13.596 -23.123 1.00 37.69 373 PRO A N 1
ATOM 3012 C CA . PRO A 1 373 ? 27.347 -13.113 -23.420 1.00 37.69 373 PRO A CA 1
ATOM 3013 C C . PRO A 1 373 ? 27.786 -11.995 -22.459 1.00 37.69 373 PRO A C 1
ATOM 3015 O O . PRO A 1 373 ? 27.017 -11.115 -22.089 1.00 37.69 373 PRO A O 1
ATOM 3018 N N . THR A 1 374 ? 29.067 -12.006 -22.087 1.00 34.41 374 THR A N 1
ATOM 3019 C CA . THR A 1 374 ? 29.734 -11.042 -21.190 1.00 34.41 374 THR A CA 1
ATOM 3020 C C . THR A 1 374 ? 30.439 -9.887 -21.927 1.00 34.41 374 THR A C 1
ATOM 3022 O O . THR A 1 374 ? 31.216 -9.152 -21.319 1.00 34.41 374 THR A O 1
ATOM 3025 N N . SER A 1 375 ? 30.199 -9.692 -23.233 1.00 39.38 375 SER A N 1
ATOM 3026 C CA . SER A 1 375 ? 30.792 -8.586 -24.012 1.00 39.38 375 SER A CA 1
ATOM 3027 C C . SER A 1 375 ? 30.010 -8.254 -25.294 1.00 39.38 375 SER A C 1
ATOM 3029 O O . SER A 1 375 ? 29.285 -9.104 -25.807 1.00 39.38 375 SER A O 1
ATOM 3031 N N . ILE A 1 376 ? 30.177 -7.026 -25.821 1.00 40.56 376 ILE A N 1
ATOM 3032 C CA . ILE A 1 376 ? 29.715 -6.648 -27.173 1.00 40.56 376 ILE A CA 1
ATOM 3033 C C . ILE A 1 376 ? 30.399 -7.587 -28.175 1.00 40.56 376 ILE A C 1
ATOM 3035 O O . ILE A 1 376 ? 31.635 -7.607 -28.197 1.00 40.56 376 ILE A O 1
ATOM 3039 N N . PRO A 1 377 ? 29.658 -8.340 -29.009 1.00 43.78 377 PRO A N 1
ATOM 3040 C CA . PRO A 1 377 ? 30.280 -9.219 -29.987 1.00 43.78 377 PRO A CA 1
ATOM 3041 C C . PRO A 1 377 ? 31.146 -8.407 -30.955 1.00 43.78 377 PRO A C 1
ATOM 3043 O O . PRO A 1 377 ? 30.656 -7.483 -31.610 1.00 43.78 377 PRO A O 1
ATOM 3046 N N . LYS A 1 378 ? 32.435 -8.760 -31.043 1.00 44.97 378 LYS A N 1
ATOM 3047 C CA . LYS A 1 378 ? 33.313 -8.360 -32.156 1.00 44.97 378 LYS A CA 1
ATOM 3048 C C . LYS A 1 378 ? 32.772 -8.945 -33.471 1.00 44.97 378 LYS A C 1
ATOM 3050 O O . LYS A 1 378 ? 31.914 -9.821 -33.428 1.00 44.97 378 LYS A O 1
ATOM 3055 N N . MET A 1 379 ? 33.258 -8.443 -34.614 1.00 41.03 379 MET A N 1
ATOM 3056 C CA . MET A 1 379 ? 32.841 -8.846 -35.969 1.00 41.03 379 MET A CA 1
ATOM 3057 C C . MET A 1 379 ? 32.519 -10.344 -36.070 1.00 41.03 379 MET A C 1
ATOM 3059 O O . MET A 1 379 ? 33.415 -11.184 -36.003 1.00 41.03 379 MET A O 1
ATOM 3063 N N . MET A 1 380 ? 31.233 -10.649 -36.253 1.00 53.91 380 MET A N 1
ATOM 3064 C CA . MET A 1 380 ? 30.753 -11.998 -36.539 1.00 53.91 380 MET A CA 1
ATOM 3065 C C . MET A 1 380 ? 30.848 -12.206 -38.048 1.00 53.91 380 MET A C 1
ATOM 3067 O O . MET A 1 380 ? 30.122 -11.578 -38.826 1.00 53.91 380 MET A O 1
ATOM 3071 N N . HIS A 1 381 ? 31.804 -13.030 -38.463 1.00 55.75 381 HIS A N 1
ATOM 3072 C CA . HIS A 1 381 ? 32.016 -13.393 -39.865 1.00 55.75 381 HIS A CA 1
ATOM 3073 C C . HIS A 1 381 ? 31.432 -14.759 -40.219 1.00 55.75 381 HIS A C 1
ATOM 3075 O O . HIS A 1 381 ? 31.367 -15.092 -41.402 1.00 55.75 381 HIS A O 1
ATOM 3081 N N . ASP A 1 382 ? 31.022 -15.536 -39.216 1.00 70.00 382 ASP A N 1
ATOM 3082 C CA . ASP A 1 382 ? 30.500 -16.877 -39.413 1.00 70.00 382 ASP A CA 1
ATOM 3083 C C . ASP A 1 382 ? 28.966 -16.875 -39.408 1.00 70.00 382 ASP A C 1
ATOM 3085 O O . ASP A 1 382 ? 28.307 -16.310 -38.534 1.00 70.00 382 ASP A O 1
ATOM 3089 N N . SER A 1 383 ? 28.399 -17.539 -40.412 1.00 76.88 383 SER A N 1
ATOM 3090 C CA . SER A 1 383 ? 26.970 -17.821 -40.504 1.00 76.88 383 SER A CA 1
ATOM 3091 C C . SER A 1 383 ? 26.440 -18.587 -39.286 1.00 76.88 383 SER A C 1
ATOM 3093 O O . SER A 1 383 ? 25.297 -18.364 -38.899 1.00 76.88 383 SER A O 1
ATOM 3095 N N . SER A 1 384 ? 27.262 -19.437 -38.654 1.00 77.75 384 SER A N 1
ATOM 3096 C CA . SER A 1 384 ? 26.871 -20.233 -37.482 1.00 77.75 384 SER A CA 1
ATOM 3097 C C . SER A 1 384 ? 26.429 -19.361 -36.298 1.00 77.75 384 SER A C 1
ATOM 3099 O O . SER A 1 384 ? 25.365 -19.589 -35.728 1.00 77.75 384 SER A O 1
ATOM 3101 N N . GLU A 1 385 ? 27.182 -18.301 -36.002 1.00 79.88 385 GLU A N 1
ATOM 3102 C CA . GLU A 1 385 ? 26.889 -17.357 -34.921 1.00 79.88 385 GLU A CA 1
ATOM 3103 C C . GLU A 1 385 ? 25.615 -16.545 -35.199 1.00 79.88 385 GLU A C 1
ATOM 3105 O O . GLU A 1 385 ? 24.813 -16.297 -34.300 1.00 79.88 385 GLU A O 1
ATOM 3110 N N . ILE A 1 386 ? 25.388 -16.154 -36.459 1.00 85.06 386 ILE A N 1
ATOM 3111 C CA . ILE A 1 386 ? 24.170 -15.432 -36.861 1.00 85.06 386 ILE A CA 1
ATOM 3112 C C . ILE A 1 386 ? 22.935 -16.314 -36.651 1.00 85.06 386 ILE A C 1
ATOM 3114 O O . ILE A 1 386 ? 21.913 -15.834 -36.158 1.00 85.06 386 ILE A O 1
ATOM 3118 N N . PHE A 1 387 ? 23.025 -17.597 -36.995 1.00 85.62 387 PHE A N 1
ATOM 3119 C CA . PHE A 1 387 ? 21.933 -18.553 -36.820 1.00 85.62 387 PHE A CA 1
ATOM 3120 C C . PHE A 1 387 ? 21.664 -18.904 -35.360 1.00 85.62 387 PHE A C 1
ATOM 3122 O O . PHE A 1 387 ? 20.503 -19.033 -34.979 1.00 85.62 387 PHE A O 1
ATOM 3129 N N . GLU A 1 388 ? 22.703 -18.970 -34.527 1.00 79.94 388 GLU A N 1
ATOM 3130 C CA . GLU A 1 388 ? 22.539 -19.129 -33.080 1.00 79.94 388 GLU A CA 1
ATOM 3131 C C . GLU A 1 388 ? 21.768 -17.949 -32.471 1.00 79.94 388 GLU A C 1
ATOM 3133 O O . GLU A 1 388 ? 20.830 -18.153 -31.705 1.00 79.94 388 GLU A O 1
ATOM 3138 N N . LEU A 1 389 ? 22.111 -16.713 -32.850 1.00 81.56 389 LEU A N 1
ATOM 3139 C CA . LEU A 1 389 ? 21.447 -15.515 -32.325 1.00 81.56 389 LEU A CA 1
ATOM 3140 C C . LEU A 1 389 ? 20.026 -15.315 -32.855 1.00 81.56 389 LEU A C 1
ATOM 3142 O O . LEU A 1 389 ? 19.173 -14.786 -32.146 1.00 81.56 389 LEU A O 1
ATOM 3146 N N . SER A 1 390 ? 19.789 -15.680 -34.112 1.00 84.69 390 SER A N 1
ATOM 3147 C CA . SER A 1 390 ? 18.478 -15.537 -34.748 1.00 84.69 390 SER A CA 1
ATOM 3148 C C . SER A 1 390 ? 17.538 -16.711 -34.483 1.00 84.69 390 SER A C 1
ATOM 3150 O O . SER A 1 390 ? 16.369 -16.635 -34.855 1.00 84.69 390 SER A O 1
ATOM 3152 N N . CYS A 1 391 ? 18.029 -17.781 -33.844 1.00 83.25 391 CYS A N 1
ATOM 3153 C CA . CYS A 1 391 ? 17.315 -19.048 -33.699 1.00 83.25 391 CYS A CA 1
ATOM 3154 C C . CYS A 1 391 ? 16.761 -19.547 -35.044 1.00 83.25 391 CYS A C 1
ATOM 3156 O O . CYS A 1 391 ? 15.602 -19.955 -35.114 1.00 83.25 391 CYS A O 1
ATOM 3158 N N . SER A 1 392 ? 17.570 -19.466 -36.107 1.00 88.00 392 SER A N 1
ATOM 3159 C CA . SER A 1 392 ? 17.144 -19.837 -37.458 1.00 88.00 392 SER A CA 1
ATOM 3160 C C . SER A 1 392 ? 18.167 -20.700 -38.200 1.00 88.00 392 SER A C 1
ATOM 3162 O O . SER A 1 392 ? 19.218 -21.048 -37.665 1.00 88.00 392 SER A O 1
ATOM 3164 N N . SER A 1 393 ? 17.871 -21.083 -39.441 1.00 91.38 393 SER A N 1
ATOM 3165 C CA . SER A 1 393 ? 18.758 -21.875 -40.288 1.00 91.38 393 SER A CA 1
ATOM 3166 C C . SER A 1 393 ? 18.640 -21.502 -41.763 1.00 91.38 393 SER A C 1
ATOM 3168 O O . SER A 1 393 ? 17.665 -20.903 -42.211 1.00 91.38 393 SER A O 1
ATOM 3170 N N . TRP A 1 394 ? 19.617 -21.938 -42.558 1.00 92.50 394 TRP A N 1
ATOM 3171 C CA . TRP A 1 394 ? 19.569 -21.801 -44.013 1.00 92.50 394 TRP A CA 1
ATOM 3172 C C . TRP A 1 394 ? 18.288 -22.354 -44.646 1.00 92.50 394 TRP A C 1
ATOM 3174 O O . TRP A 1 394 ? 17.780 -21.745 -45.583 1.00 92.50 394 TRP A O 1
ATOM 3184 N N . ALA A 1 395 ? 17.789 -23.491 -44.154 1.00 90.56 395 ALA A N 1
ATOM 3185 C CA . ALA A 1 395 ? 16.600 -24.137 -44.702 1.00 90.56 395 ALA A CA 1
ATOM 3186 C C . ALA A 1 395 ? 15.338 -23.301 -44.452 1.00 90.56 395 ALA A C 1
ATOM 3188 O O . ALA A 1 395 ? 14.535 -23.134 -45.362 1.00 90.56 395 ALA A O 1
ATOM 3189 N N . GLU A 1 396 ? 15.210 -22.731 -43.254 1.00 91.44 396 GLU A N 1
ATOM 3190 C CA . GLU A 1 396 ? 14.079 -21.872 -42.891 1.00 91.44 396 GLU A CA 1
ATOM 3191 C C . GLU A 1 396 ? 14.082 -20.572 -43.694 1.00 91.44 396 GLU A C 1
ATOM 3193 O O . GLU A 1 396 ? 13.067 -20.224 -44.292 1.00 91.44 396 GLU A O 1
ATOM 3198 N N . LEU A 1 397 ? 15.230 -19.882 -43.778 1.00 93.94 397 LEU A N 1
ATOM 3199 C CA . LEU A 1 397 ? 15.311 -18.646 -44.562 1.00 93.94 397 LEU A CA 1
ATOM 3200 C C . LEU A 1 397 ? 15.001 -18.896 -46.045 1.00 93.94 397 LEU A C 1
ATOM 3202 O O . LEU A 1 397 ? 14.352 -18.073 -46.689 1.00 93.94 397 LEU A O 1
ATOM 3206 N N . GLU A 1 398 ? 15.473 -20.019 -46.595 1.00 94.81 398 GLU A N 1
ATOM 3207 C CA . GLU A 1 398 ? 15.170 -20.412 -47.970 1.00 94.81 398 GLU A CA 1
ATOM 3208 C C . GLU A 1 398 ? 13.677 -20.700 -48.155 1.00 94.81 398 GLU A C 1
ATOM 3210 O O . GLU A 1 398 ? 13.078 -20.212 -49.111 1.00 94.81 398 GLU A O 1
ATOM 3215 N N . GLU A 1 399 ? 13.068 -21.474 -47.257 1.00 94.62 399 GLU A N 1
ATOM 3216 C CA . GLU A 1 399 ? 11.648 -21.820 -47.318 1.00 94.62 399 GLU A CA 1
ATOM 3217 C C . GLU A 1 399 ? 10.760 -20.572 -47.259 1.00 94.62 399 GLU A C 1
ATOM 3219 O O . GLU A 1 399 ? 9.888 -20.394 -48.115 1.00 94.62 399 GLU A O 1
ATOM 3224 N N . GLU A 1 400 ? 11.031 -19.667 -46.318 1.00 94.38 400 GLU A N 1
ATOM 3225 C CA . GLU A 1 400 ? 10.290 -18.415 -46.178 1.00 94.38 400 GLU A CA 1
ATOM 3226 C C . GLU A 1 400 ? 10.424 -17.518 -47.413 1.00 94.38 400 GLU A C 1
ATOM 3228 O O . GLU A 1 400 ? 9.420 -17.020 -47.927 1.00 94.38 400 GLU A O 1
ATOM 3233 N N . LEU A 1 401 ? 11.645 -17.332 -47.930 1.00 94.12 401 LEU A N 1
ATOM 3234 C CA . LEU A 1 401 ? 11.871 -16.502 -49.115 1.00 94.12 401 LEU A CA 1
ATOM 3235 C C . LEU A 1 401 ? 11.260 -17.110 -50.367 1.00 94.12 401 LEU A C 1
ATOM 3237 O O . LEU A 1 401 ? 10.713 -16.385 -51.192 1.00 94.12 401 LEU A O 1
ATOM 3241 N N . ARG A 1 402 ? 11.318 -18.432 -50.521 1.00 94.19 402 ARG A N 1
ATOM 3242 C CA . ARG A 1 402 ? 10.677 -19.115 -51.646 1.00 94.19 402 ARG A CA 1
ATOM 3243 C C . ARG A 1 402 ? 9.163 -18.997 -51.596 1.00 94.19 402 ARG A C 1
ATOM 3245 O O . ARG A 1 402 ? 8.552 -18.815 -52.647 1.00 94.19 402 ARG A O 1
ATOM 3252 N N . GLY A 1 403 ? 8.575 -19.075 -50.403 1.00 93.62 403 GLY A N 1
ATOM 3253 C CA . GLY A 1 403 ? 7.155 -18.816 -50.193 1.00 93.62 403 GLY A CA 1
ATOM 3254 C C . GLY A 1 403 ? 6.785 -17.376 -50.545 1.00 93.62 403 GLY A C 1
ATOM 3255 O O . GLY A 1 403 ? 5.857 -17.153 -51.317 1.00 93.62 403 GLY A O 1
ATOM 3256 N N . ALA A 1 404 ? 7.552 -16.406 -50.045 1.00 90.88 404 ALA A N 1
ATOM 3257 C CA . ALA A 1 404 ? 7.317 -14.982 -50.280 1.00 90.88 404 ALA A CA 1
ATOM 3258 C C . ALA A 1 404 ? 7.503 -14.559 -51.747 1.00 90.88 404 ALA A C 1
ATOM 3260 O O . ALA A 1 404 ? 6.717 -13.773 -52.272 1.00 90.88 404 ALA A O 1
ATOM 3261 N N . LEU A 1 405 ? 8.528 -15.089 -52.418 1.00 91.62 405 LEU A N 1
ATOM 3262 C CA . LEU A 1 405 ? 8.852 -14.794 -53.819 1.00 91.62 405 LEU A CA 1
ATOM 3263 C C . LEU A 1 405 ? 8.133 -15.722 -54.806 1.00 91.62 405 LEU A C 1
ATOM 3265 O O . LEU A 1 405 ? 8.273 -15.547 -56.014 1.00 91.62 405 LEU A O 1
ATOM 3269 N N . ASN A 1 406 ? 7.377 -16.703 -54.303 1.00 92.38 406 ASN A N 1
ATOM 3270 C CA . ASN A 1 406 ? 6.671 -17.713 -55.087 1.00 92.38 406 ASN A CA 1
ATOM 3271 C C . ASN A 1 406 ? 7.574 -18.404 -56.134 1.00 92.38 406 ASN A C 1
ATOM 3273 O O . ASN A 1 406 ? 7.249 -18.450 -57.320 1.00 92.38 406 ASN A O 1
ATOM 3277 N N . THR A 1 407 ? 8.723 -18.934 -55.694 1.00 92.88 407 THR A N 1
ATOM 3278 C CA . THR A 1 407 ? 9.726 -19.559 -56.576 1.00 92.88 407 THR A CA 1
ATOM 3279 C C . THR A 1 407 ? 10.114 -20.982 -56.158 1.00 92.88 407 THR A C 1
ATOM 3281 O O . THR A 1 407 ? 10.105 -21.374 -54.985 1.00 92.88 407 THR A O 1
ATOM 3284 N N . ASN A 1 408 ? 10.518 -21.770 -57.156 1.00 92.75 408 ASN A N 1
ATOM 3285 C CA . ASN A 1 408 ? 11.120 -23.088 -56.980 1.00 92.75 408 ASN A CA 1
ATOM 3286 C C . ASN A 1 408 ? 12.652 -23.069 -57.047 1.00 92.75 408 ASN A C 1
ATOM 3288 O O . ASN A 1 408 ? 13.239 -24.145 -56.945 1.00 92.75 408 ASN A O 1
ATOM 3292 N N . ALA A 1 409 ? 13.295 -21.905 -57.165 1.00 94.00 409 ALA A N 1
ATOM 3293 C CA . ALA A 1 409 ? 14.745 -21.786 -57.028 1.00 94.00 409 ALA A CA 1
ATOM 3294 C C . ALA A 1 409 ? 15.213 -22.190 -55.614 1.00 94.00 409 ALA A C 1
ATOM 3296 O O . ALA A 1 409 ? 14.420 -22.244 -54.669 1.00 94.00 409 ALA A O 1
ATOM 3297 N N . ARG A 1 410 ? 16.496 -22.521 -55.459 1.00 95.12 410 ARG A N 1
ATOM 3298 C CA . ARG A 1 410 ? 17.124 -22.925 -54.183 1.00 95.12 410 ARG A CA 1
ATOM 3299 C C . ARG A 1 410 ? 18.355 -22.082 -53.898 1.00 95.12 410 ARG A C 1
ATOM 3301 O O . ARG A 1 410 ? 18.918 -21.501 -54.821 1.00 95.12 410 ARG A O 1
ATOM 3308 N N . PHE A 1 411 ? 18.805 -22.033 -52.648 1.00 95.88 411 PHE A N 1
ATOM 3309 C CA . PHE A 1 411 ? 20.076 -21.400 -52.330 1.00 95.88 411 PHE A CA 1
ATOM 3310 C C . PHE A 1 411 ? 21.255 -22.284 -52.739 1.00 95.88 411 PHE A C 1
ATOM 3312 O O . PHE A 1 411 ? 21.386 -23.440 -52.322 1.00 95.88 411 PHE A O 1
ATOM 3319 N N . GLY A 1 412 ? 22.176 -21.703 -53.491 1.00 92.56 412 GLY A N 1
ATOM 3320 C CA . GLY A 1 412 ? 23.345 -22.368 -54.037 1.00 92.56 412 GLY A CA 1
ATOM 3321 C C . GLY A 1 412 ? 24.490 -22.562 -53.042 1.00 92.56 412 GLY A C 1
ATOM 3322 O O . GLY A 1 412 ? 24.383 -22.260 -51.843 1.00 92.56 412 GLY A O 1
ATOM 3323 N N . PRO A 1 413 ? 25.609 -23.136 -53.509 1.00 91.25 413 PRO A N 1
ATOM 3324 C CA . PRO A 1 413 ? 26.782 -23.399 -52.683 1.00 91.25 413 PRO A CA 1
ATOM 3325 C C . PRO A 1 413 ? 27.555 -22.130 -52.293 1.00 91.25 413 PRO A C 1
ATOM 3327 O O . PRO A 1 413 ? 28.291 -22.171 -51.311 1.00 91.25 413 PRO A O 1
ATOM 3330 N N . LEU A 1 414 ? 27.395 -21.015 -53.016 1.00 92.81 414 LEU A N 1
ATOM 3331 C CA . LEU A 1 414 ? 28.060 -19.736 -52.734 1.00 92.81 414 LEU A CA 1
ATOM 3332 C C . LEU A 1 414 ? 27.192 -18.784 -51.900 1.00 92.81 414 LEU A C 1
ATOM 3334 O O . LEU A 1 414 ? 27.533 -17.605 -51.756 1.00 92.81 414 LEU A O 1
ATOM 3338 N N . LYS A 1 415 ? 26.079 -19.278 -51.338 1.00 94.69 415 LYS A N 1
ATOM 3339 C CA . LYS A 1 415 ? 25.239 -18.501 -50.425 1.00 94.69 415 LYS A CA 1
ATOM 3340 C C . LYS A 1 415 ? 26.071 -17.940 -49.275 1.00 94.69 415 LYS A C 1
ATOM 3342 O O . LYS A 1 415 ? 26.939 -18.616 -48.722 1.00 94.69 415 LYS A O 1
ATOM 3347 N N . CYS A 1 416 ? 25.806 -16.697 -48.892 1.00 94.12 416 CYS A N 1
ATOM 3348 C CA . CYS A 1 416 ? 26.530 -16.071 -47.792 1.00 94.12 416 CYS A CA 1
ATOM 3349 C C . CYS A 1 416 ? 25.640 -15.110 -47.018 1.00 94.12 416 CYS A C 1
ATOM 3351 O O . CYS A 1 416 ? 24.811 -14.414 -47.603 1.00 94.12 416 CYS A O 1
ATOM 3353 N N . ILE A 1 417 ? 25.856 -15.030 -45.712 1.00 93.38 417 ILE A N 1
ATOM 3354 C CA . ILE A 1 417 ? 25.213 -14.056 -44.839 1.00 93.38 417 ILE A CA 1
ATOM 3355 C C . ILE A 1 417 ? 26.297 -13.348 -44.029 1.00 93.38 417 ILE A C 1
ATOM 3357 O O . ILE A 1 417 ? 27.217 -13.990 -43.530 1.00 93.38 417 ILE A O 1
ATOM 3361 N N . ARG A 1 418 ? 26.238 -12.018 -43.952 1.00 89.88 418 ARG A N 1
ATOM 3362 C CA . ARG A 1 418 ? 27.207 -11.214 -43.190 1.00 89.88 418 ARG A CA 1
ATOM 3363 C C . ARG A 1 418 ? 26.515 -10.067 -42.479 1.00 89.88 418 ARG A C 1
ATOM 3365 O O . ARG A 1 418 ? 25.619 -9.460 -43.053 1.00 89.88 418 ARG A O 1
ATOM 3372 N N . ARG A 1 419 ? 26.948 -9.720 -41.272 1.00 85.69 419 ARG A N 1
ATOM 3373 C CA . ARG A 1 419 ? 26.415 -8.558 -40.548 1.00 85.69 419 ARG A CA 1
ATOM 3374 C C . ARG A 1 419 ? 26.704 -7.245 -41.295 1.00 85.69 419 ARG A C 1
ATOM 3376 O O . ARG A 1 419 ? 27.745 -7.108 -41.938 1.00 85.69 419 ARG A O 1
ATOM 3383 N N . ILE A 1 420 ? 25.769 -6.300 -41.219 1.00 84.25 420 ILE A N 1
ATOM 3384 C CA . ILE A 1 420 ? 25.877 -4.925 -41.734 1.00 84.25 420 ILE A CA 1
ATOM 3385 C C . ILE A 1 420 ? 25.357 -3.927 -40.685 1.00 84.25 420 ILE A C 1
ATOM 3387 O O . ILE A 1 420 ? 24.655 -4.325 -39.756 1.00 84.25 420 ILE A O 1
ATOM 3391 N N . GLY A 1 421 ? 25.693 -2.639 -40.826 1.00 71.00 421 GLY A N 1
ATOM 3392 C CA . GLY A 1 421 ? 25.225 -1.584 -39.913 1.00 71.00 421 GLY A CA 1
ATOM 3393 C C . GLY A 1 421 ? 25.839 -1.675 -38.511 1.00 71.00 421 GLY A C 1
ATOM 3394 O O . GLY A 1 421 ? 25.117 -1.692 -37.510 1.00 71.00 421 GLY A O 1
ATOM 3395 N N . GLU A 1 422 ? 27.168 -1.803 -38.436 1.00 63.03 422 GLU A N 1
ATOM 3396 C CA . GLU A 1 422 ? 27.912 -1.855 -37.171 1.00 63.03 422 GLU A CA 1
ATOM 3397 C C . GLU A 1 422 ? 27.617 -0.619 -36.308 1.00 63.03 422 GLU A C 1
ATOM 3399 O O . GLU A 1 422 ? 27.590 0.496 -36.807 1.00 63.03 422 GLU A O 1
ATOM 3404 N N . ASN A 1 423 ? 27.367 -0.820 -35.009 1.00 58.12 423 ASN A N 1
ATOM 3405 C CA . ASN A 1 423 ? 26.994 0.226 -34.039 1.00 58.12 423 ASN A CA 1
ATOM 3406 C C . ASN A 1 423 ? 25.679 0.987 -34.315 1.00 58.12 423 ASN A C 1
ATOM 3408 O O . ASN A 1 423 ? 25.301 1.835 -33.512 1.00 58.12 423 ASN A O 1
ATOM 3412 N N . CYS A 1 424 ? 24.940 0.655 -35.377 1.00 58.12 424 CYS A N 1
ATOM 3413 C CA . CYS A 1 424 ? 23.702 1.354 -35.741 1.00 58.12 424 CYS A CA 1
ATOM 3414 C C . CYS A 1 424 ? 22.423 0.688 -35.202 1.00 58.12 424 CYS A C 1
ATOM 3416 O O . CYS A 1 424 ? 21.349 1.278 -35.288 1.00 58.12 424 CYS A O 1
ATOM 3418 N N . CYS A 1 425 ? 22.498 -0.539 -34.665 1.00 65.19 425 CYS A N 1
ATOM 3419 C CA . CYS A 1 425 ? 21.311 -1.313 -34.276 1.00 65.19 425 CYS A CA 1
ATOM 3420 C C . CYS A 1 425 ? 21.270 -1.603 -32.767 1.00 65.19 425 CYS A C 1
ATOM 3422 O O . CYS A 1 425 ? 22.100 -2.341 -32.237 1.00 65.19 425 CYS A O 1
ATOM 3424 N N . PHE A 1 426 ? 20.274 -1.032 -32.084 1.00 70.12 426 PHE A N 1
ATOM 3425 C CA . PHE A 1 426 ? 20.132 -1.095 -30.624 1.00 70.12 426 PHE A CA 1
ATOM 3426 C C . PHE A 1 426 ? 19.347 -2.325 -30.130 1.00 70.12 426 PHE A C 1
ATOM 3428 O O . PHE A 1 426 ? 19.669 -2.888 -29.085 1.00 70.12 426 PHE A O 1
ATOM 3435 N N . MET A 1 427 ? 18.331 -2.750 -30.889 1.00 82.56 427 MET A N 1
ATOM 3436 C CA . MET A 1 427 ? 17.383 -3.824 -30.532 1.00 82.56 427 MET A CA 1
ATOM 3437 C C . MET A 1 427 ? 17.235 -4.893 -31.630 1.00 82.56 427 MET A C 1
ATOM 3439 O O . MET A 1 427 ? 16.300 -5.693 -31.625 1.00 82.56 427 MET A O 1
ATOM 3443 N N . SER A 1 428 ? 18.147 -4.904 -32.598 1.00 88.25 428 SER A N 1
ATOM 3444 C CA . SER A 1 428 ? 18.134 -5.839 -33.720 1.00 88.25 428 SER A CA 1
ATOM 3445 C C . SER A 1 428 ? 19.541 -6.079 -34.253 1.00 88.25 428 SER A C 1
ATOM 3447 O O . SER A 1 428 ? 20.476 -5.334 -33.953 1.00 88.25 428 SER A O 1
ATOM 3449 N N . VAL A 1 429 ? 19.684 -7.093 -35.097 1.00 88.19 429 VAL A N 1
ATOM 3450 C CA . VAL A 1 429 ? 20.859 -7.311 -35.943 1.00 88.19 429 VAL A CA 1
ATOM 3451 C C . VAL A 1 429 ? 20.403 -7.315 -37.395 1.00 88.19 429 VAL A C 1
ATOM 3453 O O . VAL A 1 429 ? 19.401 -7.944 -37.719 1.00 88.19 429 VAL A O 1
ATOM 3456 N N . CYS A 1 430 ? 21.140 -6.614 -38.258 1.00 89.75 430 CYS A N 1
ATOM 3457 C CA . CYS A 1 430 ? 20.930 -6.615 -39.703 1.00 89.75 430 CYS A CA 1
ATOM 3458 C C . CYS A 1 430 ? 22.073 -7.360 -40.398 1.00 89.75 430 CYS A C 1
ATOM 3460 O O . CYS A 1 430 ? 23.252 -7.151 -40.096 1.00 89.75 430 CYS A O 1
ATOM 3462 N N . CYS A 1 431 ? 21.727 -8.192 -41.371 1.00 91.69 431 CYS A N 1
ATOM 3463 C CA . CYS A 1 431 ? 22.654 -8.984 -42.157 1.00 91.69 431 CYS A CA 1
ATOM 3464 C C . CYS A 1 431 ? 22.373 -8.811 -43.651 1.00 91.69 431 CYS A C 1
ATOM 3466 O O . CYS A 1 431 ? 21.226 -8.830 -44.078 1.00 91.69 431 CYS A O 1
ATOM 3468 N N . LEU A 1 432 ? 23.420 -8.695 -44.463 1.00 93.00 432 LEU A N 1
ATOM 3469 C CA . LEU A 1 432 ? 23.323 -8.848 -45.907 1.00 93.00 432 LEU A CA 1
ATOM 3470 C C . LEU A 1 432 ? 23.321 -10.337 -46.248 1.00 93.00 432 LEU A C 1
ATOM 3472 O O . LEU A 1 432 ? 24.337 -11.011 -46.057 1.00 93.00 432 LEU A O 1
ATOM 3476 N N . LEU A 1 433 ? 22.208 -10.817 -46.788 1.00 95.25 433 LEU A N 1
ATOM 3477 C CA . LEU A 1 433 ? 22.046 -12.167 -47.302 1.00 95.25 433 LEU A CA 1
ATOM 3478 C C . LEU A 1 433 ? 22.244 -12.179 -48.825 1.00 95.25 433 LEU A C 1
ATOM 3480 O O . LEU A 1 433 ? 21.669 -11.369 -49.552 1.00 95.25 433 LEU A O 1
ATOM 3484 N N . ARG A 1 434 ? 23.056 -13.121 -49.311 1.00 95.88 434 ARG A N 1
ATOM 3485 C CA . ARG A 1 434 ? 23.202 -13.474 -50.726 1.00 95.88 434 ARG A CA 1
ATOM 3486 C C . ARG A 1 434 ? 22.744 -14.918 -50.915 1.00 95.88 434 ARG A C 1
ATOM 3488 O O . ARG A 1 434 ? 23.474 -15.816 -50.498 1.00 95.88 434 ARG A O 1
ATOM 3495 N N . PRO A 1 435 ? 21.566 -15.133 -51.515 1.00 94.06 435 PRO A N 1
ATOM 3496 C CA . PRO A 1 435 ? 21.002 -16.466 -51.725 1.00 94.06 435 PRO A CA 1
ATOM 3497 C C . PRO A 1 435 ? 21.810 -17.394 -52.641 1.00 94.06 435 PRO A C 1
ATOM 3499 O O . PRO A 1 435 ? 21.757 -18.603 -52.456 1.00 94.06 435 PRO A O 1
ATOM 3502 N N . ASP A 1 436 ? 22.539 -16.844 -53.624 1.00 95.12 436 ASP A N 1
ATOM 3503 C CA . ASP A 1 436 ? 23.162 -17.624 -54.712 1.00 95.12 436 ASP A CA 1
ATOM 3504 C C . ASP A 1 436 ? 22.148 -18.547 -55.412 1.00 95.12 436 ASP A C 1
ATOM 3506 O O . ASP A 1 436 ? 22.283 -19.763 -55.393 1.00 95.12 436 ASP A O 1
ATOM 3510 N N . TRP A 1 437 ? 21.062 -17.986 -55.951 1.00 94.94 437 TRP A N 1
ATOM 3511 C CA . TRP A 1 437 ? 19.948 -18.780 -56.473 1.00 94.94 437 TRP A CA 1
ATOM 3512 C C . TRP A 1 437 ? 20.372 -19.765 -57.579 1.00 94.94 437 TRP A C 1
ATOM 3514 O O . TRP A 1 437 ? 20.938 -19.368 -58.599 1.00 94.94 437 TRP A O 1
ATOM 3524 N N . ILE A 1 438 ? 20.041 -21.042 -57.385 1.00 93.56 438 ILE A N 1
ATOM 3525 C CA . ILE A 1 438 ? 20.188 -22.135 -58.355 1.00 93.56 438 ILE A CA 1
ATOM 3526 C C . ILE A 1 438 ? 18.816 -22.698 -58.735 1.00 93.56 438 ILE A C 1
ATOM 3528 O O . ILE A 1 438 ? 17.816 -22.428 -58.070 1.00 93.56 438 ILE A O 1
ATOM 3532 N N . ASP A 1 439 ? 18.773 -23.486 -59.811 1.00 92.69 439 ASP A N 1
ATOM 3533 C CA . ASP A 1 439 ? 17.541 -24.070 -60.363 1.00 92.69 439 ASP A CA 1
ATOM 3534 C C . ASP A 1 439 ? 16.486 -23.022 -60.776 1.00 92.69 439 ASP A C 1
ATOM 3536 O O . ASP A 1 439 ? 15.285 -23.284 -60.779 1.00 92.69 439 ASP A O 1
ATOM 3540 N N . CYS A 1 440 ? 16.947 -21.824 -61.150 1.00 89.69 440 CYS A N 1
ATOM 3541 C CA . CYS A 1 440 ? 16.108 -20.722 -61.613 1.00 89.69 440 CYS A CA 1
ATOM 3542 C C . CYS A 1 440 ? 15.488 -21.007 -62.988 1.00 89.69 440 CYS A C 1
ATOM 3544 O O . CYS A 1 440 ? 16.188 -21.378 -63.936 1.00 89.69 440 CYS A O 1
ATOM 3546 N N . THR A 1 441 ? 14.197 -20.717 -63.128 1.00 88.94 441 THR A N 1
ATOM 3547 C CA . THR A 1 441 ? 13.546 -20.547 -64.433 1.00 88.94 441 THR A CA 1
ATOM 3548 C C . THR A 1 441 ? 14.057 -19.286 -65.151 1.00 88.94 441 THR A C 1
ATOM 3550 O O . THR A 1 441 ? 14.759 -18.455 -64.571 1.00 88.94 441 THR A O 1
ATOM 3553 N N . GLU A 1 442 ? 13.719 -19.109 -66.433 1.00 82.81 442 GLU A N 1
ATOM 3554 C CA . GLU A 1 442 ? 14.064 -17.870 -67.155 1.00 82.81 442 GLU A CA 1
ATOM 3555 C C . GLU A 1 442 ? 13.381 -16.627 -66.556 1.00 82.81 442 GLU A C 1
ATOM 3557 O O . GLU A 1 442 ? 13.964 -15.545 -66.577 1.00 82.81 442 GLU A O 1
ATOM 3562 N N . GLU A 1 443 ? 12.192 -16.776 -65.965 1.00 82.19 443 GLU A N 1
ATOM 3563 C CA . GLU A 1 443 ? 11.498 -15.691 -65.256 1.00 82.19 443 GLU A CA 1
ATOM 3564 C C . GLU A 1 443 ? 12.208 -15.348 -63.935 1.00 82.19 443 GLU A C 1
ATOM 3566 O O . GLU A 1 443 ? 12.479 -14.172 -63.667 1.00 82.19 443 GLU A O 1
ATOM 3571 N N . ASP A 1 444 ? 12.615 -16.367 -63.166 1.00 85.56 444 ASP A N 1
ATOM 3572 C CA . ASP A 1 444 ? 13.332 -16.212 -61.891 1.00 85.56 444 ASP A CA 1
ATOM 3573 C C . ASP A 1 444 ? 14.612 -15.377 -62.033 1.00 85.56 444 ASP A C 1
ATOM 3575 O O . ASP A 1 444 ? 14.916 -14.547 -61.175 1.00 85.56 444 ASP A O 1
ATOM 3579 N N . LYS A 1 445 ? 15.353 -15.542 -63.139 1.00 81.75 445 LYS A N 1
ATOM 3580 C CA . LYS A 1 445 ? 16.610 -14.812 -63.392 1.00 81.75 445 LYS A CA 1
ATOM 3581 C C . LYS A 1 445 ? 16.444 -13.290 -63.402 1.00 81.75 445 LYS A C 1
ATOM 3583 O O . LYS A 1 445 ? 17.420 -12.582 -63.168 1.00 81.75 445 LYS A O 1
ATOM 3588 N N . SER A 1 446 ? 15.242 -12.797 -63.699 1.00 82.12 446 SER A N 1
ATOM 3589 C CA . SER A 1 446 ? 14.935 -11.363 -63.737 1.00 82.12 446 SER A CA 1
ATOM 3590 C C . SER A 1 446 ? 14.270 -10.833 -62.464 1.00 82.12 446 SER A C 1
ATOM 3592 O O . SER A 1 446 ? 14.314 -9.628 -62.226 1.00 82.12 446 SER A O 1
ATOM 3594 N N . LEU A 1 447 ? 13.676 -11.712 -61.649 1.00 85.44 447 LEU A N 1
ATOM 3595 C CA . LEU A 1 447 ? 12.841 -11.339 -60.502 1.00 85.44 447 LEU A CA 1
ATOM 3596 C C . LEU A 1 447 ? 13.516 -11.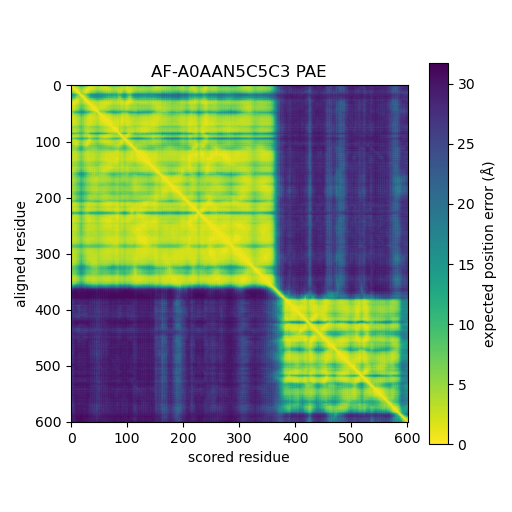582 -59.148 1.00 85.44 447 LEU A C 1
ATOM 3598 O O . LEU A 1 447 ? 13.236 -10.859 -58.192 1.00 85.44 447 LEU A O 1
ATOM 3602 N N . LEU A 1 448 ? 14.391 -12.586 -59.038 1.00 93.06 448 LEU A N 1
ATOM 3603 C CA . LEU A 1 448 ? 14.963 -12.964 -57.749 1.00 93.06 448 LEU A CA 1
ATOM 3604 C C . LEU A 1 448 ? 16.089 -12.011 -57.312 1.00 93.06 448 LEU A C 1
ATOM 3606 O O . LEU A 1 448 ? 17.022 -11.748 -58.079 1.00 93.06 448 LEU A O 1
ATOM 3610 N N . PRO A 1 449 ? 16.069 -11.525 -56.056 1.00 92.19 449 PRO A N 1
ATOM 3611 C CA . PRO A 1 449 ? 17.082 -10.605 -55.568 1.00 92.19 449 PRO A CA 1
ATOM 3612 C C . PRO A 1 449 ? 18.429 -11.316 -55.399 1.00 92.19 449 PRO A C 1
ATOM 3614 O O . PRO A 1 449 ? 18.535 -12.355 -54.744 1.00 92.19 449 PRO A O 1
ATOM 3617 N N . SER A 1 450 ? 19.489 -10.712 -55.943 1.00 92.38 450 SER A N 1
ATOM 3618 C CA . SER A 1 450 ? 20.870 -11.181 -55.744 1.00 92.38 450 SER A CA 1
ATOM 3619 C C . SER A 1 450 ? 21.416 -10.867 -54.342 1.00 92.38 450 SER A C 1
ATOM 3621 O O . SER A 1 450 ? 22.363 -11.507 -53.877 1.00 92.38 450 SER A O 1
ATOM 3623 N N . LYS A 1 451 ? 20.822 -9.877 -53.665 1.00 94.31 451 LYS A N 1
ATOM 3624 C CA . LYS A 1 451 ? 21.136 -9.441 -52.303 1.00 94.31 451 LYS A CA 1
ATOM 3625 C C . LYS A 1 451 ? 19.855 -8.987 -51.607 1.00 94.31 451 LYS A C 1
ATOM 3627 O O . LYS A 1 451 ? 19.022 -8.341 -52.235 1.00 94.31 451 LYS A O 1
ATOM 3632 N N . LEU A 1 452 ? 19.746 -9.253 -50.313 1.00 95.25 452 LEU A N 1
ATOM 3633 C CA . LEU A 1 452 ? 18.662 -8.756 -49.465 1.00 95.25 452 LEU A CA 1
ATOM 3634 C C . LEU A 1 452 ? 19.149 -8.543 -48.030 1.00 95.25 452 LEU A C 1
ATOM 3636 O O . LEU A 1 452 ? 20.232 -9.006 -47.662 1.00 95.25 452 LEU A O 1
ATOM 3640 N N . VAL A 1 453 ? 18.365 -7.840 -47.220 1.00 94.00 453 VAL A N 1
ATOM 3641 C CA . VAL A 1 453 ? 18.653 -7.621 -45.799 1.00 94.00 453 VAL A CA 1
ATOM 3642 C C . VAL A 1 453 ? 17.820 -8.581 -44.957 1.00 94.00 453 VAL A C 1
ATOM 3644 O O . VAL A 1 453 ? 16.599 -8.581 -45.053 1.00 94.00 453 VAL A O 1
ATOM 3647 N N . TYR A 1 454 ? 18.484 -9.374 -44.116 1.00 94.19 454 TYR A N 1
ATOM 3648 C CA . TYR A 1 454 ? 17.879 -10.168 -43.049 1.00 94.19 454 TYR A CA 1
ATOM 3649 C C . TYR A 1 454 ? 18.050 -9.429 -41.723 1.00 94.19 454 TYR A C 1
ATOM 3651 O O . TYR A 1 454 ? 19.177 -9.244 -41.259 1.00 94.19 454 TYR A O 1
ATOM 3659 N N . LYS A 1 455 ? 16.949 -8.977 -41.126 1.00 93.44 455 LYS A N 1
ATOM 3660 C CA . LYS A 1 455 ? 16.933 -8.268 -39.846 1.00 93.44 455 LYS A CA 1
ATOM 3661 C C . LYS A 1 455 ? 16.193 -9.100 -38.810 1.00 93.44 455 LYS A C 1
ATOM 3663 O O . LYS A 1 455 ? 15.057 -9.477 -39.053 1.00 93.44 455 LYS A O 1
ATOM 3668 N N . PHE A 1 456 ? 16.787 -9.330 -37.646 1.00 92.12 456 PHE A N 1
ATOM 3669 C CA . PHE A 1 456 ? 16.144 -10.072 -36.558 1.00 92.12 456 PHE A CA 1
ATOM 3670 C C . PHE A 1 456 ? 16.294 -9.366 -35.212 1.00 92.12 456 PHE A C 1
ATOM 3672 O O . PHE A 1 456 ? 17.218 -8.575 -35.000 1.00 92.12 456 PHE A O 1
ATOM 3679 N N . SER A 1 457 ? 15.349 -9.627 -34.313 1.00 90.75 457 SER A N 1
ATOM 3680 C CA . SER A 1 457 ? 15.294 -9.037 -32.974 1.00 90.75 457 SER A CA 1
ATOM 3681 C C . SER A 1 457 ? 16.445 -9.540 -32.107 1.00 90.75 457 SER A C 1
ATOM 3683 O O . SER A 1 457 ? 16.678 -10.740 -32.018 1.00 90.75 457 SER A O 1
ATOM 3685 N N . TYR A 1 458 ? 17.165 -8.629 -31.450 1.00 86.88 458 TYR A N 1
ATOM 3686 C CA . TYR A 1 458 ? 18.313 -8.988 -30.614 1.00 86.88 458 TYR A CA 1
ATOM 3687 C C . TYR A 1 458 ? 18.587 -7.925 -29.546 1.00 86.88 458 TYR A C 1
ATOM 3689 O O . TYR A 1 458 ? 18.694 -6.738 -29.848 1.00 86.88 458 TYR A O 1
ATOM 3697 N N . SER A 1 459 ? 18.744 -8.341 -28.290 1.00 80.25 459 SER A N 1
ATOM 3698 C CA . SER A 1 459 ? 18.908 -7.437 -27.145 1.00 80.25 459 SER A CA 1
ATOM 3699 C C . SER A 1 459 ? 20.345 -7.003 -26.864 1.00 80.25 459 SER A C 1
ATOM 3701 O O . SER A 1 459 ? 20.547 -6.080 -26.077 1.00 80.25 459 SER A O 1
ATOM 3703 N N . GLY A 1 460 ? 21.354 -7.624 -27.481 1.00 77.69 460 GLY A N 1
ATOM 3704 C CA . GLY A 1 460 ? 22.745 -7.439 -27.056 1.00 77.69 460 GLY A CA 1
ATOM 3705 C C . GLY A 1 460 ? 23.266 -5.999 -27.147 1.00 77.69 460 GLY A C 1
ATOM 3706 O O . GLY A 1 460 ? 24.130 -5.629 -26.359 1.00 77.69 460 GLY A O 1
ATOM 3707 N N . GLY A 1 461 ? 22.737 -5.161 -28.048 1.00 75.56 461 GLY A N 1
ATOM 3708 C CA . GLY A 1 461 ? 23.078 -3.730 -28.102 1.00 75.56 461 GLY A CA 1
ATOM 3709 C C . GLY A 1 461 ? 22.551 -2.956 -26.887 1.00 75.56 461 GLY A C 1
ATOM 3710 O O . GLY A 1 461 ? 23.294 -2.239 -26.216 1.00 75.56 461 GLY A O 1
ATOM 3711 N N . LEU A 1 462 ? 21.276 -3.165 -26.564 1.00 74.56 462 LEU A N 1
ATOM 3712 C CA . LEU A 1 462 ? 20.606 -2.613 -25.389 1.00 74.56 462 LEU A CA 1
ATOM 3713 C C . LEU A 1 462 ? 21.252 -3.099 -24.076 1.00 74.56 462 LEU A C 1
ATOM 3715 O O . LEU A 1 462 ? 21.507 -2.298 -23.174 1.00 74.56 462 LEU A O 1
ATOM 3719 N N . GLU A 1 463 ? 21.569 -4.389 -23.978 1.00 73.31 463 GLU A N 1
ATOM 3720 C CA . GLU A 1 463 ? 22.264 -4.976 -22.826 1.00 73.31 463 GLU A CA 1
ATOM 3721 C C . GLU A 1 463 ? 23.693 -4.455 -22.679 1.00 73.31 463 GLU A C 1
ATOM 3723 O O . GLU A 1 463 ? 24.124 -4.144 -21.570 1.00 73.31 463 GLU A O 1
ATOM 3728 N N . ALA A 1 464 ? 24.418 -4.289 -23.785 1.00 71.44 464 ALA A N 1
ATOM 3729 C CA . ALA A 1 464 ? 25.755 -3.720 -23.761 1.00 71.44 464 ALA A CA 1
ATOM 3730 C C . ALA A 1 464 ? 25.763 -2.276 -23.261 1.00 71.44 464 ALA A C 1
ATOM 3732 O O . ALA A 1 464 ? 26.610 -1.927 -22.442 1.00 71.44 464 ALA A O 1
ATOM 3733 N N . VAL A 1 465 ? 24.809 -1.447 -23.695 1.00 68.81 465 VAL A N 1
ATOM 3734 C CA . VAL A 1 465 ? 24.661 -0.083 -23.174 1.00 68.81 465 VAL A CA 1
ATOM 3735 C C . VAL A 1 465 ? 24.356 -0.098 -21.678 1.00 68.81 465 VAL A C 1
ATOM 3737 O O . VAL A 1 465 ? 24.980 0.642 -20.917 1.00 68.81 465 VAL A O 1
ATOM 3740 N N . ALA A 1 466 ? 23.467 -0.980 -21.223 1.00 64.00 466 ALA A N 1
ATOM 3741 C CA . ALA A 1 466 ? 23.169 -1.117 -19.802 1.00 64.00 466 ALA A CA 1
ATOM 3742 C C . ALA A 1 466 ? 24.386 -1.573 -18.977 1.00 64.00 466 ALA A C 1
ATOM 3744 O O . ALA A 1 466 ? 24.670 -1.010 -17.919 1.00 64.00 466 ALA A O 1
ATOM 3745 N N . HIS A 1 467 ? 25.150 -2.539 -19.476 1.00 64.69 467 HIS A N 1
ATOM 3746 C CA . HIS A 1 467 ? 26.312 -3.062 -18.770 1.00 64.69 467 HIS A CA 1
ATOM 3747 C C . HIS A 1 467 ? 27.492 -2.077 -18.793 1.00 64.69 467 HIS A C 1
ATOM 3749 O O . HIS A 1 467 ? 28.089 -1.803 -17.755 1.00 64.69 467 HIS A O 1
ATOM 3755 N N . GLN A 1 468 ? 27.835 -1.528 -19.962 1.00 66.12 468 GLN A N 1
ATOM 3756 C CA . GLN A 1 468 ? 29.041 -0.717 -20.152 1.00 66.12 468 GLN A CA 1
ATOM 3757 C C . GLN A 1 468 ? 28.871 0.742 -19.736 1.00 66.12 468 GLN A C 1
ATOM 3759 O O . GLN A 1 468 ? 29.781 1.302 -19.130 1.00 66.12 468 GLN A O 1
ATOM 3764 N N . LEU A 1 469 ? 27.734 1.368 -20.055 1.00 57.34 469 LEU A N 1
ATOM 3765 C CA . LEU A 1 469 ? 27.511 2.783 -19.740 1.00 57.34 469 LEU A CA 1
ATOM 3766 C C . LEU A 1 469 ? 26.830 2.973 -18.386 1.00 57.34 469 LEU A C 1
ATOM 3768 O O . LEU A 1 469 ? 27.036 3.999 -17.740 1.00 57.34 469 LEU A O 1
ATOM 3772 N N . LEU A 1 470 ? 26.015 2.006 -17.957 1.00 56.59 470 LEU A N 1
ATOM 3773 C CA . LEU A 1 470 ? 25.154 2.155 -16.780 1.00 56.59 470 LEU A CA 1
ATOM 3774 C C . LEU A 1 470 ? 25.505 1.197 -15.628 1.00 56.59 470 LEU A C 1
ATOM 3776 O O . LEU A 1 470 ? 24.963 1.356 -14.534 1.00 56.59 470 LEU A O 1
ATOM 3780 N N . GLY A 1 471 ? 26.415 0.236 -15.835 1.00 55.50 471 GLY A N 1
ATOM 3781 C CA . GLY A 1 471 ? 26.871 -0.700 -14.801 1.00 55.50 471 GLY A CA 1
ATOM 3782 C C . GLY A 1 471 ? 25.759 -1.586 -14.231 1.00 55.50 471 GLY A C 1
ATOM 3783 O O . GLY A 1 471 ? 25.784 -1.920 -13.046 1.00 55.50 471 GLY A O 1
ATOM 3784 N N . CYS A 1 472 ? 24.750 -1.918 -15.037 1.00 54.72 472 CYS A N 1
ATOM 3785 C CA . CYS A 1 472 ? 23.522 -2.559 -14.574 1.00 54.72 472 CYS A CA 1
ATOM 3786 C C . CYS A 1 472 ? 23.073 -3.703 -15.490 1.00 54.72 472 CYS A C 1
ATOM 3788 O O . CYS A 1 472 ? 23.346 -3.707 -16.688 1.00 54.72 472 CYS A O 1
ATOM 3790 N N . ASN A 1 473 ? 22.350 -4.664 -14.910 1.00 57.75 473 ASN A N 1
ATOM 3791 C CA . ASN A 1 473 ? 21.715 -5.749 -15.653 1.00 57.75 473 ASN A CA 1
ATOM 3792 C C . ASN A 1 473 ? 20.255 -5.398 -15.935 1.00 57.75 473 ASN A C 1
ATOM 3794 O O . ASN A 1 473 ? 19.545 -4.889 -15.063 1.00 57.75 473 ASN A O 1
ATOM 3798 N N . LEU A 1 474 ? 19.802 -5.704 -17.145 1.00 59.41 474 LEU A N 1
ATOM 3799 C CA . LEU A 1 474 ? 18.425 -5.477 -17.557 1.00 59.41 474 LEU A CA 1
ATOM 3800 C C . LEU A 1 474 ? 17.518 -6.640 -17.139 1.00 59.41 474 LEU A C 1
ATOM 3802 O O . LEU A 1 474 ? 17.954 -7.781 -17.006 1.00 59.41 474 LEU A O 1
ATOM 3806 N N . ASN A 1 475 ? 16.235 -6.341 -16.919 1.00 65.06 475 ASN A N 1
ATOM 3807 C CA . ASN A 1 475 ? 15.224 -7.366 -16.672 1.00 65.06 475 ASN A CA 1
ATOM 3808 C C . ASN A 1 475 ? 14.817 -8.015 -18.005 1.00 65.06 475 ASN A C 1
ATOM 3810 O O . ASN A 1 475 ? 14.256 -7.331 -18.860 1.00 65.06 475 ASN A O 1
ATOM 3814 N N . GLU A 1 476 ? 15.055 -9.320 -18.131 1.00 66.56 476 GLU A N 1
ATOM 3815 C CA . GLU A 1 476 ? 14.742 -10.145 -19.308 1.00 66.56 476 GLU A CA 1
ATOM 3816 C C . GLU A 1 476 ? 13.281 -9.996 -19.773 1.00 66.56 476 GLU A C 1
ATOM 3818 O O . GLU A 1 476 ? 13.042 -9.815 -20.961 1.00 66.56 476 GLU A O 1
ATOM 3823 N N . GLU A 1 477 ? 12.307 -9.947 -18.856 1.00 66.62 477 GLU A N 1
ATOM 3824 C CA . GLU A 1 477 ? 10.880 -9.774 -19.196 1.00 66.62 477 GLU A CA 1
ATOM 3825 C C . GLU A 1 477 ? 10.618 -8.419 -19.874 1.00 66.62 477 GLU A C 1
ATOM 3827 O O . GLU A 1 477 ? 9.810 -8.298 -20.791 1.00 66.62 477 GLU A O 1
ATOM 3832 N N . VAL A 1 478 ? 11.323 -7.376 -19.431 1.00 68.56 478 VAL A N 1
ATOM 3833 C CA . VAL A 1 478 ? 11.161 -6.018 -19.967 1.00 68.56 478 VAL A CA 1
ATOM 3834 C C . VAL A 1 478 ? 11.881 -5.884 -21.310 1.00 68.56 478 VAL A C 1
ATOM 3836 O O . VAL A 1 478 ? 11.376 -5.206 -22.203 1.00 68.56 478 VAL A O 1
ATOM 3839 N N . ILE A 1 479 ? 13.040 -6.533 -21.461 1.00 74.19 479 ILE A N 1
ATOM 3840 C CA . ILE A 1 479 ? 13.764 -6.623 -22.735 1.00 74.19 479 ILE A CA 1
ATOM 3841 C C . ILE A 1 479 ? 12.891 -7.320 -23.773 1.00 74.19 479 ILE A C 1
ATOM 3843 O O . ILE A 1 479 ? 12.672 -6.774 -24.851 1.00 74.19 479 ILE A O 1
ATOM 3847 N N . TYR A 1 480 ? 12.364 -8.492 -23.429 1.00 77.06 480 TYR A N 1
ATOM 3848 C CA . TYR A 1 480 ? 11.546 -9.288 -24.328 1.00 77.06 480 TYR A CA 1
ATOM 3849 C C . TYR A 1 480 ? 10.279 -8.532 -24.753 1.00 77.06 480 TYR A C 1
ATOM 3851 O O . TYR A 1 480 ? 9.991 -8.424 -25.942 1.00 77.06 480 TYR A O 1
ATOM 3859 N N . GLU A 1 481 ? 9.583 -7.889 -23.810 1.00 78.56 481 GLU A N 1
ATOM 3860 C CA . GLU A 1 481 ? 8.425 -7.044 -24.120 1.00 78.56 481 GLU A CA 1
ATOM 3861 C C . GLU A 1 481 ? 8.777 -5.897 -25.083 1.00 78.56 481 GLU A C 1
ATOM 3863 O O . GLU A 1 481 ? 7.984 -5.551 -25.962 1.00 78.56 481 GLU A O 1
ATOM 3868 N N . ALA A 1 482 ? 9.958 -5.291 -24.921 1.00 80.38 482 ALA A N 1
ATOM 3869 C CA . ALA A 1 482 ? 10.429 -4.230 -25.801 1.00 80.38 482 ALA A CA 1
ATOM 3870 C C . ALA A 1 482 ? 10.748 -4.762 -27.207 1.00 80.38 482 ALA A C 1
ATOM 3872 O O . ALA A 1 482 ? 10.336 -4.139 -28.186 1.00 80.38 482 ALA A O 1
ATOM 3873 N N . LEU A 1 483 ? 11.431 -5.908 -27.314 1.00 84.75 483 LEU A N 1
ATOM 3874 C CA . LEU A 1 483 ? 11.732 -6.564 -28.591 1.00 84.75 483 LEU A CA 1
ATOM 3875 C C . LEU A 1 483 ? 10.450 -6.956 -29.331 1.00 84.75 483 LEU A C 1
ATOM 3877 O O . LEU A 1 483 ? 10.279 -6.559 -30.481 1.00 84.75 483 LEU A O 1
ATOM 3881 N N . ARG A 1 484 ? 9.515 -7.635 -28.649 1.00 86.81 484 ARG A N 1
ATOM 3882 C CA . ARG A 1 484 ? 8.219 -8.041 -29.210 1.00 86.81 484 ARG A CA 1
ATOM 3883 C C . ARG A 1 484 ? 7.464 -6.852 -29.783 1.00 86.81 484 ARG A C 1
ATOM 3885 O O . ARG A 1 484 ? 7.073 -6.857 -30.944 1.00 86.81 484 ARG A O 1
ATOM 3892 N N . LYS A 1 485 ? 7.279 -5.801 -28.982 1.00 85.69 485 LYS A N 1
ATOM 3893 C CA . LYS A 1 485 ? 6.538 -4.618 -29.430 1.00 85.69 485 LYS A CA 1
ATOM 3894 C C . LYS A 1 485 ? 7.242 -3.874 -30.562 1.00 85.69 485 LYS A C 1
ATOM 3896 O O . LYS A 1 485 ? 6.557 -3.390 -31.456 1.00 85.69 485 LYS A O 1
ATOM 3901 N N . SER A 1 486 ? 8.575 -3.801 -30.545 1.00 86.00 486 SER A N 1
ATOM 3902 C CA . SER A 1 486 ? 9.346 -3.168 -31.620 1.00 86.00 486 SER A CA 1
ATOM 3903 C C . SER A 1 486 ? 9.206 -3.924 -32.937 1.00 86.00 486 SER A C 1
ATOM 3905 O O . SER A 1 486 ? 8.836 -3.319 -33.939 1.00 86.00 486 SER A O 1
ATOM 3907 N N . ASN A 1 487 ? 9.459 -5.235 -32.922 1.00 89.44 487 ASN A N 1
ATOM 3908 C CA . ASN A 1 487 ? 9.347 -6.098 -34.095 1.00 89.44 487 ASN A CA 1
ATOM 3909 C C . ASN A 1 487 ? 7.930 -6.069 -34.668 1.00 89.44 487 ASN A C 1
ATOM 3911 O O . ASN A 1 487 ? 7.755 -5.846 -35.861 1.00 89.44 487 ASN A O 1
ATOM 3915 N N . ASN A 1 488 ? 6.921 -6.228 -33.807 1.00 90.19 488 ASN A N 1
ATOM 3916 C CA . ASN A 1 488 ? 5.543 -6.346 -34.264 1.00 90.19 488 ASN A CA 1
ATOM 3917 C C . ASN A 1 488 ? 4.984 -5.018 -34.781 1.00 90.19 488 ASN A C 1
ATOM 3919 O O . ASN A 1 488 ? 4.261 -5.002 -35.773 1.00 90.19 488 ASN A O 1
ATOM 3923 N N . CYS A 1 489 ? 5.376 -3.892 -34.182 1.00 86.81 489 CYS A N 1
ATOM 3924 C CA . CYS A 1 489 ? 5.030 -2.570 -34.701 1.00 86.81 489 CYS A CA 1
ATOM 3925 C C . CYS A 1 489 ? 5.664 -2.316 -36.082 1.00 86.81 489 CYS A C 1
ATOM 3927 O O . CYS A 1 489 ? 4.989 -1.843 -36.994 1.00 86.81 489 CYS A O 1
ATOM 3929 N N . GLU A 1 490 ? 6.941 -2.672 -36.261 1.00 88.19 490 GLU A N 1
ATOM 3930 C CA . GLU A 1 490 ? 7.631 -2.535 -37.549 1.00 88.19 490 GLU A CA 1
ATOM 3931 C C . GLU A 1 490 ? 7.052 -3.475 -38.618 1.00 88.19 490 GLU A C 1
ATOM 3933 O O . GLU A 1 490 ? 6.822 -3.055 -39.749 1.00 88.19 490 GLU A O 1
ATOM 3938 N N . GLY A 1 491 ? 6.736 -4.721 -38.266 1.00 87.62 491 GLY A N 1
ATOM 3939 C CA . GLY A 1 491 ? 6.094 -5.672 -39.172 1.00 87.62 491 GLY A CA 1
ATOM 3940 C C . GLY A 1 491 ? 4.721 -5.224 -39.664 1.00 87.62 491 GLY A C 1
ATOM 3941 O O . GLY A 1 491 ? 4.391 -5.426 -40.829 1.00 87.62 491 GLY A O 1
ATOM 3942 N N . LEU A 1 492 ? 3.938 -4.561 -38.806 1.00 84.88 492 LEU A N 1
ATOM 3943 C CA . LEU A 1 492 ? 2.638 -3.994 -39.173 1.00 84.88 492 LEU A CA 1
ATOM 3944 C C . LEU A 1 492 ? 2.744 -2.759 -40.069 1.00 84.88 492 LEU A C 1
ATOM 3946 O O . LEU A 1 492 ? 1.780 -2.430 -40.755 1.00 84.88 492 LEU A O 1
ATOM 3950 N N . PHE A 1 493 ? 3.884 -2.067 -40.077 1.00 85.56 493 PHE A N 1
ATOM 3951 C CA . PHE A 1 493 ? 4.060 -0.851 -40.865 1.00 85.56 493 PHE A CA 1
ATOM 3952 C C . PHE A 1 493 ? 4.070 -1.131 -42.371 1.00 85.56 493 PHE A C 1
ATOM 3954 O O . PHE A 1 493 ? 3.347 -0.477 -43.121 1.00 85.56 493 PHE A O 1
ATOM 3961 N N . TYR A 1 494 ? 4.862 -2.102 -42.828 1.00 85.19 494 TYR A N 1
ATOM 3962 C CA . TYR A 1 494 ? 5.068 -2.285 -44.265 1.00 85.19 494 TYR A CA 1
ATOM 3963 C C . TYR A 1 494 ? 3.818 -2.724 -45.054 1.00 85.19 494 TYR A C 1
ATOM 3965 O O . TYR A 1 494 ? 3.617 -2.193 -46.147 1.00 85.19 494 TYR A O 1
ATOM 3973 N N . PRO A 1 495 ? 2.935 -3.612 -44.547 1.00 82.19 495 PRO A N 1
ATOM 3974 C CA . PRO A 1 495 ? 1.700 -3.984 -45.244 1.00 82.19 495 PRO A CA 1
ATOM 3975 C C . PRO A 1 495 ? 0.723 -2.822 -45.478 1.00 82.19 495 PRO A C 1
ATOM 3977 O O . PRO A 1 495 ? -0.159 -2.927 -46.327 1.00 82.19 495 PRO A O 1
ATOM 3980 N N . LEU A 1 496 ? 0.866 -1.711 -44.746 1.00 78.81 496 LEU A N 1
ATOM 3981 C CA . LEU A 1 496 ? 0.038 -0.512 -44.918 1.00 78.81 496 LEU A CA 1
ATOM 3982 C C . LEU A 1 496 ? 0.454 0.320 -46.140 1.00 78.81 496 LEU A C 1
ATOM 3984 O O . LEU A 1 496 ? -0.247 1.258 -46.525 1.00 78.81 496 LEU A O 1
ATOM 3988 N N . LEU A 1 497 ? 1.604 0.020 -46.746 1.00 78.94 497 LEU A N 1
ATOM 3989 C CA . LEU A 1 497 ? 2.170 0.825 -47.816 1.00 78.94 497 LEU A CA 1
ATOM 3990 C C . LEU A 1 497 ? 1.812 0.248 -49.183 1.00 78.94 497 LEU A C 1
ATOM 3992 O O . LEU A 1 497 ? 2.148 -0.883 -49.524 1.00 78.94 497 LEU A O 1
ATOM 3996 N N . SER A 1 498 ? 1.192 1.076 -50.024 1.00 79.19 498 SER A N 1
ATOM 3997 C CA . SER A 1 498 ? 1.146 0.790 -51.460 1.00 79.19 498 SER A CA 1
ATOM 3998 C C . SER A 1 498 ? 2.554 0.899 -52.072 1.00 79.19 498 SER A C 1
ATOM 4000 O O . SER A 1 498 ? 3.360 1.678 -51.556 1.00 79.19 498 SER A O 1
ATOM 4002 N N . PRO A 1 499 ? 2.852 0.243 -53.212 1.00 78.62 499 PRO A N 1
ATOM 4003 C CA . PRO A 1 499 ? 4.140 0.401 -53.898 1.00 78.62 499 PRO A CA 1
ATOM 4004 C C . PRO A 1 499 ? 4.501 1.865 -54.192 1.00 78.62 499 PRO A C 1
ATOM 4006 O O . PRO A 1 499 ? 5.648 2.272 -54.027 1.00 78.62 499 PRO A O 1
ATOM 4009 N N . SER A 1 500 ? 3.511 2.692 -54.556 1.00 78.50 500 SER A N 1
ATOM 4010 C CA . SER A 1 500 ? 3.711 4.137 -54.726 1.00 78.50 500 SER A CA 1
ATOM 4011 C C . SER A 1 500 ? 4.091 4.832 -53.422 1.00 78.50 500 SER A C 1
ATOM 4013 O O . SER A 1 500 ? 4.973 5.680 -53.418 1.00 78.50 500 SER A O 1
ATOM 4015 N N . THR A 1 501 ? 3.457 4.460 -52.310 1.00 77.88 501 THR A N 1
ATOM 4016 C CA . THR A 1 501 ? 3.728 5.058 -50.999 1.00 77.88 501 THR A CA 1
ATOM 4017 C C . THR A 1 501 ? 5.084 4.628 -50.449 1.00 77.88 501 THR A C 1
ATOM 4019 O O . THR A 1 501 ? 5.801 5.467 -49.918 1.00 77.88 501 THR A O 1
ATOM 4022 N N . ALA A 1 502 ? 5.454 3.355 -50.602 1.00 79.94 502 ALA A N 1
ATOM 4023 C CA . ALA A 1 502 ? 6.758 2.844 -50.189 1.00 79.94 502 ALA A CA 1
ATOM 4024 C C . ALA A 1 502 ? 7.897 3.552 -50.941 1.00 79.94 502 ALA A C 1
ATOM 4026 O O . ALA A 1 502 ? 8.838 4.040 -50.318 1.00 79.94 502 ALA A O 1
ATOM 4027 N N . ASN A 1 503 ? 7.748 3.710 -52.263 1.00 79.69 503 ASN A N 1
ATOM 4028 C CA . ASN A 1 503 ? 8.705 4.446 -53.087 1.00 79.69 503 ASN A CA 1
ATOM 4029 C C . ASN A 1 503 ? 8.798 5.929 -52.677 1.00 79.69 503 ASN A C 1
ATOM 4031 O O . ASN A 1 503 ? 9.888 6.479 -52.579 1.00 79.69 503 ASN A O 1
ATOM 4035 N N . TRP A 1 504 ? 7.664 6.576 -52.380 1.00 76.38 504 TRP A N 1
ATOM 4036 C CA . TRP A 1 504 ? 7.642 7.978 -51.937 1.00 76.38 504 TRP A CA 1
ATOM 4037 C C . TRP A 1 504 ? 8.226 8.202 -50.540 1.00 76.38 504 TRP A C 1
ATOM 4039 O O . TRP A 1 504 ? 8.775 9.267 -50.285 1.00 76.38 504 TRP A O 1
ATOM 4049 N N . LEU A 1 505 ? 8.095 7.229 -49.636 1.00 79.19 505 LEU A N 1
ATOM 4050 C CA . LEU A 1 505 ? 8.686 7.283 -48.295 1.00 79.19 505 LEU A CA 1
ATOM 4051 C C . LEU A 1 505 ? 10.151 6.827 -48.270 1.00 79.19 505 LEU A C 1
ATOM 4053 O O . LEU A 1 505 ? 10.765 6.866 -47.208 1.00 79.19 505 LEU A O 1
ATOM 4057 N N . HIS A 1 506 ? 10.700 6.392 -49.409 1.00 82.06 506 HIS A N 1
ATOM 4058 C CA . HIS A 1 506 ? 12.049 5.837 -49.519 1.00 82.06 506 HIS A CA 1
ATOM 4059 C C . HIS A 1 506 ? 12.313 4.678 -48.540 1.00 82.06 506 HIS A C 1
ATOM 4061 O O . HIS A 1 506 ? 13.408 4.554 -47.992 1.00 82.06 506 HIS A O 1
ATOM 4067 N N . VAL A 1 507 ? 11.311 3.821 -48.310 1.00 84.62 507 VAL A N 1
ATOM 4068 C CA . VAL A 1 507 ? 11.449 2.640 -47.442 1.00 84.62 507 VAL A CA 1
ATOM 4069 C C . VAL A 1 507 ? 11.693 1.375 -48.272 1.00 84.62 507 VAL A C 1
ATOM 4071 O O . VAL A 1 507 ? 11.089 1.230 -49.337 1.00 84.62 507 VAL A O 1
ATOM 4074 N N . PRO A 1 508 ? 12.553 0.449 -47.810 1.00 86.94 508 PRO A N 1
ATOM 4075 C CA . PRO A 1 508 ? 12.813 -0.799 -48.523 1.00 86.94 508 PRO A CA 1
ATOM 4076 C C . PRO A 1 508 ? 11.561 -1.681 -48.573 1.00 86.94 508 PRO A C 1
ATOM 4078 O O . PRO A 1 508 ? 10.790 -1.741 -47.610 1.00 86.94 508 PRO A O 1
ATOM 4081 N N . GLY A 1 509 ? 11.364 -2.391 -49.686 1.00 85.50 509 GLY A N 1
ATOM 4082 C CA . GLY A 1 509 ? 10.254 -3.336 -49.817 1.00 85.50 509 GLY A CA 1
ATOM 4083 C C . GLY A 1 509 ? 10.444 -4.569 -48.921 1.00 85.50 509 GLY A C 1
ATOM 4084 O O . GLY A 1 509 ? 11.523 -5.167 -48.957 1.00 85.50 509 GLY A O 1
ATOM 4085 N N . PRO A 1 510 ? 9.444 -4.993 -48.123 1.00 89.44 510 PRO A N 1
ATOM 4086 C CA . PRO A 1 510 ? 9.529 -6.242 -47.371 1.00 89.44 510 PRO A CA 1
ATOM 4087 C C . PRO A 1 510 ? 9.321 -7.449 -48.302 1.00 89.44 510 PRO A C 1
ATOM 4089 O O . PRO A 1 510 ? 8.508 -7.407 -49.224 1.00 89.44 510 PRO A O 1
ATOM 4092 N N . PHE A 1 511 ? 10.003 -8.554 -48.020 1.00 89.50 511 PHE A N 1
ATOM 4093 C CA . PHE A 1 511 ? 9.736 -9.858 -48.628 1.00 89.50 511 PHE A CA 1
ATOM 4094 C C . PHE A 1 511 ? 8.918 -10.737 -47.683 1.00 89.50 511 PHE A C 1
ATOM 4096 O O . PHE A 1 511 ? 7.839 -11.197 -48.042 1.00 89.50 511 PHE A O 1
ATOM 4103 N N . CYS A 1 512 ? 9.400 -10.939 -46.457 1.00 89.62 512 CYS A N 1
ATOM 4104 C CA . CYS A 1 512 ? 8.702 -11.715 -45.437 1.00 89.62 512 CYS A CA 1
ATOM 4105 C C . CYS A 1 512 ? 8.933 -11.133 -44.045 1.00 89.62 512 CYS A C 1
ATOM 4107 O O . CYS A 1 512 ? 9.937 -10.468 -43.788 1.00 89.62 512 CYS A O 1
ATOM 4109 N N . TYR A 1 513 ? 7.989 -11.398 -43.150 1.00 91.44 513 TYR A N 1
ATOM 4110 C CA . TYR A 1 513 ? 7.982 -10.919 -41.777 1.00 91.44 513 TYR A CA 1
ATOM 4111 C C . TYR A 1 513 ? 7.505 -12.037 -40.849 1.00 91.44 513 TYR A C 1
ATOM 4113 O O . TYR A 1 513 ? 6.521 -12.715 -41.148 1.00 91.44 513 TYR A O 1
ATOM 4121 N N . LYS A 1 514 ? 8.188 -12.185 -39.715 1.00 91.25 514 LYS A N 1
ATOM 4122 C CA . LYS A 1 514 ? 7.852 -13.109 -38.638 1.00 91.25 514 LYS A CA 1
ATOM 4123 C C . LYS A 1 514 ? 7.535 -12.328 -37.367 1.00 91.25 514 LYS A C 1
ATOM 4125 O O . LYS A 1 514 ? 8.380 -11.606 -36.827 1.00 91.25 514 LYS A O 1
ATOM 4130 N N . GLU A 1 515 ? 6.306 -12.500 -36.893 1.00 90.50 515 GLU A N 1
ATOM 4131 C CA . GLU A 1 515 ? 5.843 -11.947 -35.625 1.00 90.50 515 GLU A CA 1
ATOM 4132 C C . GLU A 1 515 ? 6.450 -12.686 -34.429 1.00 90.50 515 GLU A C 1
ATOM 4134 O O . GLU A 1 515 ? 6.735 -13.877 -34.510 1.00 90.50 515 GLU A O 1
ATOM 4139 N N . ILE A 1 516 ? 6.633 -11.969 -33.317 1.00 86.31 516 ILE A N 1
ATOM 4140 C CA . ILE A 1 516 ? 6.901 -12.578 -32.013 1.00 86.31 516 ILE A CA 1
ATOM 4141 C C . ILE A 1 516 ? 5.558 -12.758 -31.298 1.00 86.31 516 ILE A C 1
ATOM 4143 O O . ILE A 1 516 ? 4.993 -11.778 -30.798 1.00 86.31 516 ILE A O 1
ATOM 4147 N N . ALA A 1 517 ? 5.039 -13.985 -31.283 1.00 74.88 517 ALA A N 1
ATOM 4148 C CA . ALA A 1 517 ? 3.750 -14.333 -30.690 1.00 74.88 517 ALA A CA 1
ATOM 4149 C C . ALA A 1 517 ? 3.905 -14.917 -29.278 1.00 74.88 517 ALA A C 1
ATOM 4151 O O . ALA A 1 517 ? 3.111 -14.592 -28.391 1.00 74.88 517 ALA A O 1
ATOM 4152 N N . GLU A 1 518 ? 4.942 -15.730 -29.058 1.00 70.81 518 GLU A N 1
ATOM 4153 C CA . GLU A 1 518 ? 5.179 -16.441 -27.797 1.00 70.81 518 GLU A CA 1
ATOM 4154 C C . GLU A 1 518 ? 6.570 -16.183 -27.200 1.00 70.81 518 GLU A C 1
ATOM 4156 O O . GLU A 1 518 ? 7.550 -15.894 -27.900 1.00 70.81 518 GLU A O 1
ATOM 4161 N N . ASP A 1 519 ? 6.654 -16.288 -25.869 1.00 54.44 519 ASP A N 1
ATOM 4162 C CA . ASP A 1 519 ? 7.888 -16.101 -25.104 1.00 54.44 519 ASP A CA 1
ATOM 4163 C C . ASP A 1 519 ? 8.986 -17.062 -25.596 1.00 54.44 519 ASP A C 1
ATOM 4165 O O . ASP A 1 519 ? 8.832 -18.282 -25.567 1.00 54.44 519 ASP A O 1
ATOM 4169 N N . GLY A 1 520 ? 10.122 -16.499 -26.024 1.00 60.53 520 GLY A N 1
ATOM 4170 C CA . GLY A 1 520 ? 11.261 -17.254 -26.562 1.00 60.53 520 GLY A CA 1
ATOM 4171 C C . GLY A 1 520 ? 11.369 -17.279 -28.090 1.00 60.53 520 GLY A C 1
ATOM 4172 O O . GLY A 1 520 ? 12.376 -17.759 -28.606 1.00 60.53 520 GLY A O 1
ATOM 4173 N N . GLU A 1 521 ? 10.396 -16.730 -28.820 1.00 75.38 521 GLU A N 1
ATOM 4174 C CA . GLU A 1 521 ? 10.514 -16.544 -30.269 1.00 75.38 521 GLU A CA 1
ATOM 4175 C C . GLU A 1 521 ? 11.402 -15.347 -30.637 1.00 75.38 521 GLU A C 1
ATOM 4177 O O . GLU A 1 521 ? 11.394 -14.303 -29.978 1.00 75.38 521 GLU A O 1
ATOM 4182 N N . VAL A 1 522 ? 12.134 -15.487 -31.746 1.00 84.38 522 VAL A N 1
ATOM 4183 C CA . VAL A 1 522 ? 12.853 -14.389 -32.399 1.00 84.38 522 VAL A CA 1
ATOM 4184 C C . VAL A 1 522 ? 12.065 -13.962 -33.631 1.00 84.38 522 VAL A C 1
ATOM 4186 O O . VAL A 1 522 ? 11.830 -14.754 -34.545 1.00 84.38 522 VAL A O 1
ATOM 4189 N N . GLY A 1 523 ? 11.650 -12.698 -33.635 1.00 89.62 523 GLY A N 1
ATOM 4190 C CA . GLY A 1 523 ? 11.004 -12.061 -34.776 1.00 89.62 523 GLY A CA 1
ATOM 4191 C C . GLY A 1 523 ? 12.034 -11.550 -35.761 1.00 89.62 523 GLY A C 1
ATOM 4192 O O . GLY A 1 523 ? 13.100 -11.064 -35.357 1.00 89.62 523 GLY A O 1
ATOM 4193 N N . HIS A 1 524 ? 11.705 -11.635 -37.044 1.00 93.19 524 HIS A N 1
ATOM 4194 C CA . HIS A 1 524 ? 12.577 -11.177 -38.114 1.00 93.19 524 HIS A CA 1
ATOM 4195 C C . HIS A 1 524 ? 11.808 -10.606 -39.298 1.00 93.19 524 HIS A C 1
ATOM 4197 O O . HIS A 1 524 ? 10.606 -10.800 -39.459 1.00 93.19 524 HIS A O 1
ATOM 4203 N N . LEU A 1 525 ? 12.538 -9.897 -40.144 1.00 93.44 525 LEU A N 1
ATOM 4204 C CA . LEU A 1 525 ? 12.057 -9.224 -41.333 1.00 93.44 525 LEU A CA 1
ATOM 4205 C C . LEU A 1 525 ? 13.128 -9.348 -42.418 1.00 93.44 525 LEU A C 1
ATOM 4207 O O . LEU A 1 525 ? 14.294 -9.010 -42.195 1.00 93.44 525 LEU A O 1
ATOM 4211 N N . MET A 1 526 ? 12.730 -9.817 -43.596 1.00 93.94 526 MET A N 1
ATOM 4212 C CA . MET A 1 526 ? 13.567 -9.792 -44.791 1.00 93.94 526 MET A CA 1
ATOM 4213 C C . MET A 1 526 ? 13.076 -8.704 -45.722 1.00 93.94 526 MET A C 1
ATOM 4215 O O . MET A 1 526 ? 11.882 -8.618 -45.991 1.00 93.94 526 MET A O 1
ATOM 4219 N N . MET A 1 527 ? 13.988 -7.875 -46.212 1.00 92.31 527 MET A N 1
ATOM 4220 C CA . MET A 1 527 ? 13.652 -6.712 -47.029 1.00 92.31 527 MET A CA 1
ATOM 4221 C C . MET A 1 527 ? 14.681 -6.472 -48.128 1.00 92.31 527 MET A C 1
ATOM 4223 O O . MET A 1 527 ? 15.785 -7.026 -48.117 1.00 92.31 527 MET A O 1
ATOM 4227 N N . GLU A 1 528 ? 14.310 -5.628 -49.077 1.00 90.94 528 GLU A N 1
ATOM 4228 C CA . GLU A 1 528 ? 15.166 -5.169 -50.158 1.00 90.94 528 GLU A CA 1
ATOM 4229 C C . GLU A 1 528 ? 16.482 -4.573 -49.637 1.00 90.94 528 GLU A C 1
ATOM 4231 O O . GLU A 1 528 ? 16.523 -3.835 -48.650 1.00 90.94 528 GLU A O 1
ATOM 4236 N N . HIS A 1 529 ? 17.578 -4.885 -50.329 1.00 90.69 529 HIS A N 1
ATOM 4237 C CA . HIS A 1 529 ? 18.853 -4.220 -50.107 1.00 90.69 529 HIS A CA 1
ATOM 4238 C C . HIS A 1 529 ? 18.956 -2.961 -50.973 1.00 90.69 529 HIS A C 1
ATOM 4240 O O . HIS A 1 529 ? 19.088 -3.057 -52.193 1.00 90.69 529 HIS A O 1
ATOM 4246 N N . ILE A 1 530 ? 18.979 -1.795 -50.329 1.00 86.38 530 ILE A N 1
ATOM 4247 C CA . ILE A 1 530 ? 19.181 -0.504 -50.992 1.00 86.38 530 ILE A CA 1
ATOM 4248 C C . ILE A 1 530 ? 20.680 -0.189 -51.049 1.00 86.38 530 ILE A C 1
ATOM 4250 O O . ILE A 1 530 ? 21.356 -0.158 -50.022 1.00 86.38 530 ILE A O 1
ATOM 4254 N N . GLU A 1 531 ? 21.208 0.037 -52.253 1.00 83.62 531 GLU A N 1
ATOM 4255 C CA . GLU A 1 531 ? 22.588 0.503 -52.438 1.00 83.62 531 GLU A CA 1
ATOM 4256 C C . GLU A 1 531 ? 22.685 1.989 -52.053 1.00 83.62 531 GLU A C 1
ATOM 4258 O O . GLU A 1 531 ? 21.895 2.815 -52.511 1.00 83.62 531 GLU A O 1
ATOM 4263 N N . GLY A 1 532 ? 23.661 2.339 -51.216 1.00 78.12 532 GLY A N 1
ATOM 4264 C CA . GLY A 1 532 ? 23.848 3.707 -50.740 1.00 78.12 532 GLY A CA 1
ATOM 4265 C C . GLY A 1 532 ? 24.954 3.823 -49.695 1.00 78.12 532 GLY A C 1
ATOM 4266 O O . GLY A 1 532 ? 25.584 2.831 -49.323 1.00 78.12 532 GLY A O 1
ATOM 4267 N N . THR A 1 533 ? 25.177 5.047 -49.221 1.00 69.94 533 THR A N 1
ATOM 4268 C CA . THR A 1 533 ? 26.139 5.353 -48.156 1.00 69.94 533 THR A CA 1
ATOM 4269 C C . THR A 1 533 ? 25.376 5.747 -46.898 1.00 69.94 533 THR A C 1
ATOM 4271 O O . THR A 1 533 ? 24.497 6.605 -46.956 1.00 69.94 533 THR A O 1
ATOM 4274 N N . SER A 1 534 ? 25.703 5.129 -45.765 1.00 67.25 534 SER A N 1
ATOM 4275 C CA . SER A 1 534 ? 25.244 5.582 -44.450 1.00 67.25 534 SER A CA 1
ATOM 4276 C C . SER A 1 534 ? 26.219 6.606 -43.880 1.00 67.25 534 SER A C 1
ATOM 4278 O O . SER A 1 534 ? 27.428 6.458 -44.046 1.00 67.25 534 SER A O 1
ATOM 4280 N N . PHE A 1 535 ? 25.691 7.600 -43.177 1.00 67.94 535 PHE A N 1
ATOM 4281 C CA . PHE A 1 535 ? 26.478 8.551 -42.398 1.00 67.94 535 PHE A CA 1
ATOM 4282 C C . PHE A 1 535 ? 26.739 8.008 -40.991 1.00 67.94 535 PHE A C 1
ATOM 4284 O O . PHE A 1 535 ? 25.876 7.333 -40.421 1.00 67.94 535 PHE A O 1
ATOM 4291 N N . ASP A 1 536 ? 27.908 8.311 -40.432 1.00 64.81 536 ASP A N 1
ATOM 4292 C CA . ASP A 1 536 ? 28.191 8.046 -39.025 1.00 64.81 536 ASP A CA 1
ATOM 4293 C C . ASP A 1 536 ? 27.479 9.074 -38.132 1.00 64.81 536 ASP A C 1
ATOM 4295 O O . ASP A 1 536 ? 27.094 10.160 -38.564 1.00 64.81 536 ASP A O 1
ATOM 4299 N N . CYS A 1 537 ? 27.319 8.762 -36.843 1.00 63.38 537 CYS A N 1
ATOM 4300 C CA . CYS A 1 537 ? 26.591 9.626 -35.904 1.00 63.38 537 CYS A CA 1
ATOM 4301 C C . CYS A 1 537 ? 27.230 11.010 -35.671 1.00 63.38 537 CYS A C 1
ATOM 4303 O O . CYS A 1 537 ? 26.590 11.886 -35.095 1.00 63.38 537 CYS A O 1
ATOM 4305 N N . TYR A 1 538 ? 28.482 11.208 -36.085 1.00 70.31 538 TYR A N 1
ATOM 4306 C CA . TYR A 1 538 ? 29.191 12.489 -36.017 1.00 70.31 538 TYR A CA 1
ATOM 4307 C C . TYR A 1 538 ? 29.180 13.267 -37.338 1.00 70.31 538 TYR A C 1
ATOM 4309 O O . TYR A 1 538 ? 29.640 14.409 -37.365 1.00 70.31 538 TYR A O 1
ATOM 4317 N N . ASP A 1 539 ? 28.664 12.680 -38.416 1.00 74.94 539 ASP A N 1
ATOM 4318 C CA . ASP A 1 539 ? 28.518 13.374 -39.687 1.00 74.94 539 ASP A CA 1
ATOM 4319 C C . ASP A 1 539 ? 27.296 14.304 -39.654 1.00 74.94 539 ASP A C 1
ATOM 4321 O O . ASP A 1 539 ? 26.349 14.131 -38.881 1.00 74.94 539 ASP A O 1
ATOM 4325 N N . HIS A 1 540 ? 27.313 15.339 -40.490 1.00 78.81 540 HIS A N 1
ATOM 4326 C CA . HIS A 1 540 ? 26.245 16.332 -40.552 1.00 78.81 540 HIS A CA 1
ATOM 4327 C C . HIS A 1 540 ? 25.603 16.333 -41.934 1.00 78.81 540 HIS A C 1
ATOM 4329 O O . HIS A 1 540 ? 26.296 16.442 -42.943 1.00 78.81 540 HIS A O 1
ATOM 4335 N N . CYS A 1 541 ? 24.272 16.274 -41.970 1.00 81.25 541 CYS A N 1
ATOM 4336 C CA . CYS A 1 541 ? 23.511 16.513 -43.190 1.00 81.25 541 CYS A CA 1
ATOM 4337 C C . CYS A 1 541 ? 23.551 18.005 -43.547 1.00 81.25 541 CYS A C 1
ATOM 4339 O O . CYS A 1 541 ? 23.414 18.879 -42.685 1.00 81.25 541 CYS A O 1
ATOM 4341 N N . SER A 1 542 ? 23.681 18.308 -44.831 1.00 87.62 542 SER A N 1
ATOM 4342 C CA . SER A 1 542 ? 23.390 19.632 -45.371 1.00 87.62 542 SER A CA 1
ATOM 4343 C C . SER A 1 542 ? 21.901 19.965 -45.226 1.00 87.62 542 SER A C 1
ATOM 4345 O O . SER A 1 542 ? 21.047 19.084 -45.121 1.00 87.62 542 SER A O 1
ATOM 4347 N N . ILE A 1 543 ? 21.562 21.257 -45.270 1.00 90.38 543 ILE A N 1
ATOM 4348 C CA . ILE A 1 543 ? 20.161 21.704 -45.207 1.00 90.38 543 ILE A CA 1
ATOM 4349 C C . ILE A 1 543 ? 19.321 21.070 -46.322 1.00 90.38 543 ILE A C 1
ATOM 4351 O O . ILE A 1 543 ? 18.214 20.616 -46.057 1.00 90.38 543 ILE A O 1
ATOM 4355 N N . THR A 1 544 ? 19.866 20.953 -47.534 1.00 91.31 544 THR A N 1
ATOM 4356 C CA . THR A 1 544 ? 19.179 20.331 -48.674 1.00 91.31 544 THR A CA 1
ATOM 4357 C C . THR A 1 544 ? 18.858 18.853 -48.433 1.00 91.31 544 THR A C 1
ATOM 4359 O O . THR A 1 544 ? 17.820 18.367 -48.875 1.00 91.31 544 THR A O 1
ATOM 4362 N N . GLU A 1 545 ? 19.724 18.120 -47.731 1.00 86.25 545 GLU A N 1
ATOM 4363 C CA . GLU A 1 545 ? 19.467 16.723 -47.348 1.00 86.25 545 GLU A CA 1
ATOM 4364 C C . GLU A 1 545 ? 18.408 16.646 -46.238 1.00 86.25 545 GLU A C 1
ATOM 4366 O O . GLU A 1 545 ? 17.489 15.831 -46.311 1.00 86.25 545 GLU A O 1
ATOM 4371 N N . VAL A 1 546 ? 18.460 17.549 -45.253 1.00 86.44 546 VAL A N 1
ATOM 4372 C CA . VAL A 1 546 ? 17.438 17.645 -44.196 1.00 86.44 546 VAL A CA 1
ATOM 4373 C C . VAL A 1 546 ? 16.058 17.982 -44.776 1.00 86.44 546 VAL A C 1
ATOM 4375 O O . VAL A 1 546 ? 15.060 17.405 -44.349 1.00 86.44 546 VAL A O 1
ATOM 4378 N N . GLU A 1 547 ? 15.974 18.864 -45.774 1.00 88.19 547 GLU A N 1
ATOM 4379 C CA . GLU A 1 547 ? 14.719 19.203 -46.461 1.00 88.19 547 GLU A CA 1
ATOM 4380 C C . GLU A 1 547 ? 14.070 17.982 -47.134 1.00 88.19 547 GLU A C 1
ATOM 4382 O O . GLU A 1 547 ? 12.844 17.836 -47.090 1.00 88.19 547 GLU A O 1
ATOM 4387 N N . GLN A 1 548 ? 14.867 17.068 -47.696 1.00 84.81 548 GLN A N 1
ATOM 4388 C CA . GLN A 1 548 ? 14.370 15.811 -48.276 1.00 84.81 548 GLN A CA 1
ATOM 4389 C C . GLN A 1 548 ? 13.785 14.886 -47.197 1.00 84.81 548 GLN A C 1
ATOM 4391 O O . GLN A 1 548 ? 12.706 14.309 -47.379 1.00 84.81 548 GLN A O 1
ATOM 4396 N N . ILE A 1 549 ? 14.445 14.801 -46.037 1.00 83.75 549 ILE A N 1
ATOM 4397 C CA . ILE A 1 549 ? 13.971 14.021 -44.885 1.00 83.75 549 ILE A CA 1
ATOM 4398 C C . ILE A 1 549 ? 12.664 14.610 -44.338 1.00 83.75 549 ILE A C 1
ATOM 4400 O O . ILE A 1 549 ? 11.684 13.884 -44.161 1.00 83.75 549 ILE A O 1
ATOM 4404 N N . ILE A 1 550 ? 12.613 15.928 -44.113 1.00 84.94 550 ILE A N 1
ATOM 4405 C CA . ILE A 1 550 ? 11.410 16.619 -43.622 1.00 84.94 550 ILE A CA 1
ATOM 4406 C C . ILE A 1 550 ? 10.245 16.418 -44.591 1.00 84.94 550 ILE A C 1
ATOM 4408 O O . ILE A 1 550 ? 9.131 16.139 -44.147 1.00 84.94 550 ILE A O 1
ATOM 4412 N N . SER A 1 551 ? 10.497 16.510 -45.898 1.00 83.19 551 SER A N 1
ATOM 4413 C CA . SER A 1 551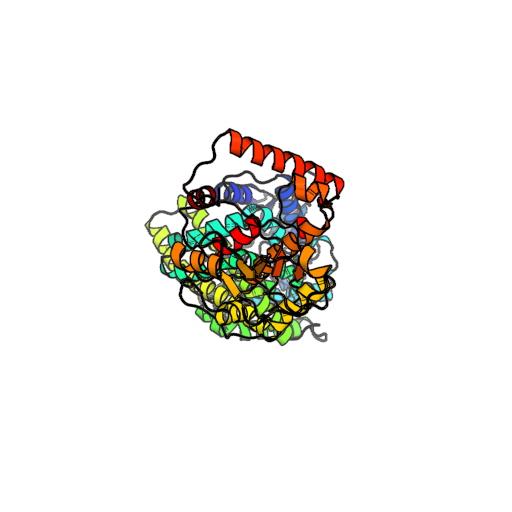 ? 9.476 16.270 -46.922 1.00 83.19 551 SER A CA 1
ATOM 4414 C C . SER A 1 551 ? 8.912 14.850 -46.826 1.00 83.19 551 SER A C 1
ATOM 4416 O O . SER A 1 551 ? 7.696 14.675 -46.850 1.00 83.19 551 SER A O 1
ATOM 4418 N N . SER A 1 552 ? 9.766 13.846 -46.614 1.00 80.75 552 SER A N 1
ATOM 4419 C CA . SER A 1 552 ? 9.340 12.452 -46.426 1.00 80.75 552 SER A CA 1
ATOM 4420 C C . SER A 1 552 ? 8.517 12.264 -45.138 1.00 80.75 552 SER A C 1
ATOM 4422 O O . SER A 1 552 ? 7.463 11.626 -45.154 1.00 80.75 552 SER A O 1
ATOM 4424 N N . ILE A 1 553 ? 8.927 12.886 -44.023 1.00 80.75 553 ILE A N 1
ATOM 4425 C CA . ILE A 1 553 ? 8.199 12.838 -42.738 1.00 80.75 553 ILE A CA 1
ATOM 4426 C C . ILE A 1 553 ? 6.833 13.532 -42.834 1.00 80.75 553 ILE A C 1
ATOM 4428 O O . ILE A 1 553 ? 5.836 13.014 -42.325 1.00 80.75 553 ILE A O 1
ATOM 4432 N N . ALA A 1 554 ? 6.764 14.691 -43.495 1.00 81.31 554 ALA A N 1
ATOM 4433 C CA . ALA A 1 554 ? 5.524 15.441 -43.685 1.00 81.31 554 ALA A CA 1
ATOM 4434 C C . ALA A 1 554 ? 4.471 14.634 -44.465 1.00 81.31 554 ALA A C 1
ATOM 4436 O O . ALA A 1 554 ? 3.275 14.841 -44.275 1.00 81.31 554 ALA A O 1
ATOM 4437 N N . LEU A 1 555 ? 4.905 13.687 -45.301 1.00 73.31 555 LEU A N 1
ATOM 4438 C CA . LEU A 1 555 ? 4.035 12.790 -46.063 1.00 73.31 555 LEU A CA 1
ATOM 4439 C C . LEU A 1 555 ? 3.595 11.552 -45.268 1.00 73.31 555 LEU A C 1
ATOM 4441 O O . LEU A 1 555 ? 2.498 11.038 -45.493 1.00 73.31 555 LEU A O 1
ATOM 4445 N N . LEU A 1 556 ? 4.399 11.103 -44.301 1.00 77.44 556 LEU A N 1
ATOM 4446 C CA . LEU A 1 556 ? 4.045 10.002 -43.400 1.00 77.44 556 LEU A CA 1
ATOM 4447 C C . LEU A 1 556 ? 2.882 10.374 -42.462 1.00 77.44 556 LEU A C 1
ATOM 4449 O O . LEU A 1 556 ? 2.014 9.549 -42.171 1.00 77.44 556 LEU A O 1
ATOM 4453 N N . GLN A 1 557 ? 2.830 11.628 -42.004 1.00 78.56 557 GLN A N 1
ATOM 4454 C CA . GLN A 1 557 ? 1.822 12.090 -41.042 1.00 78.56 557 GLN A CA 1
ATOM 4455 C C . GLN A 1 557 ? 0.373 11.970 -41.569 1.00 78.56 557 GLN A C 1
ATOM 4457 O O . GLN A 1 557 ? -0.452 11.388 -40.861 1.00 78.56 557 GLN A O 1
ATOM 4462 N N . PRO A 1 558 ? 0.021 12.411 -42.796 1.00 78.06 558 PRO A N 1
ATOM 4463 C CA . PRO A 1 558 ? -1.302 12.182 -43.386 1.00 78.06 558 PRO A CA 1
ATOM 4464 C C . PRO A 1 558 ? -1.704 10.708 -43.504 1.00 78.06 558 PRO A C 1
ATOM 4466 O O . PRO A 1 558 ? -2.882 10.385 -43.336 1.00 78.06 558 PRO A O 1
ATOM 4469 N N . LEU A 1 559 ? -0.746 9.810 -43.767 1.00 73.88 559 LEU A N 1
ATOM 4470 C CA . LEU A 1 559 ? -1.007 8.369 -43.844 1.00 73.88 559 LEU A CA 1
ATOM 4471 C C . LEU A 1 559 ? -1.554 7.824 -42.522 1.00 73.88 559 LEU A C 1
ATOM 4473 O O . LEU A 1 559 ? -2.488 7.025 -42.532 1.00 73.88 559 LEU A O 1
ATOM 4477 N N . SER A 1 560 ? -1.047 8.325 -41.392 1.00 72.00 560 SER A N 1
ATOM 4478 C CA . SER A 1 560 ? -1.518 7.908 -40.067 1.00 72.00 560 SER A CA 1
ATOM 4479 C C . SER A 1 560 ? -3.004 8.204 -39.825 1.00 72.00 560 SER A C 1
ATOM 4481 O O . SER A 1 560 ? -3.699 7.398 -39.204 1.00 72.00 560 SER A O 1
ATOM 4483 N N . PHE A 1 561 ? -3.515 9.310 -40.380 1.00 73.56 561 PHE A N 1
ATOM 4484 C CA . PHE A 1 561 ? -4.934 9.670 -40.321 1.00 73.56 561 PHE A CA 1
ATOM 4485 C C . PHE A 1 561 ? -5.775 8.860 -41.308 1.00 73.56 561 PHE A C 1
ATOM 4487 O O . PHE A 1 561 ? -6.883 8.438 -40.975 1.00 73.56 561 PHE A O 1
ATOM 4494 N N . LYS A 1 562 ? -5.257 8.639 -42.523 1.00 74.19 562 LYS A N 1
ATOM 4495 C CA . LYS A 1 562 ? -5.957 7.894 -43.576 1.00 74.19 562 LYS A CA 1
ATOM 4496 C C . LYS A 1 562 ? -6.203 6.437 -43.172 1.00 74.19 562 LYS A C 1
ATOM 4498 O O . LYS A 1 562 ? -7.314 5.946 -43.348 1.00 74.19 562 LYS A O 1
ATOM 4503 N N . GLU A 1 563 ? -5.200 5.795 -42.578 1.00 70.94 563 GLU A N 1
ATOM 4504 C CA . GLU A 1 563 ? -5.249 4.387 -42.159 1.00 70.94 563 GLU A CA 1
ATOM 4505 C C . GLU A 1 563 ? -5.808 4.188 -40.734 1.00 70.94 563 GLU A C 1
ATOM 4507 O O . GLU A 1 563 ? -5.842 3.065 -40.231 1.00 70.94 563 GLU A O 1
ATOM 4512 N N . LYS A 1 564 ? -6.270 5.265 -40.070 1.00 69.69 564 LYS A N 1
ATOM 4513 C CA . LYS A 1 564 ? -6.821 5.247 -38.697 1.00 69.69 564 LYS A CA 1
ATOM 4514 C C . LYS A 1 564 ? -5.923 4.496 -37.706 1.00 69.69 564 LYS A C 1
ATOM 4516 O O . LYS A 1 564 ? -6.389 3.673 -36.911 1.00 69.69 564 LYS A O 1
ATOM 4521 N N . LEU A 1 565 ? -4.613 4.754 -37.764 1.00 68.62 565 LEU A N 1
ATOM 4522 C CA . LEU A 1 565 ? -3.627 4.034 -36.945 1.00 68.62 565 LEU A CA 1
ATOM 4523 C C . LEU A 1 565 ? -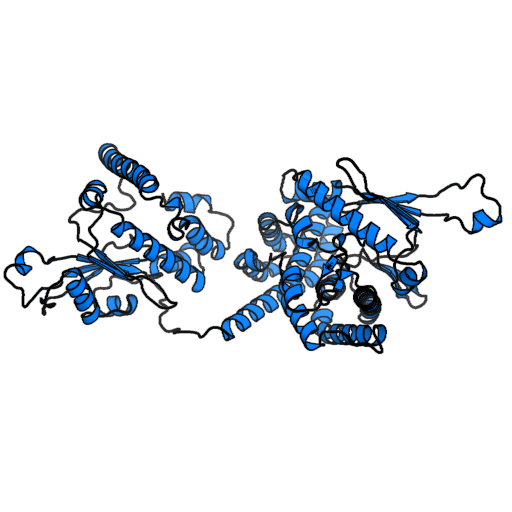3.839 4.265 -35.440 1.00 68.62 565 LEU A C 1
ATOM 4525 O O . LEU A 1 565 ? -3.472 3.427 -34.622 1.00 68.62 565 LEU A O 1
ATOM 4529 N N . ASP A 1 566 ? -4.520 5.350 -35.066 1.00 64.94 566 ASP A N 1
ATOM 4530 C CA . ASP A 1 566 ? -4.969 5.657 -33.705 1.00 64.94 566 ASP A CA 1
ATOM 4531 C C . ASP A 1 566 ? -5.974 4.637 -33.130 1.00 64.94 566 ASP A C 1
ATOM 4533 O O . ASP A 1 566 ? -6.202 4.594 -31.915 1.00 64.94 566 ASP A O 1
ATOM 4537 N N . GLN A 1 567 ? -6.574 3.796 -33.973 1.00 65.50 567 GLN A N 1
ATOM 4538 C CA . GLN A 1 567 ? -7.510 2.744 -33.567 1.00 65.50 567 GLN A CA 1
ATOM 4539 C C . GLN A 1 567 ? -6.824 1.386 -33.370 1.00 65.50 567 GLN A C 1
ATOM 4541 O O . GLN A 1 567 ? -7.372 0.527 -32.677 1.00 65.50 567 GLN A O 1
ATOM 4546 N N . GLN A 1 568 ? -5.610 1.215 -33.895 1.00 68.94 568 GLN A N 1
ATOM 4547 C CA . GLN A 1 568 ? -4.818 -0.007 -33.764 1.00 68.94 568 GLN A CA 1
ATOM 4548 C C . GLN A 1 568 ? -4.022 0.014 -32.449 1.00 68.94 568 GLN A C 1
ATOM 4550 O O . GLN A 1 568 ? -3.448 1.033 -32.060 1.00 68.94 568 GLN A O 1
ATOM 4555 N N . LYS A 1 569 ? -4.034 -1.090 -31.694 1.00 68.75 569 LYS A N 1
ATOM 4556 C CA . LYS A 1 569 ? -3.483 -1.123 -30.324 1.00 68.75 569 LYS A CA 1
ATOM 4557 C C . LYS A 1 569 ? -1.956 -1.112 -30.320 1.00 68.75 569 LYS A C 1
ATOM 4559 O O . LYS A 1 569 ? -1.348 -0.580 -29.395 1.00 68.75 569 LYS A O 1
ATOM 4564 N N . GLU A 1 570 ? -1.361 -1.664 -31.360 1.00 67.69 570 GLU A N 1
ATOM 4565 C CA . GLU A 1 570 ? 0.064 -1.883 -31.552 1.00 67.69 570 GLU A CA 1
ATOM 4566 C C . GLU A 1 570 ? 0.784 -0.549 -31.809 1.00 67.69 570 GLU A C 1
ATOM 4568 O O . GLU A 1 570 ? 1.844 -0.299 -31.237 1.00 67.69 570 GLU A O 1
ATOM 4573 N N . PHE A 1 571 ? 0.132 0.385 -32.514 1.00 70.38 571 PHE A N 1
ATOM 4574 C CA . PHE A 1 571 ? 0.622 1.751 -32.747 1.00 70.38 571 PHE A CA 1
ATOM 4575 C C . PHE A 1 571 ? 0.411 2.714 -31.560 1.00 70.38 571 PHE A C 1
ATOM 4577 O O . PHE A 1 571 ? 0.925 3.832 -31.572 1.00 70.38 571 PHE A O 1
ATOM 4584 N N . LYS A 1 572 ? -0.284 2.297 -30.487 1.00 71.25 572 LYS A N 1
ATOM 4585 C CA . LYS A 1 572 ? -0.379 3.066 -29.220 1.00 71.25 572 LYS A CA 1
ATOM 4586 C C . LYS A 1 572 ? 0.821 2.860 -28.300 1.00 71.25 572 LYS A C 1
ATOM 4588 O O . LYS A 1 572 ? 0.882 3.428 -27.204 1.00 71.25 572 LYS A O 1
ATOM 4593 N N . TRP A 1 573 ? 1.762 2.018 -28.707 1.00 71.94 573 TRP A N 1
ATOM 4594 C CA . TRP A 1 573 ? 2.973 1.770 -27.955 1.00 71.94 573 TRP A CA 1
ATOM 4595 C C . TRP A 1 573 ? 3.920 2.973 -28.009 1.00 71.94 573 TRP A C 1
ATOM 4597 O O . TRP A 1 573 ? 4.227 3.505 -29.070 1.00 71.94 573 TRP A O 1
ATOM 4607 N N . ASN A 1 574 ? 4.414 3.393 -26.842 1.00 74.69 574 ASN A N 1
ATOM 4608 C CA . ASN A 1 574 ? 5.451 4.413 -26.746 1.00 74.69 574 ASN A CA 1
ATOM 4609 C C . ASN A 1 574 ? 6.824 3.736 -26.533 1.00 74.69 574 ASN A C 1
ATOM 4611 O O . ASN A 1 574 ? 7.091 3.254 -25.416 1.00 74.69 574 ASN A O 1
ATOM 4615 N N . PRO A 1 575 ? 7.698 3.710 -27.559 1.00 68.25 575 PRO A N 1
ATOM 4616 C CA . PRO A 1 575 ? 9.008 3.071 -27.468 1.00 68.25 575 PRO A CA 1
ATOM 4617 C C . PRO A 1 575 ? 9.896 3.767 -26.434 1.00 68.25 575 PRO A C 1
ATOM 4619 O O . PRO A 1 575 ? 10.510 3.101 -25.606 1.00 68.25 575 PRO A O 1
ATOM 4622 N N . TRP A 1 576 ? 9.866 5.100 -26.364 1.00 65.31 576 TRP A N 1
ATOM 4623 C CA . TRP A 1 576 ? 10.672 5.893 -25.429 1.00 65.31 576 TRP A CA 1
ATOM 4624 C C . TRP A 1 576 ? 10.271 5.708 -23.970 1.00 65.31 576 TRP A C 1
ATOM 4626 O O . TRP A 1 576 ? 11.123 5.692 -23.088 1.00 65.31 576 TRP A O 1
ATOM 4636 N N . LYS A 1 577 ? 8.979 5.515 -23.691 1.00 66.81 577 LYS A N 1
ATOM 4637 C CA . LYS A 1 577 ? 8.508 5.156 -22.349 1.00 66.81 577 LYS A CA 1
ATOM 4638 C C . LYS A 1 577 ? 8.994 3.764 -21.964 1.00 66.81 577 LYS A C 1
ATOM 4640 O O . LYS A 1 577 ? 9.358 3.546 -20.812 1.00 66.81 577 LYS A O 1
ATOM 4645 N N . THR A 1 578 ? 9.006 2.833 -22.911 1.00 64.81 578 THR A N 1
ATOM 4646 C CA . THR A 1 578 ? 9.389 1.436 -22.673 1.00 64.81 578 THR A CA 1
ATOM 4647 C C . THR A 1 578 ? 10.898 1.318 -22.482 1.00 64.81 578 THR A C 1
ATOM 4649 O O . THR A 1 578 ? 11.329 0.890 -21.417 1.00 64.81 578 THR A O 1
ATOM 4652 N N . ILE A 1 579 ? 11.695 1.826 -23.424 1.00 63.09 579 ILE A N 1
ATOM 4653 C CA . ILE A 1 579 ? 13.162 1.913 -23.345 1.00 63.09 579 ILE A CA 1
ATOM 4654 C C . ILE A 1 579 ? 13.585 2.780 -22.154 1.00 63.09 579 ILE A C 1
ATOM 4656 O O . ILE A 1 579 ? 14.453 2.399 -21.374 1.00 63.09 579 ILE A O 1
ATOM 4660 N N . GLY A 1 580 ? 12.910 3.907 -21.929 1.00 61.72 580 GLY A N 1
ATOM 4661 C CA . GLY A 1 580 ? 13.111 4.740 -20.749 1.00 61.72 580 GLY A CA 1
ATOM 4662 C C . GLY A 1 580 ? 12.846 3.977 -19.455 1.00 61.72 580 GL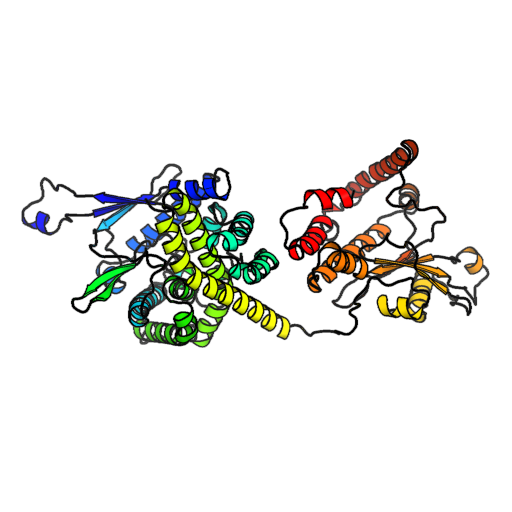Y A C 1
ATOM 4663 O O . GLY A 1 580 ? 13.605 4.131 -18.511 1.00 61.72 580 GLY A O 1
ATOM 4664 N N . THR A 1 581 ? 11.835 3.106 -19.396 1.00 60.31 581 THR A N 1
ATOM 4665 C CA . THR A 1 581 ? 11.581 2.236 -18.232 1.00 60.31 581 THR A CA 1
ATOM 4666 C C . THR A 1 581 ? 12.660 1.162 -18.085 1.00 60.31 581 THR A C 1
ATOM 4668 O O . THR A 1 581 ? 13.118 0.937 -16.968 1.00 60.31 581 THR A O 1
ATOM 4671 N N . VAL A 1 582 ? 13.103 0.543 -19.186 1.00 56.53 582 VAL A N 1
ATOM 4672 C CA . VAL A 1 582 ? 14.211 -0.432 -19.210 1.00 56.53 582 VAL A CA 1
ATOM 4673 C C . VAL A 1 582 ? 15.471 0.188 -18.604 1.00 56.53 582 VAL A C 1
ATOM 4675 O O . VAL A 1 582 ? 16.056 -0.375 -17.684 1.00 56.53 582 VAL A O 1
ATOM 4678 N N . LEU A 1 583 ? 15.841 1.387 -19.060 1.00 52.31 583 LEU A N 1
ATOM 4679 C CA . LEU A 1 583 ? 17.063 2.070 -18.644 1.00 52.31 583 LEU A CA 1
ATOM 4680 C C . LEU A 1 583 ? 16.917 2.743 -17.269 1.00 52.31 583 LEU A C 1
ATOM 4682 O O . LEU A 1 583 ? 17.810 2.637 -16.440 1.00 52.31 583 LEU A O 1
ATOM 4686 N N . THR A 1 584 ? 15.788 3.383 -16.947 1.00 53.06 584 THR A N 1
ATOM 4687 C CA . THR A 1 584 ? 15.601 4.045 -15.634 1.00 53.06 584 THR A CA 1
ATOM 4688 C C . THR A 1 584 ? 15.356 3.082 -14.483 1.00 53.06 584 THR A C 1
ATOM 4690 O O . THR A 1 584 ? 15.679 3.430 -13.350 1.00 53.06 584 THR A O 1
ATOM 4693 N N . LYS A 1 585 ? 14.829 1.876 -14.735 1.00 46.84 585 LYS A N 1
ATOM 4694 C CA . LYS A 1 585 ? 14.849 0.816 -13.721 1.00 46.84 585 LYS A CA 1
ATOM 4695 C C . LYS A 1 585 ? 16.280 0.335 -13.474 1.00 46.84 585 LYS A C 1
ATOM 4697 O O . LYS A 1 585 ? 16.585 -0.034 -12.353 1.00 46.84 585 LYS A O 1
ATOM 4702 N N . ALA A 1 586 ? 17.169 0.415 -14.461 1.00 43.19 586 ALA A N 1
ATOM 4703 C CA . ALA A 1 586 ? 18.545 -0.057 -14.352 1.00 43.19 586 ALA A CA 1
ATOM 4704 C C . ALA A 1 586 ? 19.544 0.999 -13.797 1.00 43.19 586 ALA A C 1
ATOM 4706 O O . ALA A 1 586 ? 20.555 0.636 -13.200 1.00 43.19 586 ALA A O 1
ATOM 4707 N N . VAL A 1 587 ? 19.245 2.305 -13.888 1.00 38.62 587 VAL A N 1
ATOM 4708 C CA . VAL A 1 587 ? 20.126 3.395 -13.412 1.00 38.62 587 VAL A CA 1
ATOM 4709 C C . VAL A 1 587 ? 19.893 3.754 -11.942 1.00 38.62 587 VAL A C 1
ATOM 4711 O O . VAL A 1 587 ? 18.895 4.374 -11.577 1.00 38.62 587 VAL A O 1
ATOM 4714 N N . CYS A 1 588 ? 20.889 3.472 -11.101 1.00 38.56 588 CYS A N 1
ATOM 4715 C CA . CYS A 1 588 ? 21.011 4.034 -9.757 1.00 38.56 588 CYS A CA 1
ATOM 4716 C C . CYS A 1 588 ? 21.952 5.257 -9.727 1.00 38.56 588 CYS A C 1
ATOM 4718 O O . CYS A 1 588 ? 22.963 5.175 -9.049 1.00 38.56 588 CYS A O 1
ATOM 4720 N N . PHE A 1 589 ? 21.673 6.374 -10.415 1.00 34.09 589 PHE A N 1
ATOM 4721 C CA . PHE A 1 589 ? 22.310 7.673 -10.103 1.00 34.09 589 PHE A CA 1
ATOM 4722 C C . PHE A 1 589 ? 21.452 8.883 -10.557 1.00 34.09 589 PHE A C 1
ATOM 4724 O O . PHE A 1 589 ? 20.809 8.808 -11.605 1.00 34.09 589 PHE A O 1
ATOM 4731 N N . PRO A 1 590 ? 21.425 10.015 -9.811 1.00 35.50 590 PRO A N 1
ATOM 4732 C CA . PRO A 1 590 ? 20.512 11.147 -10.058 1.00 35.50 590 PRO A CA 1
ATOM 4733 C C . PRO A 1 590 ? 20.964 12.119 -11.163 1.00 35.50 590 PRO A C 1
ATOM 4735 O O . PRO A 1 590 ? 20.188 12.971 -11.594 1.00 35.50 590 PRO A O 1
ATOM 4738 N N . TYR A 1 591 ? 22.208 12.024 -11.630 1.00 34.19 591 TYR A N 1
ATOM 4739 C CA . TYR A 1 591 ? 22.805 12.969 -12.573 1.00 34.19 591 TYR A CA 1
ATOM 4740 C C . TYR A 1 591 ? 22.953 12.315 -13.943 1.00 34.19 591 TYR A C 1
ATOM 4742 O O . TYR A 1 591 ? 23.942 11.631 -14.156 1.00 34.19 591 TYR A O 1
ATOM 4750 N N . ASN A 1 592 ? 21.960 12.480 -14.831 1.00 39.38 592 ASN A N 1
ATOM 4751 C CA . ASN A 1 592 ? 22.112 12.505 -16.308 1.00 39.38 592 ASN A CA 1
ATOM 4752 C C . ASN A 1 592 ? 20.813 12.266 -17.103 1.00 39.38 592 ASN A C 1
ATOM 4754 O O . ASN A 1 592 ? 20.856 11.827 -18.251 1.00 39.38 592 ASN A O 1
ATOM 4758 N N . ARG A 1 593 ? 19.634 12.663 -16.595 1.00 38.19 593 ARG A N 1
ATOM 4759 C CA . ARG A 1 593 ? 18.443 12.756 -17.471 1.00 38.19 593 ARG A CA 1
ATOM 4760 C C . ARG A 1 593 ? 18.661 13.679 -18.683 1.00 38.19 593 ARG A C 1
ATOM 4762 O O . ARG A 1 593 ? 18.090 13.420 -19.733 1.00 38.19 593 ARG A O 1
ATOM 4769 N N . ARG A 1 594 ? 19.498 14.722 -18.560 1.00 34.03 594 ARG A N 1
ATOM 4770 C CA . ARG A 1 594 ? 19.846 15.631 -19.672 1.00 34.03 594 ARG A CA 1
ATOM 4771 C C . ARG A 1 594 ? 20.816 15.027 -20.692 1.00 34.03 594 ARG A C 1
ATOM 4773 O O . ARG A 1 594 ? 20.745 15.397 -21.854 1.00 34.03 594 ARG A O 1
ATOM 4780 N N . PHE A 1 595 ? 21.685 14.104 -20.283 1.00 34.19 595 PHE A N 1
ATOM 4781 C CA . PHE A 1 595 ? 22.676 13.511 -21.187 1.00 34.19 595 PHE A CA 1
ATOM 4782 C C . PHE A 1 595 ? 22.039 12.473 -22.120 1.00 34.19 595 PHE A C 1
ATOM 4784 O O . PHE A 1 595 ? 22.386 12.407 -23.290 1.00 34.19 595 PHE A O 1
ATOM 4791 N N . PHE A 1 596 ? 21.051 11.715 -21.631 1.00 36.66 596 PHE A N 1
ATOM 4792 C CA . PHE A 1 596 ? 20.405 10.659 -22.420 1.00 36.66 596 PHE A CA 1
ATOM 4793 C C . PHE A 1 596 ? 19.420 11.177 -23.472 1.00 36.66 596 PHE A C 1
ATOM 4795 O O . PHE A 1 596 ? 19.299 10.578 -24.533 1.00 36.66 596 PHE A O 1
ATOM 4802 N N . VAL A 1 597 ? 18.735 12.295 -23.202 1.00 34.59 597 VAL A N 1
ATOM 4803 C CA . VAL A 1 597 ? 17.873 12.932 -24.213 1.00 34.59 597 VAL A CA 1
ATOM 4804 C C . VAL A 1 597 ? 18.725 13.509 -25.345 1.00 34.59 597 VAL A C 1
ATOM 4806 O O . VAL A 1 597 ? 18.342 13.376 -26.493 1.00 34.59 597 VAL A O 1
ATOM 4809 N N . ASN A 1 598 ? 19.912 14.046 -25.054 1.00 28.48 598 ASN A N 1
ATOM 4810 C CA . ASN A 1 598 ? 20.794 14.617 -26.078 1.00 28.48 598 ASN A CA 1
ATOM 4811 C C . ASN A 1 598 ? 21.676 13.590 -26.811 1.00 28.48 598 ASN A C 1
ATOM 4813 O O . ASN A 1 598 ? 22.272 13.945 -27.815 1.00 28.48 598 ASN A O 1
ATOM 4817 N N . ALA A 1 599 ? 21.795 12.354 -26.317 1.00 28.89 599 ALA A N 1
ATOM 4818 C CA . ALA A 1 599 ? 22.551 11.286 -26.985 1.00 28.89 599 ALA A CA 1
ATOM 4819 C C . ALA A 1 599 ? 21.682 10.411 -27.911 1.00 28.89 599 ALA A C 1
ATOM 4821 O O . ALA A 1 599 ? 22.217 9.574 -28.630 1.00 28.89 599 ALA A O 1
ATOM 4822 N N . MET A 1 600 ? 20.352 10.568 -27.859 1.00 30.33 600 MET A N 1
ATOM 4823 C CA . MET A 1 600 ? 19.391 9.864 -28.725 1.00 30.33 600 MET A CA 1
ATOM 4824 C C . MET A 1 600 ? 18.738 10.775 -29.781 1.00 30.33 600 MET A C 1
ATOM 4826 O O . MET A 1 600 ? 17.856 10.303 -30.495 1.00 30.33 600 MET A O 1
ATOM 4830 N N . PHE A 1 601 ? 19.149 12.046 -29.866 1.00 26.12 601 PHE A N 1
ATOM 4831 C CA . PHE A 1 601 ? 18.789 12.970 -30.946 1.00 26.12 601 PHE A CA 1
ATOM 4832 C C . PHE A 1 601 ? 19.975 13.206 -31.866 1.00 26.12 601 PHE A C 1
ATOM 4834 O O . PHE A 1 601 ? 21.086 13.398 -31.320 1.00 26.12 601 PHE A O 1
#

Foldseek 3Di:
DDQFKDKDKDQDDDPPDDPVVVVVDARIKIKIKTDHVNLQLLCCLQVVDGFDPVLS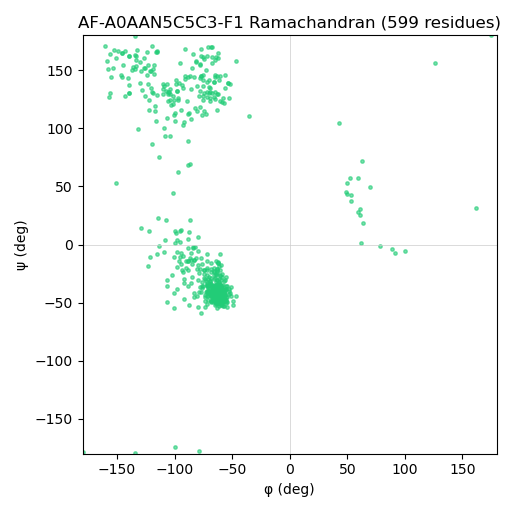LVLSQLLLVQVQVVLVPDDPVRCVQLLAFRWDDWDHDDDPPDMTMTMTHDDDFDFDDQLAADDPVQLLLNLLSLLLQQLCCVVVVVQPDVSQADQSLVSSCSRRVDLVSLLVLLVCLCVQQHVLCVVLSLLCNLCVVVLQDSCLFVVLVVQFPWGKDQQQDARVQWGWDQDPVRHTDTNHGHRSSNIHTTDSLRNLLLNLLRHHALVCSVVCSLVSLVSSLVSNPVSNPPDHGPDDSVSSVVSNLSCNLRSLSVVLSVVSSVLSSCVVVDDPVRSVVVSVSVSNSSSSSSVSSSVSVVVVVVVVVVPDDDPDDPDDDPADDDFDQDPVVVCVQQVHDQVVVQVLLCVLLVDPWFQDPPWGKGWDDPPNDQFKTKIKTARNTDPDDPVCVVRPDRIKIKMKTGHSNVQNCLCPVAVFGFDPVLSQVLSQLVQVLVVVPQVLDDPVLCVLLVHWHWRDWDHDDDDPHMTITMTHDDDDDDDDPPDDDDPVRVVSNVSSVVSVVVSCVVVVVVVPPSSVDDSCVSSVSRNSSTHDDDPDPPPVVVVVD

Radius of gyration: 32.71 Å; Cα contacts (8 Å, |Δi|>4): 813; chains: 1; bounding box: 64×51×108 Å

Secondary structure (DSSP, 8-state):
--SSEEEEEE-----S--HHHHHHS-SSEEEEEE--HHHHHHHHHHHSSPPPHHHHHHHHHHHHHHHHHHHHH--HHHHHHHT-PPEEEEE---STT---EEEEE----B---TTS---HHHHHHHHHHHHHHHHHHHHTTGGG-STT---HHHHHHHHH--HHHHHHHHHHHHHHH-GGGHHHHHHHHHTHHHH--TTHHHHHTTTS--EEE-S--SGGGEEEEE-TTS-EEEEEE--GGG-EEE-TTHHHHHHHHHHS-HHHHHHHHHHHHHHHHHHHHHHHTTS--SS-HHHHHHHHHHHHHHHHHHHHHHHHHHHHHHGGG--HHHHHHHHHHHHHHHHHHHHHHHHHHHHHHHHHHTTS---------SSPPP----HHHHHHHHT--HHHHHHHHHHHHT---EE-TT-EEEEESTTT-SSEEEEEEE--EES--TTHHHHS-S-EEEEEE--HHHHHHHHHHH--PPPHHHHHHHHHHHHHHHHHHGGG--HHHHHHTTPPPEEEEE---STTPPPEEEEE-----PPPTT----HHHHHHHHHHHHHHHHHHHHTTGGG-SGGG--HHHHHHHHHHHH---SS-HHHHHHH--

Mean predicted aligned error: 16.32 Å

Sequence (601 aa):
QGFMSVCCLLRPNWIGSNEEEKFLLPCKLVYKFSYSGGLEAVAHQLLGCNLNEEVIYEALRKSNNCEGLFYSLITPSTANWLRVPGPLCYKEIAEDGDVGHLMMEHIEGTSFDCHDHSSIAEVEQIISSIARLQSLSYKEKLDQHKEFKWNPWKTIGTCVLTKAVSRKVVAEIPGFYGAEFEPLIRKMLFSIDEFYDVEAPMRELKQLPPVLVHGDLWQSNLMWDITNDKTRQLKTILDWQSIHVGSPAEDLVFLLICLLSGEDRRTHWRSLLSFHYQSIEREMAPAKPSFSLDDLLGSYIRLFPVLGFIVLMRFSVIYKCSLPSLNDEDRIKFSERMSRKLFLLAEDVVSSFESSRKRQKKHLPLTCAHCRPTSIPKMMHDSSEIFELSCSSWAELEEELRGALNTNARFGPLKCIRRIGENCCFMSVCCLLRPDWIDCTEEDKSLLPSKLVYKFSYSGGLEAVAHQLLGCNLNEEVIYEALRKSNNCEGLFYPLLSPSTANWLHVPGPFCYKEIAEDGEVGHLMMEHIEGTSFDCYDHCSITEVEQIISSIALLQPLSFKEKLDQQKEFKWNPWKTIGTVLTKAVCFPYNRRFFVNAMF

Solvent-accessible surface area (backbone atoms only — not comparable to full-atom values): 33762 Å² total; per-residue (Å²): 119,44,55,56,29,37,70,42,85,42,69,66,81,85,76,92,60,54,80,72,49,57,76,72,52,74,65,45,31,34,44,33,34,56,36,57,66,41,49,47,51,51,19,39,74,72,68,72,44,84,74,61,64,69,58,50,49,52,42,45,35,54,23,45,37,28,28,40,50,56,49,72,74,48,49,68,69,52,22,58,71,48,27,34,71,51,71,74,49,65,43,63,43,86,56,94,89,52,74,19,33,38,33,30,63,59,78,91,65,45,65,61,61,81,63,53,66,52,54,71,73,50,48,52,54,52,40,48,30,51,21,45,45,34,37,46,18,63,76,70,47,51,63,71,44,68,74,30,67,56,57,57,57,42,52,52,24,70,67,60,53,36,74,68,46,44,54,54,54,53,69,42,43,32,81,66,56,36,70,84,44,45,71,55,41,54,55,44,64,48,43,37,78,70,39,66,43,62,56,52,59,68,57,43,44,79,79,43,80,65,20,45,30,52,68,58,58,39,50,83,31,37,31,27,43,75,45,98,86,71,48,68,43,84,56,35,52,49,74,48,45,41,35,20,51,28,35,81,29,51,48,52,48,48,29,47,63,45,31,33,46,46,67,54,35,74,71,38,50,65,61,52,51,51,52,30,49,55,39,28,40,63,66,39,56,94,50,71,71,96,66,55,70,67,55,44,55,52,45,30,61,68,44,34,27,34,54,47,42,53,49,55,49,48,53,53,48,52,50,63,70,46,50,86,79,47,54,73,68,57,46,50,54,52,31,63,52,36,29,60,44,49,50,44,46,46,51,49,23,52,53,48,43,56,52,51,52,54,55,58,49,73,76,46,89,86,78,83,95,82,86,83,82,95,66,74,82,68,92,64,77,51,57,67,62,53,26,65,67,45,75,53,49,75,68,56,56,46,51,52,48,26,64,57,68,71,49,83,46,44,69,36,93,76,42,46,54,38,68,49,66,84,97,72,46,52,54,36,48,42,23,46,34,27,46,41,76,34,80,60,53,83,66,43,72,77,69,61,71,75,50,29,31,44,33,30,44,35,59,62,45,49,50,39,47,33,42,72,78,52,72,26,74,74,58,65,71,58,52,51,53,50,43,36,53,51,50,41,42,57,58,59,51,59,81,74,47,50,75,70,51,30,62,66,58,72,50,70,54,74,60,46,72,46,72,46,87,55,95,89,58,61,22,35,40,33,28,51,58,79,90,81,84,84,79,59,96,86,60,79,78,53,70,75,55,48,52,53,52,51,55,35,51,65,58,50,56,59,48,45,64,75,68,46,40,89,74,42,76,65,71,70,60,57,64,66,63,50,53,45,47,54,49,56,47,37,48,92,70,93,85,50,77,72,56,57,60,61,71,76,104

InterPro domains:
  IPR011009 Protein kinase-like domain superfamily [SSF56112] (65-279)
  IPR012877 Uncharacterised oxidoreductase Dhs-27 [PF07914] (1-356)
  IPR012877 Uncharacterised oxidoreductase Dhs-27 [PF07914] (393-571)
  IPR015897 CHK kinase-like [SM00587] (102-286)
  IPR052961 Oxidoreductase and Kinase-like Enzymes [PTHR23020] (1-360)

Organism: NCBI:txid1317129